Protein AF-0000000070407801 (afdb_homodimer)

Structure (mmCIF, N/CA/C/O backbone):
data_AF-0000000070407801-model_v1
#
loop_
_entity.id
_entity.type
_entity.pdbx_description
1 polymer 'Tryptophan 2,3-dioxygenase-like'
#
loop_
_atom_site.group_PDB
_atom_site.id
_atom_site.type_symbol
_atom_site.label_atom_id
_atom_site.label_alt_id
_atom_site.label_comp_id
_ato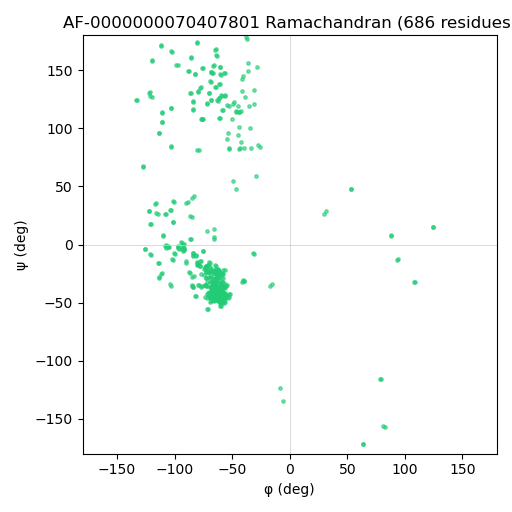m_site.label_asym_id
_atom_site.label_entity_id
_atom_site.label_seq_id
_atom_site.pdbx_PDB_ins_code
_atom_site.Cartn_x
_atom_site.Cartn_y
_atom_site.Cartn_z
_atom_site.occupancy
_atom_site.B_iso_or_equiv
_atom_site.auth_seq_id
_atom_site.auth_comp_id
_atom_site.auth_asym_id
_atom_site.auth_atom_id
_atom_site.pdbx_PDB_model_num
ATOM 1 N N . MET A 1 1 ? 22.359 -16.469 28 1 32.69 1 MET A N 1
ATOM 2 C CA . MET A 1 1 ? 22.688 -16.609 26.578 1 32.69 1 MET A CA 1
ATOM 3 C C . MET A 1 1 ? 22.375 -15.336 25.812 1 32.69 1 MET A C 1
ATOM 5 O O . MET A 1 1 ? 21.297 -14.766 25.969 1 32.69 1 MET A O 1
ATOM 9 N N . SER A 1 2 ? 23.141 -14.445 25.547 1 41.53 2 SER A N 1
ATOM 10 C CA . SER A 1 2 ? 23.047 -13.094 25.016 1 41.53 2 SER A CA 1
ATOM 11 C C . SER A 1 2 ? 22.094 -13.031 23.844 1 41.53 2 SER A C 1
ATOM 13 O O . SER A 1 2 ? 22.266 -13.75 22.844 1 41.53 2 SER A O 1
ATOM 15 N N . ASP A 1 3 ? 20.75 -12.93 23.891 1 56.34 3 ASP A N 1
ATOM 16 C CA . ASP A 1 3 ? 19.625 -13.188 23.016 1 56.34 3 ASP A CA 1
ATOM 17 C C . ASP A 1 3 ? 19.812 -12.492 21.656 1 56.34 3 ASP A C 1
ATOM 19 O O . ASP A 1 3 ? 19.891 -11.266 21.594 1 56.34 3 ASP A O 1
ATOM 23 N N . VAL A 1 4 ? 20.578 -13.156 20.75 1 68.12 4 VAL A N 1
ATOM 24 C CA . VAL A 1 4 ? 20.906 -12.703 19.406 1 68.12 4 VAL A CA 1
ATOM 25 C C . VAL A 1 4 ? 19.656 -12.141 18.734 1 68.12 4 VAL A C 1
ATOM 27 O O . VAL A 1 4 ? 18.609 -12.789 18.719 1 68.12 4 VAL A O 1
ATOM 30 N N . LEU A 1 5 ? 19.75 -10.812 18.5 1 80.94 5 LEU A N 1
ATOM 31 C CA . LEU A 1 5 ? 18.688 -10.109 17.797 1 80.94 5 LEU A CA 1
ATOM 32 C C . LEU A 1 5 ? 18.5 -10.672 16.391 1 80.94 5 LEU A C 1
ATOM 34 O O . LEU A 1 5 ? 19.438 -10.68 15.586 1 80.94 5 LEU A O 1
ATOM 38 N N . THR A 1 6 ? 17.422 -11.359 16.172 1 84.44 6 THR A N 1
ATOM 39 C CA . THR A 1 6 ? 17.094 -11.891 14.852 1 84.44 6 THR A CA 1
ATOM 40 C C . THR A 1 6 ? 16.016 -11.031 14.188 1 84.44 6 THR A C 1
ATOM 42 O O . THR A 1 6 ? 15.414 -10.172 14.828 1 84.44 6 THR A O 1
ATOM 45 N N . TYR A 1 7 ? 15.805 -11.227 12.867 1 88.44 7 TYR A N 1
ATOM 46 C CA . TYR A 1 7 ? 14.742 -10.57 12.109 1 88.44 7 TYR A CA 1
ATOM 47 C C . TYR A 1 7 ? 13.391 -10.773 12.789 1 88.44 7 TYR A C 1
ATOM 49 O O . TYR A 1 7 ? 12.625 -9.82 12.969 1 88.44 7 TYR A O 1
ATOM 57 N N . GLU A 1 8 ? 13.141 -11.914 13.242 1 88.94 8 GLU A N 1
ATOM 58 C CA . GLU A 1 8 ? 11.875 -12.281 13.867 1 88.94 8 GLU A CA 1
ATOM 59 C C . GLU A 1 8 ? 11.695 -11.578 15.211 1 88.94 8 GLU A C 1
ATOM 61 O O . GLU A 1 8 ? 10.625 -11.039 15.492 1 88.94 8 GLU A O 1
ATOM 66 N N . THR A 1 9 ? 12.727 -11.555 16.031 1 89.75 9 THR A N 1
ATOM 67 C CA . THR A 1 9 ? 12.617 -10.977 17.359 1 89.75 9 THR A CA 1
ATOM 68 C C . THR A 1 9 ? 12.641 -9.453 17.281 1 89.75 9 THR A C 1
ATOM 70 O O . THR A 1 9 ? 11.93 -8.773 18.031 1 89.75 9 THR A O 1
ATOM 73 N N . TYR A 1 10 ? 13.445 -8.961 16.344 1 91.56 10 TYR A N 1
ATOM 74 C CA . TYR A 1 10 ? 13.523 -7.512 16.172 1 91.56 10 TYR A CA 1
ATOM 75 C C . TYR A 1 10 ? 12.172 -6.941 15.758 1 91.56 10 TYR A C 1
ATOM 77 O O . TYR A 1 10 ? 11.758 -5.891 16.25 1 91.56 10 TYR A O 1
ATOM 85 N N . LEU A 1 11 ? 11.469 -7.703 14.938 1 93.94 11 LEU A N 1
ATOM 86 C CA . LEU A 1 11 ? 10.203 -7.219 14.398 1 93.94 11 LEU A CA 1
ATOM 87 C C . LEU A 1 11 ? 9.023 -7.746 15.219 1 93.94 11 LEU A C 1
ATOM 89 O O . LEU A 1 11 ? 7.867 -7.473 14.898 1 93.94 11 LEU A O 1
ATOM 93 N N . CYS A 1 12 ? 9.266 -8.547 16.219 1 94.94 12 CYS A N 1
ATOM 94 C CA . CYS A 1 12 ? 8.227 -9.148 17.031 1 94.94 12 CYS A CA 1
ATOM 95 C C . CYS A 1 12 ? 7.203 -9.883 16.172 1 94.94 12 CYS A C 1
ATOM 97 O O . CYS A 1 12 ? 5.996 -9.703 16.344 1 94.94 12 CYS A O 1
ATOM 99 N N . LEU A 1 13 ? 7.688 -10.664 15.281 1 94.25 13 LEU A N 1
ATOM 100 C CA . LEU A 1 13 ? 6.82 -11.281 14.281 1 94.25 13 LEU A CA 1
ATOM 101 C C . LEU A 1 13 ? 5.938 -12.352 14.906 1 94.25 13 LEU A C 1
ATOM 103 O O . LEU A 1 13 ? 4.828 -12.609 14.438 1 94.25 13 LEU A O 1
ATOM 107 N N . ASP A 1 14 ? 6.367 -12.984 15.961 1 93.44 14 ASP A N 1
ATOM 108 C CA . ASP A 1 14 ? 5.551 -13.984 16.656 1 93.44 14 ASP A CA 1
ATOM 109 C C . ASP A 1 14 ? 4.223 -13.383 17.109 1 93.44 14 ASP A C 1
ATOM 111 O O . ASP A 1 14 ? 3.168 -14 16.953 1 93.44 14 ASP A O 1
ATOM 115 N N . LYS A 1 15 ? 4.316 -12.195 17.625 1 96 15 LYS A N 1
ATOM 116 C CA . LYS A 1 15 ? 3.115 -11.5 18.078 1 96 15 LYS A CA 1
ATOM 117 C C . LYS A 1 15 ? 2.232 -11.102 16.906 1 96 15 LYS A C 1
ATOM 119 O O . LYS A 1 15 ? 1.028 -11.359 16.906 1 96 15 LYS A O 1
ATOM 124 N N . ILE A 1 16 ? 2.838 -10.547 15.898 1 96.94 16 ILE A N 1
ATOM 125 C CA . ILE A 1 16 ? 2.111 -9.969 14.773 1 96.94 16 ILE A CA 1
ATOM 126 C C . ILE A 1 16 ? 1.457 -11.078 13.953 1 96.94 16 ILE A C 1
ATOM 128 O O . ILE A 1 16 ? 0.272 -11 13.625 1 96.94 16 ILE A O 1
ATOM 132 N N . LEU A 1 17 ? 2.178 -12.164 13.688 1 96.75 17 LEU A N 1
ATOM 133 C CA . LEU A 1 17 ? 1.707 -13.195 12.773 1 96.75 17 LEU A CA 1
ATOM 134 C C . LEU A 1 17 ? 0.791 -14.18 13.492 1 96.75 17 LEU A C 1
ATOM 136 O O . LEU A 1 17 ? 0.111 -14.984 12.852 1 96.75 17 LEU A O 1
ATOM 140 N N . ASP A 1 18 ? 0.699 -14.047 14.789 1 96.31 18 ASP A N 1
ATOM 141 C CA . ASP A 1 18 ? -0.228 -14.859 15.57 1 96.31 18 ASP A CA 1
ATOM 142 C C . ASP A 1 18 ? -1.481 -14.07 15.93 1 96.31 18 ASP A C 1
ATOM 144 O O . ASP A 1 18 ? -2.225 -14.453 16.828 1 96.31 18 ASP A O 1
ATOM 148 N N . SER A 1 19 ? -1.752 -13.031 15.234 1 97.44 19 SER A N 1
ATOM 149 C CA . SER A 1 19 ? -2.822 -12.125 15.641 1 97.44 19 SER A CA 1
ATOM 150 C C . SER A 1 19 ? -4.008 -12.211 14.688 1 97.44 19 SER A C 1
ATOM 152 O O . SER A 1 19 ? -4.941 -11.406 14.773 1 97.44 19 SER A O 1
ATOM 154 N N . GLN A 1 20 ? -4.043 -13.133 13.742 1 97.69 20 GLN A N 1
ATOM 155 C CA . GLN A 1 20 ? -5.152 -13.273 12.805 1 97.69 20 GLN A CA 1
ATOM 156 C C . GLN A 1 20 ? -6.051 -14.445 13.188 1 97.69 20 GLN A C 1
ATOM 158 O O . GLN A 1 20 ? -5.906 -15.547 12.648 1 97.69 20 GLN A O 1
ATOM 163 N N . HIS A 1 21 ? -6.984 -14.25 14.078 1 96.5 21 HIS A N 1
ATOM 164 C CA . HIS A 1 21 ? -7.949 -15.25 14.531 1 96.5 21 HIS A CA 1
ATOM 165 C C . HIS A 1 21 ? -9.32 -15.016 13.898 1 96.5 21 HIS A C 1
ATOM 167 O O . HIS A 1 21 ? -9.961 -14 14.172 1 96.5 21 HIS A O 1
ATOM 173 N N . LEU A 1 22 ? -9.727 -15.969 13.156 1 96.5 22 LEU A N 1
ATOM 174 C CA . LEU A 1 22 ? -11 -15.844 12.461 1 96.5 22 LEU A CA 1
ATOM 175 C C . LEU A 1 22 ? -12.156 -16.25 13.375 1 96.5 22 LEU A C 1
ATOM 177 O O . LEU A 1 22 ? -12.18 -17.375 13.883 1 96.5 22 LEU A O 1
ATOM 181 N N . GLU A 1 23 ? -13.125 -15.383 13.594 1 94.88 23 GLU A N 1
ATOM 182 C CA . GLU A 1 23 ? -14.32 -15.711 14.367 1 94.88 23 GLU A CA 1
ATOM 183 C C . GLU A 1 23 ? -15.133 -16.812 13.68 1 94.88 23 GLU A C 1
ATOM 185 O O . GLU A 1 23 ? -15.695 -17.672 14.352 1 94.88 23 GLU A O 1
ATOM 190 N N . SER A 1 24 ? -15.164 -16.703 12.352 1 95.5 24 SER A N 1
ATOM 191 C CA . SER A 1 24 ? -15.891 -17.719 11.578 1 95.5 24 SER A CA 1
ATOM 192 C C . SER A 1 24 ? -15.305 -19.109 11.812 1 95.5 24 SER A C 1
ATOM 194 O O . SER A 1 24 ? -16.047 -20.078 11.961 1 95.5 24 SER A O 1
ATOM 196 N N . GLU A 1 25 ? -14.016 -19.188 11.82 1 95.94 25 GLU A N 1
ATOM 197 C CA . GLU A 1 25 ? -13.359 -20.469 12.078 1 95.94 25 GLU A CA 1
ATOM 198 C C . GLU A 1 25 ? -13.672 -20.984 13.477 1 95.94 25 GLU A C 1
ATOM 200 O O . GLU A 1 25 ? -13.922 -22.172 13.672 1 95.94 25 GLU A O 1
ATOM 205 N N . ALA A 1 26 ? -13.672 -20.125 14.461 1 94.5 26 ALA A N 1
ATOM 206 C CA . ALA A 1 26 ? -13.977 -20.469 15.844 1 94.5 26 ALA A CA 1
ATOM 207 C C . ALA A 1 26 ? -15.406 -20.984 15.984 1 94.5 26 ALA A C 1
ATOM 209 O O . ALA A 1 26 ? -15.688 -21.828 16.844 1 94.5 26 ALA A O 1
ATOM 210 N N . LYS A 1 27 ? -16.281 -20.547 15.109 1 93.5 27 LYS A N 1
ATOM 211 C CA . LYS A 1 27 ? -17.688 -20.953 15.141 1 93.5 27 LYS A CA 1
ATOM 212 C C . LYS A 1 27 ? -17.922 -22.172 14.25 1 93.5 27 LYS A C 1
ATOM 214 O O . LYS A 1 27 ? -19.062 -22.625 14.125 1 93.5 27 LYS A O 1
ATOM 219 N N . GLY A 1 28 ? -16.859 -22.688 13.586 1 94.5 28 GLY A N 1
ATOM 220 C CA . GLY A 1 28 ? -16.938 -23.906 12.82 1 94.5 28 GLY A CA 1
ATOM 221 C C . GLY A 1 28 ? -17.375 -23.688 11.375 1 94.5 28 GLY A C 1
ATOM 222 O O . GLY A 1 28 ? -17.672 -24.656 10.656 1 94.5 28 GLY A O 1
ATOM 223 N N . GLU A 1 29 ? -17.469 -22.484 10.938 1 94.62 29 GLU A N 1
ATOM 224 C CA . GLU A 1 29 ? -17.844 -22.125 9.57 1 94.62 29 GLU A CA 1
ATOM 225 C C . GLU A 1 29 ? -16.828 -21.172 8.953 1 94.62 29 GLU A C 1
ATOM 227 O O . GLU A 1 29 ? -17.172 -20.062 8.547 1 94.62 29 GLU A O 1
ATOM 232 N N . ARG A 1 30 ? -15.703 -21.688 8.773 1 95.56 30 ARG A N 1
ATOM 233 C CA . ARG A 1 30 ? -14.594 -20.844 8.352 1 95.56 30 ARG A CA 1
ATOM 234 C C . ARG A 1 30 ? -14.898 -20.141 7.031 1 95.56 30 ARG A C 1
ATOM 236 O O . ARG A 1 30 ? -15.352 -20.781 6.078 1 95.56 30 ARG A O 1
ATOM 243 N N . VAL A 1 31 ? -14.734 -18.859 7.027 1 95.81 31 VAL A N 1
ATOM 244 C CA . VAL A 1 31 ? -14.766 -18.031 5.828 1 95.81 31 VAL A CA 1
ATOM 245 C C . VAL A 1 31 ? -13.367 -17.5 5.543 1 95.81 31 VAL A C 1
ATOM 247 O O . VAL A 1 31 ? -12.867 -16.625 6.266 1 95.81 31 VAL A O 1
ATOM 250 N N . ASP A 1 32 ? -12.703 -17.875 4.469 1 94.94 32 ASP A N 1
ATOM 251 C CA . ASP A 1 32 ? -11.312 -17.531 4.168 1 94.94 32 ASP A CA 1
ATOM 252 C C . ASP A 1 32 ? -11.125 -16.031 4.074 1 94.94 32 ASP A C 1
ATOM 254 O O . ASP A 1 32 ? -10.102 -15.492 4.508 1 94.94 32 ASP A O 1
ATOM 258 N N . GLU A 1 33 ? -12.156 -15.359 3.609 1 96.88 33 GLU A N 1
ATOM 259 C CA . GLU A 1 33 ? -12.047 -13.938 3.324 1 96.88 33 GLU A CA 1
ATOM 260 C C . GLU A 1 33 ? -11.992 -13.117 4.613 1 96.88 33 GLU A C 1
ATOM 262 O O . GLU A 1 33 ? -11.602 -11.953 4.598 1 96.88 33 GLU A O 1
ATOM 267 N N . GLU A 1 34 ? -12.422 -13.742 5.719 1 97.38 34 GLU A N 1
ATOM 268 C CA . GLU A 1 34 ? -12.281 -13.055 6.996 1 97.38 34 GLU A CA 1
ATOM 269 C C . GLU A 1 34 ? -10.82 -12.75 7.309 1 97.38 34 GLU A C 1
ATOM 271 O O . GLU A 1 34 ? -10.508 -11.734 7.93 1 97.38 34 GLU A O 1
ATOM 276 N N . HIS A 1 35 ? -9.953 -13.656 6.863 1 98.31 35 HIS A N 1
ATOM 277 C CA . HIS A 1 35 ? -8.523 -13.422 7.027 1 98.31 35 HIS A CA 1
ATOM 278 C C . HIS A 1 35 ? -8.094 -12.141 6.332 1 98.31 35 HIS A C 1
ATOM 280 O O . HIS A 1 35 ? -7.348 -11.336 6.906 1 98.31 35 HIS A O 1
ATOM 286 N N . LEU A 1 36 ? -8.562 -11.93 5.098 1 98.5 36 LEU A N 1
ATOM 287 C CA . LEU A 1 36 ? -8.281 -10.703 4.359 1 98.5 36 LEU A CA 1
ATOM 288 C C . LEU A 1 36 ? -8.773 -9.477 5.125 1 98.5 36 LEU A C 1
ATOM 290 O O . LEU A 1 36 ? -8.07 -8.469 5.211 1 98.5 36 LEU A O 1
ATOM 294 N N . PHE A 1 37 ? -9.984 -9.602 5.699 1 97.12 37 PHE A N 1
ATOM 295 C CA . PHE A 1 37 ? -10.578 -8.516 6.473 1 97.12 37 PHE A CA 1
ATOM 296 C C . PHE A 1 37 ? -9.68 -8.117 7.637 1 97.12 37 PHE A C 1
ATOM 298 O O . PHE A 1 37 ? -9.406 -6.934 7.844 1 97.12 37 PHE A O 1
ATOM 305 N N . ILE A 1 38 ? -9.164 -9.07 8.297 1 97.56 38 ILE A N 1
ATOM 306 C CA . ILE A 1 38 ? -8.297 -8.859 9.445 1 97.56 38 ILE A CA 1
ATOM 307 C C . ILE A 1 38 ? -6.988 -8.227 8.992 1 97.56 38 ILE A C 1
ATOM 309 O O . ILE A 1 38 ? -6.543 -7.227 9.57 1 97.56 38 ILE A O 1
ATOM 313 N N . ILE A 1 39 ? -6.43 -8.734 7.949 1 98.56 39 ILE A N 1
ATOM 314 C CA . ILE A 1 39 ? -5.129 -8.289 7.453 1 98.56 39 ILE A CA 1
ATOM 315 C C . ILE A 1 39 ? -5.211 -6.828 7.023 1 98.56 39 ILE A C 1
ATOM 317 O O . ILE A 1 39 ? -4.348 -6.02 7.383 1 98.56 39 ILE A O 1
ATOM 321 N N . VAL A 1 40 ? -6.227 -6.492 6.262 1 98.12 40 VAL A N 1
ATOM 322 C CA . VAL A 1 40 ? -6.355 -5.133 5.742 1 98.12 40 VAL A CA 1
ATOM 323 C C . VAL A 1 40 ? -6.461 -4.145 6.906 1 98.12 40 VAL A C 1
ATOM 325 O O . VAL A 1 40 ? -5.797 -3.109 6.91 1 98.12 40 VAL A O 1
ATOM 328 N N . HIS A 1 41 ? -7.242 -4.461 7.906 1 97.06 41 HIS A N 1
ATOM 329 C CA . HIS A 1 41 ? -7.418 -3.561 9.039 1 97.06 41 HIS A CA 1
ATOM 330 C C . HIS A 1 41 ? -6.137 -3.455 9.859 1 97.06 41 HIS A C 1
ATOM 332 O O . HIS A 1 41 ? -5.766 -2.365 10.305 1 97.06 41 HIS A O 1
ATOM 338 N N . GLN A 1 42 ? -5.484 -4.574 10.047 1 97.94 42 GLN A N 1
ATOM 339 C CA . GLN A 1 42 ? -4.219 -4.559 10.766 1 97.94 42 GLN A CA 1
ATOM 340 C C . GLN A 1 42 ? -3.168 -3.744 10.016 1 97.94 42 GLN A C 1
ATOM 342 O O . GLN A 1 42 ? -2.395 -3.004 10.625 1 97.94 42 GLN A O 1
ATOM 347 N N . ALA A 1 43 ? -3.123 -3.881 8.695 1 98.31 43 ALA A N 1
ATOM 348 C CA . ALA A 1 43 ? -2.193 -3.102 7.887 1 98.31 43 ALA A CA 1
ATOM 349 C C . ALA A 1 43 ? -2.453 -1.605 8.039 1 98.31 43 ALA A C 1
ATOM 351 O O . ALA A 1 43 ? -1.517 -0.818 8.188 1 98.31 43 ALA A O 1
ATOM 352 N N . PHE A 1 44 ? -3.756 -1.203 8.023 1 97.94 44 PHE A N 1
ATOM 353 C CA . PHE A 1 44 ? -4.09 0.197 8.258 1 97.94 44 PHE A CA 1
ATOM 354 C C . PHE A 1 44 ? -3.547 0.667 9.602 1 97.94 44 PHE A C 1
ATOM 356 O O . PHE A 1 44 ? -2.908 1.718 9.688 1 97.94 44 PHE A O 1
ATOM 363 N N . GLU A 1 45 ? -3.746 -0.093 10.594 1 98 45 GLU A N 1
ATOM 364 C CA . GLU A 1 45 ? -3.387 0.308 11.945 1 98 45 GLU A CA 1
ATOM 365 C C . GLU A 1 45 ? -1.874 0.427 12.109 1 98 45 GLU A C 1
ATOM 367 O O . GLU A 1 45 ? -1.386 1.319 12.805 1 98 45 GLU A O 1
ATOM 372 N N . VAL A 1 46 ? -1.157 -0.464 11.477 1 98.38 46 VAL A N 1
ATOM 373 C CA . VAL A 1 46 ? 0.301 -0.41 11.516 1 98.38 46 VAL A CA 1
ATOM 374 C C . VAL A 1 46 ? 0.789 0.888 10.875 1 98.38 46 VAL A C 1
ATOM 376 O O . VAL A 1 46 ? 1.652 1.573 11.43 1 98.38 46 VAL A O 1
ATOM 379 N N . TRP A 1 47 ? 0.228 1.285 9.773 1 98.69 47 TRP A N 1
ATOM 380 C CA . TRP A 1 47 ? 0.628 2.51 9.086 1 98.69 47 TRP A CA 1
ATOM 381 C C . TRP A 1 47 ? 0.157 3.74 9.852 1 98.69 47 TRP A C 1
ATOM 383 O O . TRP A 1 47 ? 0.841 4.766 9.875 1 98.69 47 TRP A O 1
ATOM 393 N N . PHE A 1 48 ? -1.073 3.646 10.492 1 98.62 48 PHE A N 1
ATOM 394 C CA . PHE A 1 48 ? -1.543 4.754 11.312 1 98.62 48 PHE A CA 1
ATOM 395 C C . PHE A 1 48 ? -0.559 5.043 12.438 1 98.62 48 PHE A C 1
ATOM 397 O O . PHE A 1 48 ? -0.339 6.203 12.797 1 98.62 48 PHE A O 1
ATOM 404 N N . LYS A 1 49 ? 0.01 4.012 12.945 1 98.69 49 LYS A N 1
ATOM 405 C CA . LYS A 1 49 ? 0.991 4.199 14.008 1 98.69 49 LYS A CA 1
ATOM 406 C C . LYS A 1 49 ? 2.193 5 13.516 1 98.69 49 LYS A C 1
ATOM 408 O O . LYS A 1 49 ? 2.711 5.859 14.234 1 98.69 49 LYS A O 1
ATOM 413 N N . GLN A 1 50 ? 2.633 4.703 12.289 1 98.81 50 GLN A N 1
ATOM 414 C CA . GLN A 1 50 ? 3.742 5.461 11.719 1 98.81 50 GLN A CA 1
ATOM 415 C C . GLN A 1 50 ? 3.361 6.922 11.508 1 98.81 50 GLN A C 1
ATOM 417 O O . GLN A 1 50 ? 4.16 7.82 11.781 1 98.81 50 GLN A O 1
ATOM 422 N N . ILE A 1 51 ? 2.182 7.16 11.039 1 98.81 51 ILE A N 1
ATOM 423 C CA . ILE A 1 51 ? 1.704 8.523 10.82 1 98.81 51 ILE A CA 1
ATOM 424 C C . ILE A 1 51 ? 1.708 9.289 12.141 1 98.81 51 ILE A C 1
ATOM 426 O O . ILE A 1 51 ? 2.168 10.43 12.203 1 98.81 51 ILE A O 1
ATOM 430 N N . LEU A 1 52 ? 1.234 8.617 13.188 1 98.69 52 LEU A N 1
ATOM 431 C CA . LEU A 1 52 ? 1.183 9.25 14.5 1 98.69 52 LEU A CA 1
ATOM 432 C C . LEU A 1 52 ? 2.588 9.547 15.016 1 98.69 52 LEU A C 1
ATOM 434 O O . LEU A 1 52 ? 2.816 10.586 15.648 1 98.69 52 LEU A O 1
ATOM 438 N N . GLU A 1 53 ? 3.502 8.641 14.719 1 98.44 53 GLU A N 1
ATOM 439 C CA . GLU A 1 53 ? 4.895 8.883 15.078 1 98.44 53 GLU A CA 1
ATOM 440 C C . GLU A 1 53 ? 5.445 10.109 14.352 1 98.44 53 GLU A C 1
ATOM 442 O O . GLU A 1 53 ? 6.117 10.945 14.961 1 98.44 53 GLU A O 1
ATOM 447 N N . ASP A 1 54 ? 5.145 10.242 13.094 1 98.69 54 ASP A N 1
ATOM 448 C CA . ASP A 1 54 ? 5.609 11.375 12.297 1 98.69 54 ASP A CA 1
ATOM 449 C C . ASP A 1 54 ? 4.961 12.68 12.766 1 98.69 54 ASP A C 1
ATOM 451 O O . ASP A 1 54 ? 5.629 13.711 12.875 1 98.69 54 ASP A O 1
ATOM 455 N N . PHE A 1 55 ? 3.645 12.609 13.062 1 98.75 55 PHE A N 1
ATOM 456 C CA . PHE A 1 55 ? 2.961 13.781 13.602 1 98.75 55 PHE A CA 1
ATOM 457 C C . PHE A 1 55 ? 3.605 14.234 14.906 1 98.75 55 PHE A C 1
ATOM 459 O O . PHE A 1 55 ? 3.84 15.43 15.102 1 98.75 55 PHE A O 1
ATOM 466 N N . GLY A 1 56 ? 3.865 13.25 15.773 1 98.25 56 GLY A N 1
ATOM 467 C CA . GLY A 1 56 ? 4.562 13.578 17 1 98.25 56 GLY A CA 1
ATOM 468 C C . GLY A 1 56 ? 5.91 14.234 16.766 1 98.25 56 GLY A C 1
ATOM 469 O O . GLY A 1 56 ? 6.266 15.188 17.469 1 98.25 56 GLY A O 1
ATOM 470 N N . GLY A 1 57 ? 6.66 13.719 15.797 1 98 57 GLY A N 1
ATOM 471 C CA . GLY A 1 57 ? 7.934 14.32 15.43 1 98 57 GLY A CA 1
ATOM 472 C C . GLY A 1 57 ? 7.801 15.758 14.961 1 98 57 GLY A C 1
ATOM 473 O O . GLY A 1 57 ? 8.586 16.625 15.359 1 98 57 GLY A O 1
ATOM 474 N N . ILE A 1 58 ? 6.828 16.047 14.148 1 98.62 58 ILE A N 1
ATOM 475 C CA . ILE A 1 58 ? 6.59 17.406 13.633 1 98.62 58 ILE A CA 1
ATOM 476 C C . ILE A 1 58 ? 6.27 18.344 14.789 1 98.62 58 ILE A C 1
ATOM 478 O O . ILE A 1 58 ? 6.82 19.438 14.867 1 98.62 58 ILE A O 1
ATOM 482 N N . LEU A 1 59 ? 5.391 17.891 15.727 1 98.56 59 LEU A N 1
ATOM 483 C CA . LEU A 1 59 ? 5.016 18.688 16.891 1 98.56 59 LEU A CA 1
ATOM 484 C C . LEU A 1 59 ? 6.242 19.031 17.734 1 98.56 59 LEU A C 1
ATOM 486 O O . LEU A 1 59 ? 6.43 20.172 18.125 1 98.56 59 LEU A O 1
ATOM 490 N N . ARG A 1 60 ? 7.074 18.047 17.922 1 97.62 60 ARG A N 1
ATOM 491 C CA . ARG A 1 60 ? 8.273 18.266 18.734 1 97.62 60 ARG A CA 1
ATOM 492 C C . ARG A 1 60 ? 9.203 19.281 18.078 1 97.62 60 ARG A C 1
ATOM 494 O O . ARG A 1 60 ? 9.766 20.141 18.75 1 97.62 60 ARG A O 1
ATOM 501 N N . ILE A 1 61 ? 9.352 19.219 16.781 1 97.81 61 ILE A N 1
ATOM 502 C CA . ILE A 1 61 ? 10.258 20.109 16.062 1 97.81 61 ILE A CA 1
ATOM 503 C C . ILE A 1 61 ? 9.734 21.531 16.141 1 97.81 61 ILE A C 1
ATOM 505 O O . ILE A 1 61 ? 10.469 22.453 16.5 1 97.81 61 ILE A O 1
ATOM 509 N N . PHE A 1 62 ? 8.484 21.766 15.875 1 97.25 62 PHE A N 1
ATOM 510 C CA . PHE A 1 62 ? 7.902 23.094 15.883 1 97.25 62 PHE A CA 1
ATOM 511 C C . PHE A 1 62 ? 7.973 23.703 17.281 1 97.25 62 PHE A C 1
ATOM 513 O O . PHE A 1 62 ? 8.023 24.938 17.422 1 97.25 62 PHE A O 1
ATOM 520 N N . GLN A 1 63 ? 7.992 22.875 18.297 1 96.25 63 GLN A N 1
ATOM 521 C CA . GLN A 1 63 ? 7.918 23.359 19.672 1 96.25 63 GLN A CA 1
ATOM 522 C C . GLN A 1 63 ? 9.312 23.531 20.266 1 96.25 63 GLN A C 1
ATOM 524 O O . GLN A 1 63 ? 9.453 23.922 21.438 1 96.25 63 GLN A O 1
ATOM 529 N N . MET A 1 64 ? 10.305 23.281 19.484 1 95.5 64 MET A N 1
ATOM 530 C CA . MET A 1 64 ? 11.664 23.516 19.953 1 95.5 64 MET A CA 1
ATOM 531 C C . MET A 1 64 ? 11.875 24.984 20.281 1 95.5 64 MET A C 1
ATOM 533 O O . MET A 1 64 ? 11.484 25.859 19.516 1 95.5 64 MET A O 1
ATOM 537 N N . PRO A 1 65 ? 12.531 25.25 21.344 1 94.56 65 PRO A N 1
ATOM 538 C CA . PRO A 1 65 ? 12.773 26.641 21.703 1 94.56 65 PRO A CA 1
ATOM 539 C C . PRO A 1 65 ? 13.648 27.375 20.672 1 94.56 65 PRO A C 1
ATOM 541 O O . PRO A 1 65 ? 13.492 28.578 20.484 1 94.56 65 PRO A O 1
ATOM 544 N N . ASP A 1 66 ? 14.531 26.625 20.047 1 93.56 66 ASP A N 1
ATOM 545 C CA . ASP A 1 66 ? 15.445 27.219 19.078 1 93.56 66 ASP A CA 1
ATOM 546 C C . ASP A 1 66 ? 15.008 26.922 17.656 1 93.56 66 ASP A C 1
ATOM 548 O O . ASP A 1 66 ? 15.836 26.812 16.75 1 93.56 66 ASP A O 1
ATOM 552 N N . PHE A 1 67 ? 13.688 26.766 17.5 1 93.88 67 PHE A N 1
ATOM 553 C CA . PHE A 1 67 ? 13.18 26.484 16.156 1 93.88 67 PHE A CA 1
ATOM 554 C C . PHE A 1 67 ? 13.617 27.578 15.172 1 93.88 67 PHE A C 1
ATOM 556 O O . PHE A 1 67 ? 13.477 28.766 15.453 1 93.88 67 PHE A O 1
ATOM 563 N N . ASP A 1 68 ? 14.227 27.109 14.023 1 91.75 68 ASP A N 1
ATOM 564 C CA . ASP A 1 68 ? 14.688 27.938 12.922 1 91.75 68 ASP A CA 1
ATOM 565 C C . ASP A 1 68 ? 14.242 27.359 11.578 1 91.75 68 ASP A C 1
ATOM 567 O O . ASP A 1 68 ? 14.531 26.203 11.273 1 91.75 68 ASP A O 1
ATOM 571 N N . ASP A 1 69 ? 13.57 28.203 10.859 1 90.94 69 ASP A N 1
ATOM 572 C CA . ASP A 1 69 ? 13.047 27.734 9.578 1 90.94 69 ASP A CA 1
ATOM 573 C C . ASP A 1 69 ? 14.148 27.109 8.727 1 90.94 69 ASP A C 1
ATOM 575 O O . ASP A 1 69 ? 13.938 26.062 8.102 1 90.94 69 ASP A O 1
ATOM 579 N N . ARG A 1 70 ? 15.312 27.766 8.641 1 86.5 70 ARG A N 1
ATOM 580 C CA . ARG A 1 70 ? 16.406 27.344 7.777 1 86.5 70 ARG A CA 1
ATOM 581 C C . ARG A 1 70 ? 16.953 25.984 8.203 1 86.5 70 ARG A C 1
ATOM 583 O O . ARG A 1 70 ? 17.406 25.203 7.371 1 86.5 70 ARG A O 1
ATOM 590 N N . LYS A 1 71 ? 16.703 25.703 9.43 1 88.62 71 LYS A N 1
ATOM 591 C CA . LYS A 1 71 ? 17.328 24.5 9.984 1 88.62 71 LYS A CA 1
ATOM 592 C C . LYS A 1 71 ? 16.312 23.359 10.102 1 88.62 71 LYS A C 1
ATOM 594 O O . LYS A 1 71 ? 16.656 22.188 9.938 1 88.62 71 LYS A O 1
ATOM 599 N N . HIS A 1 72 ? 15.094 23.734 10.391 1 95.38 72 HIS A N 1
ATOM 600 C CA . HIS A 1 72 ? 14.203 22.703 10.922 1 95.38 72 HIS A CA 1
ATOM 601 C C . HIS A 1 72 ? 13.062 22.406 9.953 1 95.38 72 HIS A C 1
ATOM 603 O O . HIS A 1 72 ? 12.406 21.359 10.055 1 95.38 72 HIS A O 1
ATOM 609 N N . LEU A 1 73 ? 12.805 23.297 8.93 1 96.38 73 LEU A N 1
ATOM 610 C CA . LEU A 1 73 ? 11.672 23.078 8.031 1 96.38 73 LEU A CA 1
ATOM 611 C C . LEU A 1 73 ? 11.883 21.844 7.18 1 96.38 73 LEU A C 1
ATOM 613 O O . LEU A 1 73 ? 10.922 21.141 6.852 1 96.38 73 LEU A O 1
ATOM 617 N N . ALA A 1 74 ? 13.18 21.641 6.844 1 95.69 74 ALA A N 1
ATOM 618 C CA . ALA A 1 74 ? 13.477 20.469 6.012 1 95.69 74 ALA A CA 1
ATOM 619 C C . ALA A 1 74 ? 13.039 19.188 6.699 1 95.69 74 ALA A C 1
ATOM 621 O O . ALA A 1 74 ? 12.516 18.266 6.055 1 95.69 74 ALA A O 1
ATOM 622 N N . LEU A 1 75 ? 13.234 19.078 7.992 1 96.44 75 LEU A N 1
ATOM 623 C CA . LEU A 1 75 ? 12.836 17.906 8.766 1 96.44 75 LEU A CA 1
ATOM 624 C C . LEU A 1 75 ? 11.32 17.766 8.797 1 96.44 75 LEU A C 1
ATOM 626 O O . LEU A 1 75 ? 10.797 16.656 8.656 1 96.44 75 LEU A O 1
ATOM 630 N N . ILE A 1 76 ? 10.688 18.859 8.945 1 98.31 76 ILE A N 1
ATOM 631 C CA . ILE A 1 76 ? 9.227 18.875 8.969 1 98.31 76 ILE A CA 1
ATOM 632 C C . ILE A 1 76 ? 8.68 18.469 7.609 1 98.31 76 ILE A C 1
ATOM 634 O O . ILE A 1 76 ? 7.781 17.625 7.523 1 98.31 76 ILE A O 1
ATOM 638 N N . MET A 1 77 ? 9.273 19.047 6.559 1 98.44 77 MET A N 1
ATOM 639 C CA . MET A 1 77 ? 8.828 18.734 5.203 1 98.44 77 MET A CA 1
ATOM 640 C C . MET A 1 77 ? 8.984 17.25 4.906 1 98.44 77 MET A C 1
ATOM 642 O O . MET A 1 77 ? 8.109 16.641 4.285 1 98.44 77 MET A O 1
ATOM 646 N N . ASN A 1 78 ? 10.031 16.688 5.359 1 98.06 78 ASN A N 1
ATOM 647 C CA . ASN A 1 78 ? 10.258 15.266 5.148 1 98.06 78 ASN A CA 1
ATOM 648 C C . ASN A 1 78 ? 9.148 14.422 5.777 1 98.06 78 ASN A C 1
ATOM 650 O O . ASN A 1 78 ? 8.633 13.5 5.148 1 98.06 78 ASN A O 1
ATOM 654 N N . LYS A 1 79 ? 8.797 14.688 7 1 98.5 79 LYS A N 1
ATOM 655 C CA . LYS A 1 79 ? 7.766 13.938 7.703 1 98.5 79 LYS A CA 1
ATOM 656 C C . LYS A 1 79 ? 6.391 14.172 7.082 1 98.5 79 LYS A C 1
ATOM 658 O O . LYS A 1 79 ? 5.582 13.25 6.984 1 98.5 79 LYS A O 1
ATOM 663 N N . LEU A 1 80 ? 6.145 15.414 6.633 1 98.75 80 LEU A N 1
ATOM 664 C CA . LEU A 1 80 ? 4.887 15.711 5.953 1 98.75 80 LEU A CA 1
ATOM 665 C C . LEU A 1 80 ? 4.793 14.953 4.633 1 98.75 80 LEU A C 1
ATOM 667 O O . LEU A 1 80 ? 3.744 14.391 4.309 1 98.75 80 LEU A O 1
ATOM 671 N N . GLU A 1 81 ? 5.871 14.977 3.895 1 98.5 81 GLU A N 1
ATOM 672 C CA . GLU A 1 81 ? 5.914 14.242 2.633 1 98.5 81 GLU A CA 1
ATOM 673 C C . GLU A 1 81 ? 5.652 12.758 2.852 1 98.5 81 GLU A C 1
ATOM 675 O O . GLU A 1 81 ? 4.875 12.141 2.115 1 98.5 81 GLU A O 1
ATOM 680 N N . ARG A 1 82 ? 6.238 12.203 3.811 1 98.62 82 ARG A N 1
ATOM 681 C CA . ARG A 1 82 ? 6.094 10.781 4.109 1 98.62 82 ARG A CA 1
ATOM 682 C C . ARG A 1 82 ? 4.656 10.445 4.496 1 98.62 82 ARG A C 1
ATOM 684 O O . ARG A 1 82 ? 4.094 9.453 4.02 1 98.62 82 ARG A O 1
ATOM 691 N N . THR A 1 83 ? 4.113 11.258 5.363 1 98.62 83 THR A N 1
ATOM 692 C CA . THR A 1 83 ? 2.752 10.992 5.812 1 98.62 83 THR A CA 1
ATOM 693 C C . THR A 1 83 ? 1.777 11.047 4.637 1 98.62 83 THR A C 1
ATOM 695 O O . THR A 1 83 ? 0.886 10.203 4.523 1 98.62 83 THR A O 1
ATOM 698 N N . SER A 1 84 ? 1.966 12.047 3.801 1 98.5 84 SER A N 1
ATOM 699 C CA . SER A 1 84 ? 1.138 12.125 2.602 1 98.5 84 SER A CA 1
ATOM 700 C C . SER A 1 84 ? 1.319 10.891 1.721 1 98.5 84 SER A C 1
ATOM 702 O O . SER A 1 84 ? 0.343 10.328 1.221 1 98.5 84 SER A O 1
ATOM 704 N N . LEU A 1 85 ? 2.561 10.477 1.534 1 98.5 85 LEU A N 1
ATOM 705 C CA . LEU A 1 85 ? 2.875 9.305 0.727 1 98.5 85 LEU A CA 1
ATOM 706 C C . LEU A 1 85 ? 2.25 8.055 1.326 1 98.5 85 LEU A C 1
ATOM 708 O O . LEU A 1 85 ? 1.691 7.223 0.602 1 98.5 85 LEU A O 1
ATOM 712 N N . ILE A 1 86 ? 2.328 7.902 2.646 1 98.81 86 ILE A N 1
ATOM 713 C CA . ILE A 1 86 ? 1.73 6.754 3.32 1 98.81 86 ILE A CA 1
ATOM 714 C C . ILE A 1 86 ? 0.233 6.703 3.023 1 98.81 86 ILE A C 1
ATOM 716 O O . ILE A 1 86 ? -0.287 5.668 2.602 1 98.81 86 ILE A O 1
ATOM 720 N N . PHE A 1 87 ? -0.428 7.816 3.15 1 98.56 87 PHE A N 1
ATOM 721 C CA . PHE A 1 87 ? -1.862 7.836 2.887 1 98.56 87 PHE A CA 1
ATOM 722 C C . PHE A 1 87 ? -2.148 7.48 1.432 1 98.56 87 PHE A C 1
ATOM 724 O O . PHE A 1 87 ? -3.104 6.758 1.14 1 98.56 87 PHE A O 1
ATOM 731 N N . LYS A 1 88 ? -1.341 7.965 0.548 1 97.69 88 LYS A N 1
ATOM 732 C CA . LYS A 1 88 ? -1.539 7.707 -0.875 1 97.69 88 LYS A CA 1
ATOM 733 C C . LYS A 1 88 ? -1.383 6.223 -1.188 1 97.69 88 LYS A C 1
ATOM 735 O O . LYS A 1 88 ? -2.068 5.691 -2.066 1 97.69 88 LYS A O 1
ATOM 740 N N . VAL A 1 89 ? -0.528 5.594 -0.47 1 97.44 89 VAL A N 1
ATOM 741 C CA . VAL A 1 89 ? -0.276 4.176 -0.708 1 97.44 89 VAL A CA 1
ATOM 742 C C . VAL A 1 89 ? -1.352 3.338 -0.023 1 97.44 89 VAL A C 1
ATOM 744 O O . VAL A 1 89 ? -1.961 2.465 -0.647 1 97.44 89 VAL A O 1
ATOM 747 N N . VAL A 1 90 ? -1.691 3.672 1.229 1 96.44 90 VAL A N 1
ATOM 748 C CA . VAL A 1 90 ? -2.539 2.781 2.016 1 96.44 90 VAL A CA 1
ATOM 749 C C . VAL A 1 90 ? -3.994 2.93 1.576 1 96.44 90 VAL A C 1
ATOM 751 O O . VAL A 1 90 ? -4.82 2.055 1.843 1 96.44 90 VAL A O 1
ATOM 754 N N . VAL A 1 91 ? -4.305 4.047 0.884 1 97.75 91 VAL A N 1
ATOM 755 C CA . VAL A 1 91 ? -5.652 4.203 0.343 1 97.75 91 VAL A CA 1
ATOM 756 C C . VAL A 1 91 ? -5.941 3.078 -0.651 1 97.75 91 VAL A C 1
ATOM 758 O O . VAL A 1 91 ? -7.09 2.664 -0.811 1 97.75 91 VAL A O 1
ATOM 761 N N . GLN A 1 92 ? -4.953 2.494 -1.221 1 97.81 92 GLN A N 1
ATOM 762 C CA . GLN A 1 92 ? -5.102 1.437 -2.215 1 97.81 92 GLN A CA 1
ATOM 763 C C . GLN A 1 92 ? -5.461 0.108 -1.554 1 97.81 92 GLN A C 1
ATOM 765 O O . GLN A 1 92 ? -5.855 -0.843 -2.232 1 97.81 92 GLN A O 1
ATOM 770 N N . HIS A 1 93 ? -5.309 -0.026 -0.238 1 98.25 93 HIS A N 1
ATOM 771 C CA . HIS A 1 93 ? -5.742 -1.223 0.473 1 98.25 93 HIS A CA 1
ATOM 772 C C . HIS A 1 93 ? -7.234 -1.471 0.277 1 98.25 93 HIS A C 1
ATOM 774 O O . HIS A 1 93 ? -7.688 -2.617 0.319 1 98.25 93 HIS A O 1
ATOM 780 N N . PHE A 1 94 ? -8 -0.358 -0.012 1 97.81 94 PHE A N 1
ATOM 781 C CA . PHE A 1 94 ? -9.438 -0.511 -0.233 1 97.81 94 PHE A CA 1
ATOM 782 C C . PHE A 1 94 ? -9.703 -1.328 -1.49 1 97.81 94 PHE A C 1
ATOM 784 O O . PHE A 1 94 ? -10.656 -2.111 -1.536 1 97.81 94 PHE A O 1
ATOM 791 N N . GLU A 1 95 ? -8.859 -1.18 -2.504 1 97.56 95 GLU A N 1
ATOM 792 C CA . GLU A 1 95 ? -9.008 -1.992 -3.707 1 97.56 95 GLU A CA 1
ATOM 793 C C . GLU A 1 95 ? -8.789 -3.473 -3.404 1 97.56 95 GLU A C 1
ATOM 795 O O . GLU A 1 95 ? -9.445 -4.336 -3.996 1 97.56 95 GLU A O 1
ATOM 800 N N . ILE A 1 96 ? -7.902 -3.789 -2.52 1 98.5 96 ILE A N 1
ATOM 801 C CA . ILE A 1 96 ? -7.59 -5.168 -2.158 1 98.5 96 ILE A CA 1
ATOM 802 C C . ILE A 1 96 ? -8.773 -5.785 -1.415 1 98.5 96 ILE A C 1
ATOM 804 O O . ILE A 1 96 ? -9.211 -6.887 -1.747 1 98.5 96 ILE A O 1
ATOM 808 N N . ILE A 1 97 ? -9.297 -5.07 -0.412 1 97.81 97 ILE A N 1
ATOM 809 C CA . ILE A 1 97 ? -10.383 -5.648 0.368 1 97.81 97 ILE A CA 1
ATOM 810 C C . ILE A 1 97 ? -11.617 -5.82 -0.514 1 97.81 97 ILE A C 1
ATOM 812 O O . ILE A 1 97 ? -12.422 -6.727 -0.292 1 97.81 97 ILE A O 1
ATOM 816 N N . GLU A 1 98 ? -11.734 -5.035 -1.572 1 97.19 98 GLU A N 1
ATOM 817 C CA . GLU A 1 98 ? -12.883 -5.086 -2.473 1 97.19 98 GLU A CA 1
ATOM 818 C C . GLU A 1 98 ? -12.82 -6.309 -3.385 1 97.19 98 GLU A C 1
ATOM 820 O O . GLU A 1 98 ? -13.758 -6.586 -4.129 1 97.19 98 GLU A O 1
ATOM 825 N N . THR A 1 99 ? -11.734 -7.055 -3.316 1 97.38 99 THR A N 1
ATOM 826 C CA . THR A 1 99 ? -11.711 -8.336 -4.016 1 97.38 99 THR A CA 1
ATOM 827 C C . THR A 1 99 ? -12.625 -9.344 -3.332 1 97.38 99 THR A C 1
ATOM 829 O O . THR A 1 99 ? -12.961 -10.383 -3.912 1 97.38 99 THR A O 1
ATOM 832 N N . MET A 1 100 ? -12.992 -9.102 -2.111 1 97.06 100 MET A N 1
ATOM 833 C CA . MET A 1 100 ? -14.023 -9.875 -1.427 1 97.06 100 MET A CA 1
ATOM 834 C C . MET A 1 100 ? -15.414 -9.422 -1.846 1 97.06 100 MET A C 1
ATOM 836 O O . MET A 1 100 ? -15.688 -8.227 -1.915 1 97.06 100 MET A O 1
ATOM 840 N N . SER A 1 101 ? -16.25 -10.352 -2.17 1 94.38 101 SER A N 1
ATOM 841 C CA . SER A 1 101 ? -17.609 -9.969 -2.545 1 94.38 101 SER A CA 1
ATOM 842 C C . SER A 1 101 ? -18.438 -9.609 -1.318 1 94.38 101 SER A C 1
ATOM 844 O O . SER A 1 101 ? -18.219 -10.141 -0.231 1 94.38 101 SER A O 1
ATOM 846 N N . PRO A 1 102 ? -19.453 -8.719 -1.501 1 93.5 102 PRO A N 1
ATOM 847 C CA . PRO A 1 102 ? -20.344 -8.367 -0.403 1 93.5 102 PRO A CA 1
ATOM 848 C C . PRO A 1 102 ? -21.062 -9.578 0.186 1 93.5 102 PRO A C 1
ATOM 850 O O . PRO A 1 102 ? -21.25 -9.656 1.402 1 93.5 102 PRO A O 1
ATOM 853 N N . SER A 1 103 ? -21.406 -10.523 -0.66 1 94 103 SER A N 1
ATOM 854 C CA . SER A 1 103 ? -22.094 -11.719 -0.204 1 94 103 SER A CA 1
ATOM 855 C C . SER A 1 103 ? -21.219 -12.539 0.738 1 94 103 SER A C 1
ATOM 857 O O . SER A 1 103 ? -21.703 -13.055 1.753 1 94 103 SER A O 1
ATOM 859 N N . VAL A 1 104 ? -19.938 -12.656 0.409 1 94.44 104 VAL A N 1
ATOM 860 C CA . VAL A 1 104 ? -19.016 -13.398 1.25 1 94.44 104 VAL A CA 1
ATOM 861 C C . VAL A 1 104 ? -18.797 -12.664 2.568 1 94.44 104 VAL A C 1
ATOM 863 O O . VAL A 1 104 ? -18.719 -13.281 3.631 1 94.44 104 VAL A O 1
ATOM 866 N N . PHE A 1 105 ? -18.766 -11.344 2.508 1 94.31 105 PHE A N 1
ATOM 867 C CA . PHE A 1 105 ? -18.641 -10.547 3.717 1 94.31 105 PHE A CA 1
ATOM 868 C C . PHE A 1 105 ? -19.781 -10.828 4.688 1 94.31 105 PHE A C 1
ATOM 870 O O . PHE A 1 105 ? -19.562 -10.922 5.895 1 94.31 105 PHE A O 1
ATOM 877 N N . LEU A 1 106 ? -20.922 -10.961 4.148 1 90.44 106 LEU A N 1
ATOM 878 C CA . LEU A 1 106 ? -22.109 -11.195 4.965 1 90.44 106 LEU A CA 1
ATOM 879 C C . LEU A 1 106 ? -21.984 -12.5 5.742 1 90.44 106 LEU A C 1
ATOM 881 O O . LEU A 1 106 ? -22.531 -12.633 6.84 1 90.44 106 LEU A O 1
ATOM 885 N N . ASN A 1 107 ? -21.203 -13.414 5.207 1 92.94 107 ASN A N 1
ATOM 886 C CA . ASN A 1 107 ? -21.094 -14.742 5.809 1 92.94 107 ASN A CA 1
ATOM 887 C C . ASN A 1 107 ? -20.328 -14.695 7.129 1 92.94 107 ASN A C 1
ATOM 889 O O . ASN A 1 107 ? -20.484 -15.578 7.977 1 92.94 107 ASN A O 1
ATOM 893 N N . PHE A 1 108 ? -19.484 -13.672 7.312 1 93.56 108 PHE A N 1
ATOM 894 C CA . PHE A 1 108 ? -18.766 -13.641 8.586 1 93.56 108 PHE A CA 1
ATOM 895 C C . PHE A 1 108 ? -19.078 -12.352 9.344 1 93.56 108 PHE A C 1
ATOM 897 O O . PHE A 1 108 ? -18.75 -12.227 10.523 1 93.56 108 PHE A O 1
ATOM 904 N N . ARG A 1 109 ? -19.75 -11.414 8.703 1 89.56 109 ARG A N 1
ATOM 905 C CA . ARG A 1 109 ? -20.125 -10.164 9.367 1 89.56 109 ARG A CA 1
ATOM 906 C C . ARG A 1 109 ? -20.969 -10.438 10.609 1 89.56 109 ARG A C 1
ATOM 908 O O . ARG A 1 109 ? -20.859 -9.719 11.602 1 89.56 109 ARG A O 1
ATOM 915 N N . LYS A 1 110 ? -21.734 -11.469 10.586 1 87.5 110 LYS A N 1
ATOM 916 C CA . LYS A 1 110 ? -22.625 -11.836 11.672 1 87.5 110 LYS A CA 1
ATOM 917 C C . LYS A 1 110 ? -21.844 -12.148 12.953 1 87.5 110 LYS A C 1
ATOM 919 O O . LYS A 1 110 ? -22.391 -12.055 14.055 1 87.5 110 LYS A O 1
ATOM 924 N N . TYR A 1 111 ? -20.594 -12.469 12.75 1 87.31 111 TYR A N 1
ATOM 925 C CA . TYR A 1 111 ? -19.781 -12.812 13.906 1 87.31 111 TYR A CA 1
ATOM 926 C C . TYR A 1 111 ? -19.094 -11.57 14.484 1 87.31 111 TYR A C 1
ATOM 928 O O . TYR A 1 111 ? -18.516 -11.625 15.578 1 87.31 111 TYR A O 1
ATOM 936 N N . LEU A 1 112 ? -19.047 -10.398 13.672 1 82.94 112 LEU A N 1
ATOM 937 C CA . LEU A 1 112 ? -18.328 -9.195 14.062 1 82.94 112 LEU A CA 1
ATOM 938 C C . LEU A 1 112 ? -19.219 -8.273 14.891 1 82.94 112 LEU A C 1
ATOM 940 O O . LEU A 1 112 ? -18.75 -7.273 15.438 1 82.94 112 LEU A O 1
ATOM 944 N N . LYS A 1 113 ? -20.047 -8.93 15.719 1 69 113 LYS A N 1
ATOM 945 C CA . LYS A 1 113 ? -20.984 -8.148 16.531 1 69 113 LYS A CA 1
ATOM 946 C C . LYS A 1 113 ? -20.719 -6.656 16.375 1 69 113 LYS A C 1
ATOM 948 O O . LYS A 1 113 ? -20.141 -6.215 15.391 1 69 113 LYS A O 1
ATOM 953 N N . SER A 1 114 ? -20.688 -5.844 17.578 1 57.88 114 SER A N 1
ATOM 954 C CA . SER A 1 114 ? -20.547 -4.402 17.75 1 57.88 114 SER A CA 1
ATOM 955 C C . SER A 1 114 ? -19.188 -3.916 17.297 1 57.88 114 SER A C 1
ATOM 957 O O . SER A 1 114 ? -18.844 -2.736 17.438 1 57.88 114 SER A O 1
ATOM 959 N N . GLY A 1 115 ? -18.359 -4.703 16.562 1 53.38 115 GLY A N 1
ATOM 960 C CA . GLY A 1 115 ? -17 -4.312 16.281 1 53.38 115 GLY A CA 1
ATOM 961 C C . GLY A 1 115 ? -16.875 -3.381 15.086 1 53.38 115 GLY A C 1
ATOM 962 O O . GLY A 1 115 ? -16.156 -3.668 14.133 1 53.38 115 GLY A O 1
ATOM 963 N N . SER A 1 116 ? -17.844 -2.404 15.016 1 56.56 116 SER A N 1
ATOM 964 C CA . SER A 1 116 ? -17.844 -1.533 13.844 1 56.56 116 SER A CA 1
ATOM 965 C C . SER A 1 116 ? -16.547 -0.736 13.734 1 56.56 116 SER A C 1
ATOM 967 O O . SER A 1 116 ? -15.891 -0.482 14.742 1 56.56 116 SER A O 1
ATOM 969 N N . GLY A 1 117 ? -15.727 -0.695 12.625 1 56.59 117 GLY A N 1
ATOM 970 C CA . GLY A 1 117 ? -14.586 0.145 12.281 1 56.59 117 GLY A CA 1
ATOM 971 C C . GLY A 1 117 ? -14.68 1.541 12.859 1 56.59 117 GLY A C 1
ATOM 972 O O . GLY A 1 117 ? -13.695 2.281 12.867 1 56.59 117 GLY A O 1
ATOM 973 N N . PHE A 1 118 ? -15.789 1.843 13.438 1 61.25 118 PHE A N 1
ATOM 974 C CA . PHE A 1 118 ? -15.945 3.117 14.125 1 61.25 118 PHE A CA 1
ATOM 975 C C . PHE A 1 118 ? -15.023 3.188 15.336 1 61.25 118 PHE A C 1
ATOM 977 O O . PHE A 1 118 ? -14.719 4.277 15.836 1 61.25 118 PHE A O 1
ATOM 984 N N . GLN A 1 119 ? -14.266 2.195 15.383 1 74.56 119 GLN A N 1
ATOM 985 C CA . GLN A 1 119 ? -13.641 2.043 16.688 1 74.56 119 GLN A CA 1
ATOM 986 C C . GLN A 1 119 ? -12.125 2.074 16.578 1 74.56 119 GLN A C 1
ATOM 988 O O . GLN A 1 119 ? -11.422 1.669 17.516 1 74.56 119 GLN A O 1
ATOM 993 N N . SER A 1 120 ? -11.641 2.576 15.469 1 90.19 120 SER A N 1
ATOM 994 C CA . SER A 1 120 ? -10.188 2.697 15.422 1 90.19 120 SER A CA 1
ATOM 995 C C . SER A 1 120 ? -9.695 3.887 16.234 1 90.19 120 SER A C 1
ATOM 997 O O . SER A 1 120 ? -9.812 5.035 15.805 1 90.19 120 SER A O 1
ATOM 999 N N . LEU A 1 121 ? -9.094 3.613 17.344 1 94.88 121 LEU A N 1
ATOM 1000 C CA . LEU A 1 121 ? -8.547 4.676 18.172 1 94.88 121 LEU A CA 1
ATOM 1001 C C . LEU A 1 121 ? -7.469 5.453 17.422 1 94.88 121 LEU A C 1
ATOM 1003 O O . LEU A 1 121 ? -7.422 6.684 17.484 1 94.88 121 LEU A O 1
ATOM 1007 N N . GLN A 1 122 ? -6.609 4.723 16.703 1 97.25 122 GLN A N 1
ATOM 1008 C CA . GLN A 1 122 ? -5.488 5.383 16.047 1 97.25 122 GLN A CA 1
ATOM 1009 C C . GLN A 1 122 ? -5.973 6.395 15.016 1 97.25 122 GLN A C 1
ATOM 1011 O O . GLN A 1 122 ? -5.387 7.469 14.867 1 97.25 122 GLN A O 1
ATOM 1016 N N . PHE A 1 123 ? -7.035 6.109 14.305 1 96.25 123 PHE A N 1
ATOM 1017 C CA . PHE A 1 123 ? -7.531 7.074 13.328 1 96.25 123 PHE A CA 1
ATOM 1018 C C . PHE A 1 123 ? -8.094 8.305 14.023 1 96.25 123 PHE A C 1
ATOM 1020 O O . PHE A 1 123 ? -7.918 9.43 13.547 1 96.25 123 PHE A O 1
ATOM 1027 N N . ARG A 1 124 ? -8.734 8.078 15.156 1 96.06 124 ARG A N 1
ATOM 1028 C CA . ARG A 1 124 ? -9.211 9.203 15.945 1 96.06 124 ARG A CA 1
ATOM 1029 C C . ARG A 1 124 ? -8.047 10.047 16.453 1 96.06 124 ARG A C 1
ATOM 1031 O O . ARG A 1 124 ? -8.125 11.281 16.469 1 96.06 124 ARG A O 1
ATOM 1038 N N . LEU A 1 125 ? -6.992 9.375 16.859 1 98.06 125 LEU A N 1
ATOM 1039 C CA . LEU A 1 125 ? -5.805 10.102 17.297 1 98.06 125 LEU A CA 1
ATOM 1040 C C . LEU A 1 125 ? -5.219 10.93 16.156 1 98.06 125 LEU A C 1
ATOM 1042 O O . LEU A 1 125 ? -4.746 12.047 16.375 1 98.06 125 LEU A O 1
ATOM 1046 N N . ILE A 1 126 ? -5.234 10.398 14.945 1 98.38 126 ILE A N 1
ATOM 1047 C CA . ILE A 1 126 ? -4.758 11.125 13.773 1 98.38 126 ILE A CA 1
ATOM 1048 C C . ILE A 1 126 ? -5.609 12.383 13.562 1 98.38 126 ILE A C 1
ATOM 1050 O O . ILE A 1 126 ? -5.074 13.477 13.391 1 98.38 126 ILE A O 1
ATOM 1054 N N . GLU A 1 127 ? -6.941 12.203 13.633 1 97.62 127 GLU A N 1
ATOM 1055 C CA . GLU A 1 127 ? -7.855 13.336 13.477 1 97.62 127 GLU A CA 1
ATOM 1056 C C . GLU A 1 127 ? -7.598 14.406 14.523 1 97.62 127 GLU A C 1
ATOM 1058 O O . GLU A 1 127 ? -7.504 15.594 14.195 1 97.62 127 GLU A O 1
ATOM 1063 N N . ASN A 1 128 ? -7.492 13.922 15.758 1 97.81 128 ASN A N 1
ATOM 1064 C CA . ASN A 1 128 ? -7.266 14.852 16.859 1 97.81 128 ASN A CA 1
ATOM 1065 C C . ASN A 1 128 ? -5.93 15.578 16.719 1 97.81 128 ASN A C 1
ATOM 1067 O O . ASN A 1 128 ? -5.855 16.797 16.891 1 97.81 128 ASN A O 1
ATOM 1071 N N . THR A 1 129 ? -4.895 14.859 16.406 1 98.5 129 THR A N 1
ATOM 1072 C CA . THR A 1 129 ? -3.553 15.422 16.312 1 98.5 129 THR A CA 1
ATOM 1073 C C . THR A 1 129 ? -3.443 16.375 15.117 1 98.5 129 THR A C 1
ATOM 1075 O O . THR A 1 129 ? -2.695 17.344 15.164 1 98.5 129 THR A O 1
ATOM 1078 N N . LEU A 1 130 ? -4.168 16.109 14.07 1 98.38 130 LEU A N 1
ATOM 1079 C CA . LEU A 1 130 ? -4.227 17.016 12.93 1 98.38 130 LEU A CA 1
ATOM 1080 C C . LEU A 1 130 ? -4.844 18.359 13.336 1 98.38 130 LEU A C 1
ATOM 1082 O O . LEU A 1 130 ? -4.387 19.406 12.898 1 98.38 130 LEU A O 1
ATOM 1086 N N . GLY A 1 131 ? -5.828 18.281 14.172 1 98.12 131 GLY A N 1
ATOM 1087 C CA . GLY A 1 131 ? -6.469 19.5 14.656 1 98.12 131 GLY A CA 1
ATOM 1088 C C . GLY A 1 131 ? -7.965 19.516 14.406 1 98.12 131 GLY A C 1
ATOM 1089 O O . GLY A 1 131 ? -8.578 20.594 14.383 1 98.12 131 GLY A O 1
ATOM 1090 N N . LEU A 1 132 ? -8.547 18.344 14.086 1 97.31 132 LEU A N 1
ATOM 1091 C CA . LEU A 1 132 ? -10 18.297 13.953 1 97.31 132 LEU A CA 1
ATOM 1092 C C . LEU A 1 132 ? -10.68 18.641 15.273 1 97.31 132 LEU A C 1
ATOM 1094 O O . LEU A 1 132 ? -10.438 17.984 16.281 1 97.31 132 LEU A O 1
ATOM 1098 N N . GLU A 1 133 ? -11.508 19.609 15.273 1 93.5 133 GLU A N 1
ATOM 1099 C CA . GLU A 1 133 ? -12.172 20.047 16.5 1 93.5 133 GLU A CA 1
ATOM 1100 C C . GLU A 1 133 ? -13.383 19.188 16.812 1 93.5 133 GLU A C 1
ATOM 1102 O O . GLU A 1 133 ? -14.102 18.75 15.906 1 93.5 133 GLU A O 1
ATOM 1107 N N . PRO A 1 134 ? -13.625 19 18.078 1 92.19 134 PRO A N 1
ATOM 1108 C CA . PRO A 1 134 ? -14.797 18.219 18.469 1 92.19 134 PRO A CA 1
ATOM 1109 C C . PRO A 1 134 ? -16.094 18.781 17.906 1 92.19 134 PRO A C 1
ATOM 1111 O O . PRO A 1 134 ? -16.984 18.016 17.516 1 92.19 134 PRO A O 1
ATOM 1114 N N . GLU A 1 135 ? -16.234 20.094 17.844 1 90.88 135 GLU A N 1
ATOM 1115 C CA . GLU A 1 135 ? -17.453 20.75 17.391 1 90.88 135 GLU A CA 1
ATOM 1116 C C . GLU A 1 135 ? -17.672 20.531 15.898 1 90.88 135 GLU A C 1
ATOM 1118 O O . GLU A 1 135 ? -18.797 20.641 15.414 1 90.88 135 GLU A O 1
ATOM 1123 N N . ALA A 1 136 ? -16.578 20.266 15.195 1 92.56 136 ALA A N 1
ATOM 1124 C CA . ALA A 1 136 ? -16.672 20.094 13.75 1 92.56 136 ALA A CA 1
ATOM 1125 C C . ALA A 1 136 ? -17.172 18.688 13.398 1 92.56 136 ALA A C 1
ATOM 1127 O O . ALA A 1 136 ? -17.578 18.422 12.266 1 92.56 136 ALA A O 1
ATOM 1128 N N . ARG A 1 137 ? -17.109 17.734 14.336 1 93.44 137 ARG A N 1
ATOM 1129 C CA . ARG A 1 137 ? -17.516 16.359 14.094 1 93.44 137 ARG A CA 1
ATOM 1130 C C . ARG A 1 137 ? -19.031 16.266 13.898 1 93.44 137 ARG A C 1
ATOM 1132 O O . ARG A 1 137 ? -19.781 17.047 14.469 1 93.44 137 ARG A O 1
ATOM 1139 N N . SER A 1 138 ? -19.375 15.344 13.117 1 89.94 138 SER A N 1
ATOM 1140 C CA . SER A 1 138 ? -20.797 15.109 12.883 1 89.94 138 SER A CA 1
ATOM 1141 C C . SER A 1 138 ? -21.516 14.75 14.172 1 89.94 138 SER A C 1
ATOM 1143 O O . SER A 1 138 ? -20.938 14.148 15.07 1 89.94 138 SER A O 1
ATOM 1145 N N . ASP A 1 139 ? -22.766 15.055 14.219 1 84.94 139 ASP A N 1
ATOM 1146 C CA . ASP A 1 139 ? -23.578 14.75 15.398 1 84.94 139 ASP A CA 1
ATOM 1147 C C . ASP A 1 139 ? -23.734 13.242 15.586 1 84.94 139 ASP A C 1
ATOM 1149 O O . ASP A 1 139 ? -23.516 12.469 14.648 1 84.94 139 ASP A O 1
ATOM 1153 N N . GLY A 1 140 ? -23.953 12.906 16.844 1 79.75 140 GLY A N 1
ATOM 1154 C CA . GLY A 1 140 ? -24.125 11.492 17.125 1 79.75 140 GLY A CA 1
ATOM 1155 C C . GLY A 1 140 ? -22.812 10.734 17.188 1 79.75 140 GLY A C 1
ATOM 1156 O O . GLY A 1 140 ? -21.906 11.117 17.938 1 79.75 140 GLY A O 1
ATOM 1157 N N . LYS A 1 141 ? -22.609 9.859 16.344 1 76.56 141 LYS A N 1
ATOM 1158 C CA . LYS A 1 141 ? -21.453 8.953 16.375 1 76.56 141 LYS A CA 1
ATOM 1159 C C . LYS A 1 141 ? -20.156 9.719 16.203 1 76.56 141 LYS A C 1
ATOM 1161 O O . LYS A 1 141 ? -19.109 9.281 16.688 1 76.56 141 LYS A O 1
ATOM 1166 N N . GLY A 1 142 ? -20.25 10.836 15.594 1 81.56 142 GLY A N 1
ATOM 1167 C CA . GLY A 1 142 ? -19.062 11.656 15.445 1 81.56 142 GLY A CA 1
ATOM 1168 C C . GLY A 1 142 ? -18.609 12.305 16.734 1 81.56 142 GLY A C 1
ATOM 1169 O O . GLY A 1 142 ? -17.516 12.039 17.234 1 81.56 142 GLY A O 1
ATOM 1170 N N . LYS A 1 143 ? -19.469 13.047 17.375 1 85.69 143 LYS A N 1
ATOM 1171 C CA . LYS A 1 143 ? -19.156 13.75 18.609 1 85.69 143 LYS A CA 1
ATOM 1172 C C . LYS A 1 143 ? -19.062 12.789 19.797 1 85.69 143 LYS A C 1
ATOM 1174 O O . LYS A 1 143 ? -18.297 13.023 20.734 1 85.69 143 LYS A O 1
ATOM 1179 N N . ASP A 1 144 ? -19.688 11.641 19.609 1 85.56 144 ASP A N 1
ATOM 1180 C CA . ASP A 1 144 ? -19.766 10.688 20.719 1 85.56 144 ASP A CA 1
ATOM 1181 C C . ASP A 1 144 ? -18.859 9.484 20.469 1 85.56 144 ASP A C 1
ATOM 1183 O O . ASP A 1 144 ? -19.078 8.406 21.016 1 85.56 144 ASP A O 1
ATOM 1187 N N . TYR A 1 145 ? -17.812 9.695 19.672 1 88 145 TYR A N 1
ATOM 1188 C CA . TYR A 1 145 ? -17.031 8.547 19.25 1 88 145 TYR A CA 1
ATOM 1189 C C . TYR A 1 145 ? -16.359 7.879 20.453 1 88 145 TYR A C 1
ATOM 1191 O O . TYR A 1 145 ? -16.062 6.68 20.406 1 88 145 TYR A O 1
ATOM 1199 N N . LYS A 1 146 ? -16.188 8.555 21.547 1 90.69 146 LYS A N 1
ATOM 1200 C CA . LYS A 1 146 ? -15.5 8.039 22.734 1 90.69 146 LYS A CA 1
ATOM 1201 C C . LYS A 1 146 ? -16.359 6.996 23.453 1 90.69 146 LYS A C 1
ATOM 1203 O O . LYS A 1 146 ? -15.828 6.172 24.203 1 90.69 146 LYS A O 1
ATOM 1208 N N . LYS A 1 147 ? -17.656 6.996 23.219 1 87.12 147 LYS A N 1
ATOM 1209 C CA . LYS A 1 147 ? -18.562 6.047 23.859 1 87.12 147 LYS A CA 1
ATOM 1210 C C . LYS A 1 147 ? -18.281 4.621 23.375 1 87.12 147 LYS A C 1
ATOM 1212 O O . LYS A 1 147 ? -18.594 3.656 24.078 1 87.12 147 LYS A O 1
ATOM 1217 N N . GLU A 1 148 ? -17.672 4.57 22.203 1 80.5 148 GLU A N 1
ATOM 1218 C CA . GLU A 1 148 ? -17.453 3.264 21.594 1 80.5 148 GLU A 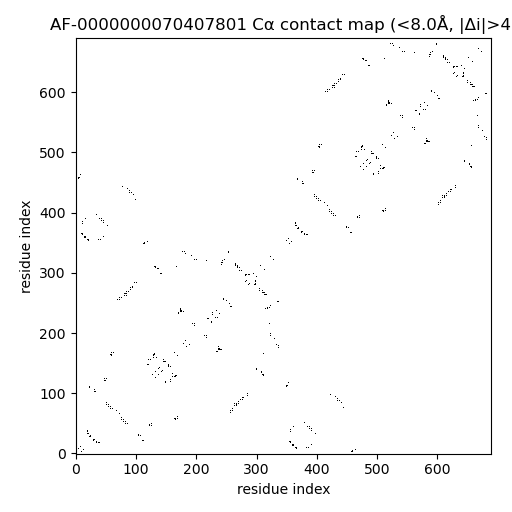CA 1
ATOM 1219 C C . GLU A 1 148 ? -16.078 2.717 21.953 1 80.5 148 GLU A C 1
ATOM 1221 O O . GLU A 1 148 ? -15.727 1.591 21.594 1 80.5 148 GLU A O 1
ATOM 1226 N N . LEU A 1 149 ? -15.297 3.471 22.672 1 87.62 149 LEU A N 1
ATOM 1227 C CA . LEU A 1 149 ? -13.93 3.086 23.016 1 87.62 149 LEU A CA 1
ATOM 1228 C C . LEU A 1 149 ? -13.883 2.459 24.406 1 87.62 149 LEU A C 1
ATOM 1230 O O . LEU A 1 149 ? -14.773 2.693 25.234 1 87.62 149 LEU A O 1
ATOM 1234 N N . THR A 1 150 ? -12.922 1.645 24.641 1 86.12 150 THR A N 1
ATOM 1235 C CA . THR A 1 150 ? -12.672 1.146 26 1 86.12 150 THR A CA 1
ATOM 1236 C C . THR A 1 150 ? -12.258 2.283 26.922 1 86.12 150 THR A C 1
ATOM 1238 O O . THR A 1 150 ? -11.93 3.379 26.469 1 86.12 150 THR A O 1
ATOM 1241 N N . ASP A 1 151 ? -12.25 2.018 28.188 1 90.25 151 ASP A N 1
ATOM 1242 C CA . ASP A 1 151 ? -11.875 3.045 29.156 1 90.25 151 ASP A CA 1
ATOM 1243 C C . ASP A 1 151 ? -10.445 3.529 28.906 1 90.25 151 ASP A C 1
ATOM 1245 O O . ASP A 1 151 ? -10.18 4.734 28.922 1 90.25 151 ASP A O 1
ATOM 1249 N N . GLU A 1 152 ? -9.609 2.596 28.688 1 91.5 152 GLU A N 1
ATOM 1250 C CA . GLU A 1 152 ? -8.219 2.945 28.438 1 91.5 152 GLU A CA 1
ATOM 1251 C C . GLU A 1 152 ? -8.078 3.768 27.156 1 91.5 152 GLU A C 1
ATOM 1253 O O . GLU A 1 152 ? -7.328 4.746 27.125 1 91.5 152 GLU A O 1
ATOM 1258 N N . GLU A 1 153 ? -8.773 3.406 26.156 1 91.94 153 GLU A N 1
ATOM 1259 C CA . GLU A 1 153 ? -8.734 4.117 24.875 1 91.94 153 GLU A CA 1
ATOM 1260 C C . GLU A 1 153 ? -9.328 5.516 25.016 1 91.94 153 GLU A C 1
ATOM 1262 O O . GLU A 1 153 ? -8.852 6.461 24.375 1 91.94 153 GLU A O 1
ATOM 1267 N N . ARG A 1 154 ? -10.336 5.57 25.766 1 93.75 154 ARG A N 1
ATOM 1268 C CA . ARG A 1 154 ? -11 6.852 25.984 1 93.75 154 ARG A CA 1
ATOM 1269 C C . ARG A 1 154 ? -10.047 7.863 26.609 1 93.75 154 ARG A C 1
ATOM 1271 O O . ARG A 1 154 ? -10.047 9.039 26.234 1 93.75 154 ARG A O 1
ATOM 1278 N N . VAL A 1 155 ? -9.289 7.414 27.516 1 96.12 155 VAL A N 1
ATOM 1279 C CA . VAL A 1 155 ? -8.32 8.289 28.172 1 96.12 155 VAL A CA 1
ATOM 1280 C C . VAL A 1 155 ? -7.32 8.812 27.156 1 96.12 155 VAL A C 1
ATOM 1282 O O . VAL A 1 155 ? -7.008 10.008 27.141 1 96.12 155 VAL A O 1
ATOM 1285 N N . LYS A 1 156 ? -6.855 7.906 26.281 1 95.44 156 LYS A N 1
ATOM 1286 C CA . LYS A 1 156 ? -5.91 8.305 25.25 1 95.44 156 LYS A CA 1
ATOM 1287 C C . LYS A 1 156 ? -6.547 9.289 24.266 1 95.44 156 LYS A C 1
ATOM 1289 O O . LYS A 1 156 ? -5.91 10.266 23.875 1 95.44 156 LYS A O 1
ATOM 1294 N N . ALA A 1 157 ? -7.773 9.055 23.938 1 95.5 157 ALA A N 1
ATOM 1295 C CA . ALA A 1 157 ? -8.5 9.938 23.016 1 95.5 157 ALA A CA 1
ATOM 1296 C C . ALA A 1 157 ? -8.672 11.328 23.625 1 95.5 157 ALA A C 1
ATOM 1298 O O . ALA A 1 157 ? -8.43 12.336 22.969 1 95.5 157 ALA A O 1
ATOM 1299 N N . GLN A 1 158 ? -9.023 11.367 24.891 1 95.5 158 GLN A N 1
ATOM 1300 C CA . GLN A 1 158 ? -9.242 12.641 25.578 1 95.5 158 GLN A CA 1
ATOM 1301 C C . GLN A 1 158 ? -7.945 13.438 25.703 1 95.5 158 GLN A C 1
ATOM 1303 O O . GLN A 1 158 ? -7.938 14.656 25.516 1 95.5 158 GLN A O 1
ATOM 1308 N N . LYS A 1 159 ? -6.914 12.711 26 1 96.56 159 LYS A N 1
ATOM 1309 C CA . LYS A 1 159 ? -5.609 13.367 26.078 1 96.56 159 LYS A CA 1
ATOM 1310 C C . LYS A 1 159 ? -5.227 13.977 24.734 1 96.56 159 LYS A C 1
ATOM 1312 O O . LYS A 1 159 ? -4.691 15.086 24.672 1 96.56 159 LYS A O 1
ATOM 1317 N N . SER A 1 160 ? -5.504 13.281 23.641 1 96.06 160 SER A N 1
ATOM 1318 C CA . SER A 1 160 ? -5.156 13.75 22.312 1 96.06 160 SER A CA 1
ATOM 1319 C C . SER A 1 160 ? -5.992 14.969 21.922 1 96.06 160 SER A C 1
ATOM 1321 O O . SER A 1 160 ? -5.535 15.82 21.156 1 96.06 160 SER A O 1
ATOM 1323 N N . GLU A 1 161 ? -7.199 15.094 22.469 1 95.19 161 GLU A N 1
ATOM 1324 C CA . GLU A 1 161 ? -8.078 16.219 22.172 1 95.19 161 GLU A CA 1
ATOM 1325 C C . GLU A 1 161 ? -7.574 17.5 22.828 1 95.19 161 GLU A C 1
ATOM 1327 O O . GLU A 1 161 ? -7.855 18.609 22.359 1 95.19 161 GLU A O 1
ATOM 1332 N N . ARG A 1 162 ? -6.801 17.344 23.891 1 94.62 162 ARG A N 1
ATOM 1333 C CA . ARG A 1 162 ? -6.355 18.484 24.672 1 94.62 162 ARG A CA 1
ATOM 1334 C C . ARG A 1 162 ? -4.914 18.859 24.344 1 94.62 162 ARG A C 1
ATOM 1336 O O . ARG A 1 162 ? -4.426 19.906 24.75 1 94.62 162 ARG A O 1
ATOM 1343 N N . GLY A 1 163 ? -4.246 17.984 23.656 1 94.81 163 GLY A N 1
ATOM 1344 C CA . GLY A 1 163 ? -2.836 18.188 23.359 1 94.81 163 GLY A CA 1
ATOM 1345 C C . GLY A 1 163 ? -2.607 19.125 22.172 1 94.81 163 GLY A C 1
ATOM 1346 O O . GLY A 1 163 ? -3.562 19.609 21.578 1 94.81 163 GLY A O 1
ATOM 1347 N N . PRO A 1 164 ? -1.34 19.453 21.938 1 96.69 164 PRO A N 1
ATOM 1348 C CA . PRO A 1 164 ? -1.014 20.266 20.766 1 96.69 164 PRO A CA 1
ATOM 1349 C C . PRO A 1 164 ? -1.421 19.578 19.453 1 96.69 164 PRO A C 1
ATOM 1351 O O . PRO A 1 164 ? -1.421 18.344 19.359 1 96.69 164 PRO A O 1
ATOM 1354 N N . THR A 1 165 ? -1.802 20.344 18.5 1 98.5 165 THR A N 1
ATOM 1355 C CA . THR A 1 165 ? -2.203 19.828 17.188 1 98.5 165 THR A CA 1
ATOM 1356 C C . THR A 1 165 ? -1.31 20.391 16.094 1 98.5 165 THR A C 1
ATOM 1358 O O . THR A 1 165 ? -0.654 21.406 16.281 1 98.5 165 THR A O 1
ATOM 1361 N N . LEU A 1 166 ? -1.272 19.703 14.984 1 98.75 166 LEU A N 1
ATOM 1362 C CA . LEU A 1 166 ? -0.553 20.219 13.828 1 98.75 166 LEU A CA 1
ATOM 1363 C C . LEU A 1 166 ? -1.135 21.562 13.383 1 98.75 166 LEU A C 1
ATOM 1365 O O . LEU A 1 166 ? -0.399 22.453 12.953 1 98.75 166 LEU A O 1
ATOM 1369 N N . PHE A 1 167 ? -2.41 21.703 13.516 1 98.56 167 PHE A N 1
ATOM 1370 C CA . PHE A 1 167 ? -3.049 22.969 13.164 1 98.56 167 PHE A CA 1
ATOM 1371 C C . PHE A 1 167 ? -2.49 24.109 14.008 1 98.56 167 PHE A C 1
ATOM 1373 O O . PHE A 1 167 ? -2.082 25.141 13.477 1 98.56 167 PHE A O 1
ATOM 1380 N N . SER A 1 168 ? -2.428 23.938 15.32 1 98.19 168 SER A N 1
ATOM 1381 C CA . SER A 1 168 ? -2.031 25 16.234 1 98.19 168 SER A CA 1
ATOM 1382 C C . SER A 1 168 ? -0.572 25.391 16.016 1 98.19 168 SER A C 1
ATOM 1384 O O . SER A 1 168 ? -0.236 26.578 16 1 98.19 168 SER A O 1
ATOM 1386 N N . VAL A 1 169 ? 0.267 24.406 15.836 1 98.31 169 VAL A N 1
ATOM 1387 C CA . VAL A 1 169 ? 1.683 24.719 15.695 1 98.31 169 VAL A CA 1
ATOM 1388 C C . VAL A 1 169 ? 1.939 25.328 14.32 1 98.31 169 VAL A C 1
ATOM 1390 O O . VAL A 1 169 ? 2.789 26.219 14.172 1 98.31 169 VAL A O 1
ATOM 1393 N N . PHE A 1 170 ? 1.239 24.891 13.336 1 98.38 170 PHE A N 1
ATOM 1394 C CA . PHE A 1 170 ? 1.36 25.453 11.992 1 98.38 170 PHE A CA 1
ATOM 1395 C C . PHE A 1 170 ? 0.838 26.891 11.961 1 98.38 170 PHE A C 1
ATOM 1397 O O . PHE A 1 170 ? 1.444 27.766 11.328 1 98.38 170 PHE A O 1
ATOM 1404 N N . GLU A 1 171 ? -0.279 27.109 12.602 1 98.38 171 GLU A N 1
ATOM 1405 C CA . GLU A 1 171 ? -0.819 28.469 12.695 1 98.38 171 GLU A CA 1
ATOM 1406 C C . GLU A 1 171 ? 0.178 29.406 13.352 1 98.38 171 GLU A C 1
ATOM 1408 O O . GLU A 1 171 ? 0.387 30.531 12.883 1 98.38 171 GLU A O 1
ATOM 1413 N N . GLU A 1 172 ? 0.731 28.953 14.438 1 97.94 172 GLU A N 1
ATOM 1414 C CA . GLU A 1 172 ? 1.713 29.781 15.141 1 97.94 172 GLU A CA 1
ATOM 1415 C C . GLU A 1 172 ? 2.914 30.078 14.25 1 97.94 172 GLU A C 1
ATOM 1417 O O . GLU A 1 172 ? 3.445 31.188 14.266 1 97.94 172 GLU A O 1
ATOM 1422 N N . TRP A 1 173 ? 3.322 29.094 13.531 1 97.94 173 TRP A N 1
ATOM 1423 C CA . TRP A 1 173 ? 4.434 29.281 12.609 1 97.94 173 TRP A CA 1
ATOM 1424 C C . TRP A 1 173 ? 4.078 30.312 11.539 1 97.94 173 TRP A C 1
ATOM 1426 O O . TRP A 1 173 ? 4.879 31.203 11.227 1 97.94 173 TRP A O 1
ATOM 1436 N N . LEU A 1 174 ? 2.902 30.281 10.961 1 97.56 174 LEU A N 1
ATOM 1437 C CA . LEU A 1 174 ? 2.447 31.234 9.953 1 97.56 174 LEU A CA 1
ATOM 1438 C C . LEU A 1 174 ? 2.383 32.656 10.523 1 97.56 174 LEU A C 1
ATOM 1440 O O . LEU A 1 174 ? 2.746 33.594 9.844 1 97.56 174 LEU A O 1
ATOM 1444 N N . LYS A 1 175 ? 1.924 32.75 11.758 1 96.62 175 LYS A N 1
ATOM 1445 C CA . LYS A 1 175 ? 1.898 34.031 12.43 1 96.62 175 LYS A CA 1
ATOM 1446 C C . LYS A 1 175 ? 3.301 34.625 12.539 1 96.62 175 LYS A C 1
ATOM 1448 O O . LYS A 1 175 ? 3.498 35.812 12.312 1 96.62 175 LYS A O 1
ATOM 1453 N N . ARG A 1 176 ? 4.148 33.812 12.867 1 94.62 176 ARG A N 1
ATOM 1454 C CA . ARG A 1 176 ? 5.531 34.25 13.008 1 94.62 176 ARG A CA 1
ATOM 1455 C C . ARG A 1 176 ? 6.094 34.719 11.664 1 94.62 176 ARG A C 1
ATOM 1457 O O . ARG A 1 176 ? 6.82 35.719 11.602 1 94.62 176 ARG A O 1
ATOM 1464 N N . VAL A 1 177 ? 5.805 33.938 10.641 1 93.88 177 VAL A N 1
ATOM 1465 C CA . VAL A 1 177 ? 6.238 34.344 9.305 1 93.88 177 VAL A CA 1
ATOM 1466 C C . VAL A 1 177 ? 5.691 35.75 8.984 1 93.88 177 VAL A C 1
ATOM 1468 O O . VAL A 1 177 ? 6.438 36.625 8.531 1 93.88 177 VAL A O 1
ATOM 1471 N N . PHE A 1 178 ? 4.461 35.969 9.266 1 93.94 178 PHE A N 1
ATOM 1472 C CA . PHE A 1 178 ? 3.816 37.25 9 1 93.94 178 PHE A CA 1
ATOM 1473 C C . PHE A 1 178 ? 4.48 38.344 9.797 1 93.94 178 PHE A C 1
ATOM 1475 O O . PHE A 1 178 ? 4.812 39.406 9.25 1 93.94 178 PHE A O 1
ATOM 1482 N N . GLU A 1 179 ? 4.703 38.094 11.039 1 92.56 179 GLU A N 1
ATOM 1483 C CA . GLU A 1 179 ? 5.289 39.094 11.938 1 92.56 179 GLU A CA 1
ATOM 1484 C C . GLU A 1 179 ? 6.723 39.438 11.531 1 92.56 179 GLU A C 1
ATOM 1486 O O . GLU A 1 179 ? 7.133 40.594 11.578 1 92.56 179 GLU A O 1
ATOM 1491 N N . THR A 1 180 ? 7.363 38.406 11.148 1 90.12 180 THR A N 1
ATOM 1492 C CA . THR A 1 180 ? 8.758 38.594 10.758 1 90.12 180 THR A CA 1
ATOM 1493 C C . THR A 1 180 ? 8.859 39.406 9.461 1 90.12 180 THR A C 1
ATOM 1495 O O . THR A 1 180 ? 9.75 40.25 9.305 1 90.12 180 THR A O 1
ATOM 1498 N N . CYS A 1 181 ? 7.961 39.188 8.57 1 89.31 181 CYS A N 1
ATOM 1499 C CA . CYS A 1 181 ? 8.039 39.812 7.246 1 89.31 181 CYS A CA 1
ATOM 1500 C C . CYS A 1 181 ? 7.426 41.219 7.254 1 89.31 181 CYS A C 1
ATOM 1502 O O . CYS A 1 181 ? 7.91 42.094 6.562 1 89.31 181 CYS A O 1
ATOM 1504 N N . ILE A 1 182 ? 6.395 41.375 8.047 1 88.5 182 ILE A N 1
ATOM 1505 C CA . ILE A 1 182 ? 5.586 42.562 7.93 1 88.5 182 ILE A CA 1
ATOM 1506 C C . ILE A 1 182 ? 5.762 43.438 9.18 1 88.5 182 ILE A C 1
ATOM 1508 O O . ILE A 1 182 ? 5.625 44.656 9.117 1 88.5 182 ILE A O 1
ATOM 1512 N N . GLY A 1 183 ? 6.098 42.844 10.219 1 82.44 183 GLY A N 1
ATOM 1513 C CA . GLY A 1 183 ? 6.219 43.562 11.477 1 82.44 183 GLY A CA 1
ATOM 1514 C C . GLY A 1 183 ? 4.891 43.781 12.18 1 82.44 183 GLY A C 1
ATOM 1515 O O . GLY A 1 183 ? 3.949 43 11.969 1 82.44 183 GLY A O 1
ATOM 1516 N N . ASN A 1 184 ? 4.82 44.75 12.992 1 82.56 184 ASN A N 1
ATOM 1517 C CA . ASN A 1 184 ? 3.664 44.938 13.867 1 82.56 184 ASN A CA 1
ATOM 1518 C C . ASN A 1 184 ? 2.559 45.719 13.18 1 82.56 184 ASN A C 1
ATOM 1520 O O . ASN A 1 184 ? 1.392 45.625 13.562 1 82.56 184 ASN A O 1
ATOM 1524 N N . ASP A 1 185 ? 2.977 46.469 12.219 1 86.5 185 ASP A N 1
ATOM 1525 C CA . ASP A 1 185 ? 1.992 47.281 11.508 1 86.5 185 ASP A CA 1
ATOM 1526 C C . ASP A 1 185 ? 1.786 46.781 10.078 1 86.5 185 ASP A C 1
ATOM 1528 O O . ASP A 1 185 ? 2.6 47.062 9.195 1 86.5 185 ASP A O 1
ATOM 1532 N N . PRO A 1 186 ? 0.642 46.125 9.883 1 90.69 186 PRO A N 1
ATOM 1533 C CA . PRO A 1 186 ? 0.444 45.5 8.57 1 90.69 186 PRO A CA 1
ATOM 1534 C C . PRO A 1 186 ? -0.144 46.469 7.547 1 90.69 186 PRO A C 1
ATOM 1536 O O . PRO A 1 186 ? -0.444 46.062 6.418 1 90.69 186 PRO A O 1
ATOM 1539 N N . THR A 1 187 ? -0.322 47.719 7.867 1 90.06 187 THR A N 1
ATOM 1540 C CA . THR A 1 187 ? -1.047 48.688 7.047 1 90.06 187 THR A CA 1
ATOM 1541 C C . THR A 1 187 ? -0.408 48.812 5.668 1 90.06 187 THR A C 1
ATOM 1543 O O . THR A 1 187 ? -1.103 48.781 4.652 1 90.06 187 THR A O 1
ATOM 1546 N N . LYS A 1 188 ? 0.897 48.969 5.645 1 88.44 188 LYS A N 1
ATOM 1547 C CA . LYS A 1 188 ? 1.601 49.156 4.379 1 88.44 188 LYS A CA 1
ATOM 1548 C C . LYS A 1 188 ? 1.448 47.906 3.492 1 88.44 188 LYS A C 1
ATOM 1550 O O . LYS A 1 188 ? 1.264 48.031 2.279 1 88.44 188 LYS A O 1
ATOM 1555 N N . TYR A 1 189 ? 1.602 46.812 4.121 1 90.19 189 TYR A N 1
ATOM 1556 C CA . TYR A 1 189 ? 1.456 45.562 3.404 1 90.19 189 TYR A CA 1
ATOM 1557 C C . TYR A 1 189 ? 0.05 45.406 2.836 1 90.19 189 TYR A C 1
ATOM 1559 O O . TYR A 1 189 ? -0.119 45.094 1.655 1 90.19 189 TYR A O 1
ATOM 1567 N N . LEU A 1 190 ? -0.975 45.625 3.611 1 92.31 190 LEU A N 1
ATOM 1568 C CA . LEU A 1 190 ? -2.365 45.469 3.195 1 92.31 190 LEU A CA 1
ATOM 1569 C C . LEU A 1 190 ? -2.713 46.469 2.092 1 92.31 190 LEU A C 1
ATOM 1571 O O . LEU A 1 190 ? -3.412 46.125 1.138 1 92.31 190 LEU A O 1
ATOM 1575 N N . SER A 1 191 ? -2.174 47.656 2.262 1 90.38 191 SER A N 1
ATOM 1576 C CA . SER A 1 191 ? -2.402 48.688 1.25 1 90.38 191 SER A CA 1
ATOM 1577 C C . SER A 1 191 ? -1.75 48.312 -0.077 1 90.38 191 SER A C 1
ATOM 1579 O O . SER A 1 191 ? -2.299 48.594 -1.145 1 90.38 191 SER A O 1
ATOM 1581 N N . ALA A 1 192 ? -0.596 47.75 0.056 1 89.81 192 ALA A N 1
ATOM 1582 C CA . ALA A 1 192 ? 0.105 47.312 -1.151 1 89.81 192 ALA A CA 1
ATOM 1583 C C . ALA A 1 192 ? -0.69 46.25 -1.896 1 89.81 192 ALA A C 1
ATOM 1585 O O . ALA A 1 192 ? -0.806 46.312 -3.121 1 89.81 192 ALA A O 1
ATOM 1586 N N . ILE A 1 193 ? -1.2 45.281 -1.162 1 91 193 ILE A N 1
ATOM 1587 C CA . ILE A 1 193 ? -1.999 44.219 -1.773 1 91 193 ILE A CA 1
ATOM 1588 C C . ILE A 1 193 ? -3.232 44.812 -2.439 1 91 193 ILE A C 1
ATOM 1590 O O . ILE A 1 193 ? -3.572 44.469 -3.57 1 91 193 ILE A O 1
ATOM 1594 N N . GLU A 1 194 ? -3.863 45.688 -1.759 1 89.56 194 GLU A N 1
ATOM 1595 C CA . GLU A 1 194 ? -5.047 46.344 -2.303 1 89.56 194 GLU A CA 1
ATOM 1596 C C . GLU A 1 194 ? -4.723 47.062 -3.602 1 89.56 194 GLU A C 1
ATOM 1598 O O . GLU A 1 194 ? -5.496 47.031 -4.562 1 89.56 194 GLU A O 1
ATOM 1603 N N . THR A 1 195 ? -3.643 47.781 -3.619 1 89.12 195 THR A N 1
ATOM 1604 C CA . THR A 1 195 ? -3.219 48.531 -4.805 1 89.12 195 THR A CA 1
ATOM 1605 C C . THR A 1 195 ? -2.953 47.562 -5.969 1 89.12 195 THR A C 1
ATOM 1607 O O . THR A 1 195 ? -3.354 47.844 -7.102 1 89.12 195 THR A O 1
ATOM 1610 N N . MET A 1 196 ? -2.287 46.5 -5.641 1 88.25 196 MET A N 1
ATOM 1611 C CA . MET A 1 196 ? -1.986 45.5 -6.676 1 88.25 196 MET A CA 1
ATOM 1612 C C . MET A 1 196 ? -3.268 44.938 -7.289 1 88.25 196 MET A C 1
ATOM 1614 O O . MET A 1 196 ? -3.381 44.844 -8.508 1 88.25 196 MET A O 1
ATOM 1618 N N . VAL A 1 197 ? -4.199 44.594 -6.469 1 87.12 197 VAL A N 1
ATOM 1619 C CA . VAL A 1 197 ? -5.457 44 -6.91 1 87.12 197 VAL A CA 1
ATOM 1620 C C . VAL A 1 197 ? -6.262 45.031 -7.715 1 87.12 197 VAL A C 1
ATOM 1622 O O . VAL A 1 197 ? -6.859 44.688 -8.742 1 87.12 197 VAL A O 1
ATOM 1625 N N . THR A 1 198 ? -6.238 46.25 -7.266 1 85.62 198 THR A N 1
ATOM 1626 C CA . THR A 1 198 ? -6.965 47.312 -7.949 1 85.62 198 THR A CA 1
ATOM 1627 C C . THR A 1 198 ? -6.359 47.562 -9.32 1 85.62 198 THR A C 1
ATOM 1629 O O . THR A 1 198 ? -7.086 47.719 -10.312 1 85.62 198 THR A O 1
ATOM 1632 N N . THR A 1 199 ? -5.051 47.688 -9.336 1 85.94 199 THR A N 1
ATOM 1633 C CA . THR A 1 199 ? -4.359 47.906 -10.594 1 85.94 199 THR A CA 1
ATOM 1634 C C . THR A 1 199 ? -4.621 46.781 -11.578 1 85.94 199 THR A C 1
ATOM 1636 O O . THR A 1 199 ? -4.875 47.031 -12.758 1 85.94 199 THR A O 1
ATOM 1639 N N . TRP A 1 200 ? -4.488 45.594 -11.023 1 84.94 200 TRP A N 1
ATOM 1640 C CA . TRP A 1 200 ? -4.746 44.438 -11.844 1 84.94 200 TRP A CA 1
ATOM 1641 C C . TRP A 1 200 ? -6.168 44.438 -12.391 1 84.94 200 TRP A C 1
ATOM 1643 O O . TRP A 1 200 ? -6.383 44.188 -13.578 1 84.94 200 TRP A O 1
ATOM 1653 N N . ALA A 1 201 ? -7.141 44.75 -11.57 1 81.06 201 ALA A N 1
ATOM 1654 C CA . ALA A 1 201 ? -8.547 44.781 -11.961 1 81.06 201 ALA A CA 1
ATOM 1655 C C . ALA A 1 201 ? -8.789 45.875 -13.016 1 81.06 201 ALA A C 1
ATOM 1657 O O . ALA A 1 201 ? -9.562 45.656 -13.961 1 81.06 201 ALA A O 1
ATOM 1658 N N . GLU A 1 202 ? -8.211 46.969 -12.875 1 80.81 202 GLU A N 1
ATOM 1659 C CA . GLU A 1 202 ? -8.383 48.094 -13.797 1 80.81 202 GLU A CA 1
ATOM 1660 C C . GLU A 1 202 ? -7.746 47.812 -15.148 1 80.81 202 GLU A C 1
ATOM 1662 O O . GLU A 1 202 ? -8.312 48.125 -16.188 1 80.81 202 GLU A O 1
ATOM 1667 N N . ASP A 1 203 ? -6.598 47.312 -15.117 1 80.56 203 ASP A N 1
ATOM 1668 C CA . ASP A 1 203 ? -5.855 47.031 -16.344 1 80.56 203 ASP A CA 1
ATOM 1669 C C . ASP A 1 203 ? -6.555 45.969 -17.188 1 80.56 203 ASP A C 1
ATOM 1671 O O . ASP A 1 203 ? -6.477 45.969 -18.422 1 80.56 203 ASP A O 1
ATOM 1675 N N . THR A 1 204 ? -6.957 45 -16.516 1 75.12 204 THR A N 1
ATOM 1676 C CA . THR A 1 204 ? -7.535 43.906 -17.266 1 75.12 204 THR A CA 1
ATOM 1677 C C . THR A 1 204 ? -9.023 44.125 -17.516 1 75.12 204 THR A C 1
ATOM 1679 O O . THR A 1 204 ? -9.688 43.281 -18.125 1 75.12 204 THR A O 1
ATOM 1682 N N . ASN A 1 205 ? -9.336 45.469 -17.484 1 66.62 205 ASN A N 1
ATOM 1683 C CA . ASN A 1 205 ? -10.75 45.781 -17.672 1 66.62 205 ASN A CA 1
ATOM 1684 C C . ASN A 1 205 ? -11.641 44.656 -17.109 1 66.62 205 ASN A C 1
ATOM 1686 O O . ASN A 1 205 ? -12.547 44.188 -17.797 1 66.62 205 ASN A O 1
ATOM 1690 N N . LEU A 1 206 ? -11.172 44.031 -16.188 1 57.47 206 LEU A N 1
ATOM 1691 C CA . LEU A 1 206 ? -11.609 42.75 -15.617 1 57.47 206 LEU A CA 1
ATOM 1692 C C . LEU A 1 206 ? -13.125 42.719 -15.453 1 57.47 206 LEU A C 1
ATOM 1694 O O . LEU A 1 206 ? -13.719 43.656 -14.906 1 57.47 206 LEU A O 1
ATOM 1698 N N . ASP A 1 207 ? -13.719 42.031 -16.406 1 59.78 207 ASP A N 1
ATOM 1699 C CA . ASP A 1 207 ? -15.125 41.625 -16.453 1 59.78 207 ASP A CA 1
ATOM 1700 C C . ASP A 1 207 ? -15.633 41.219 -15.078 1 59.78 207 ASP A C 1
ATOM 1702 O O . ASP A 1 207 ? -14.906 41.344 -14.086 1 59.78 207 ASP A O 1
ATOM 1706 N N . GLU A 1 208 ? -16.844 40.875 -15.023 1 60.53 208 GLU A N 1
ATOM 1707 C CA . GLU A 1 208 ? -17.625 40.438 -13.867 1 60.53 208 GLU A CA 1
ATOM 1708 C C . GLU A 1 208 ? -16.812 39.5 -12.969 1 60.53 208 GLU A C 1
ATOM 1710 O O . GLU A 1 208 ? -16.906 39.594 -11.742 1 60.53 208 GLU A O 1
ATOM 1715 N N . HIS A 1 209 ? -15.953 38.75 -13.539 1 59.81 209 HIS A N 1
ATOM 1716 C CA . HIS A 1 209 ? -15.188 37.781 -12.773 1 59.81 209 HIS A CA 1
ATOM 1717 C C . HIS A 1 209 ? -14.141 38.438 -11.898 1 59.81 209 HIS A C 1
ATOM 1719 O O . HIS A 1 209 ? -13.938 38.062 -10.75 1 59.81 209 HIS A O 1
ATOM 1725 N N . HIS A 1 210 ? -13.641 39.531 -12.383 1 62.62 210 HIS A N 1
ATOM 1726 C CA . HIS A 1 210 ? -12.562 40.188 -11.648 1 62.62 210 HIS A CA 1
ATOM 1727 C C . HIS A 1 210 ? -13.109 41.094 -10.555 1 62.62 210 HIS A C 1
ATOM 1729 O O . HIS A 1 210 ? -12.461 41.281 -9.531 1 62.62 210 HIS A O 1
ATOM 1735 N N . ARG A 1 211 ? -14.266 41.562 -10.805 1 65.19 211 ARG A N 1
ATOM 1736 C CA . ARG A 1 211 ? -14.93 42.25 -9.703 1 65.19 211 ARG A CA 1
ATOM 1737 C C . ARG A 1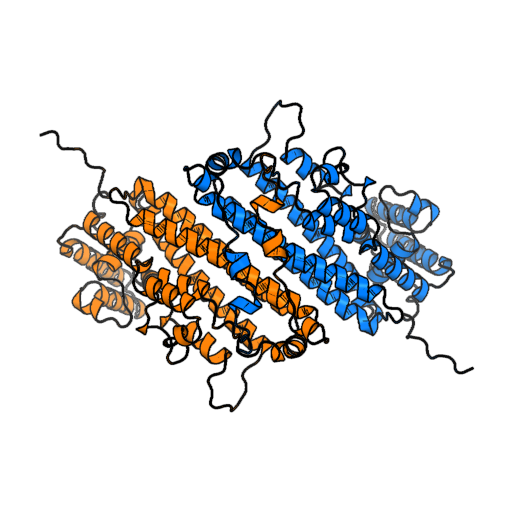 211 ? -15.133 41.312 -8.508 1 65.19 211 ARG A C 1
ATOM 1739 O O . ARG A 1 211 ? -14.984 41.719 -7.363 1 65.19 211 ARG A O 1
ATOM 1746 N N . ALA A 1 212 ? -15.414 40.156 -8.875 1 73.31 212 ALA A N 1
ATOM 1747 C CA . ALA A 1 212 ? -15.57 39.156 -7.82 1 73.31 212 ALA A CA 1
ATOM 1748 C C . ALA A 1 212 ? -14.25 38.938 -7.094 1 73.31 212 ALA A C 1
ATOM 1750 O O . ALA A 1 212 ? -14.234 38.75 -5.871 1 73.31 212 ALA A O 1
ATOM 1751 N N . ASP A 1 213 ? -13.234 39.062 -7.781 1 75.38 213 ASP A N 1
ATOM 1752 C CA . ASP A 1 213 ? -11.914 38.875 -7.184 1 75.38 213 ASP A CA 1
ATOM 1753 C C . ASP A 1 213 ? -11.586 40.031 -6.227 1 75.38 213 ASP A C 1
ATOM 1755 O O . ASP A 1 213 ? -11.094 39.812 -5.121 1 75.38 213 ASP A O 1
ATOM 1759 N N . LYS A 1 214 ? -11.953 41.25 -6.684 1 78.94 214 LYS A N 1
ATOM 1760 C CA . LYS A 1 214 ? -11.711 42.406 -5.84 1 78.94 214 LYS A CA 1
ATOM 1761 C C . LYS A 1 214 ? -12.516 42.344 -4.551 1 78.94 214 LYS A C 1
ATOM 1763 O O . LYS A 1 214 ? -12.008 42.656 -3.475 1 78.94 214 LYS A O 1
ATOM 1768 N N . ALA A 1 215 ? -13.688 41.906 -4.695 1 82.62 215 ALA A N 1
ATOM 1769 C CA . ALA A 1 215 ? -14.555 41.781 -3.531 1 82.62 215 ALA A CA 1
ATOM 1770 C C . ALA A 1 215 ? -14.023 40.719 -2.572 1 82.62 215 ALA A C 1
ATOM 1772 O O . ALA A 1 215 ? -14.109 40.875 -1.353 1 82.62 215 ALA A O 1
ATOM 1773 N N . ALA A 1 216 ? -13.531 39.688 -3.107 1 85.88 216 ALA A N 1
ATOM 1774 C CA . ALA A 1 216 ? -12.953 38.594 -2.293 1 85.88 216 ALA A CA 1
ATOM 1775 C C . ALA A 1 216 ? -11.742 39.094 -1.515 1 85.88 216 ALA A C 1
ATOM 1777 O O . ALA A 1 216 ? -11.602 38.812 -0.324 1 85.88 216 ALA A O 1
ATOM 1778 N N . PHE A 1 217 ? -10.938 39.875 -2.219 1 89.94 217 PHE A N 1
ATOM 1779 C CA . PHE A 1 217 ? -9.75 40.406 -1.567 1 89.94 217 PHE A CA 1
ATOM 1780 C C . PHE A 1 217 ? -10.141 41.375 -0.446 1 89.94 217 PHE A C 1
ATOM 1782 O O . PHE A 1 217 ? -9.516 41.375 0.615 1 89.94 217 PHE A O 1
ATOM 1789 N N . ALA A 1 218 ? -11.156 42.125 -0.705 1 89.5 218 ALA A N 1
ATOM 1790 C CA . ALA A 1 218 ? -11.594 43.125 0.288 1 89.5 218 ALA A CA 1
ATOM 1791 C C . ALA A 1 218 ? -11.977 42.438 1.599 1 89.5 218 ALA A C 1
ATOM 1793 O O . ALA A 1 218 ? -11.758 42.969 2.68 1 89.5 218 ALA A O 1
ATOM 1794 N N . LYS A 1 219 ? -12.422 41.219 1.515 1 91.56 219 LYS A N 1
ATOM 1795 C CA . LYS A 1 219 ? -12.875 40.5 2.686 1 91.56 219 LYS A CA 1
ATOM 1796 C C . LYS A 1 219 ? -11.695 40 3.523 1 91.56 219 LYS A C 1
ATOM 1798 O O . LYS A 1 219 ? -11.812 39.844 4.738 1 91.56 219 LYS A O 1
ATOM 1803 N N . VAL A 1 220 ? -10.594 39.812 2.902 1 94.56 220 VAL A N 1
ATOM 1804 C CA . VAL A 1 220 ? -9.484 39.219 3.643 1 94.56 220 VAL A CA 1
ATOM 1805 C C . VAL A 1 220 ? -8.445 40.312 3.973 1 94.56 220 VAL A C 1
ATOM 1807 O O . VAL A 1 220 ? -7.445 40.031 4.641 1 94.56 220 VAL A O 1
ATOM 1810 N N . LEU A 1 221 ? -8.656 41.562 3.533 1 94.25 221 LEU A N 1
ATOM 1811 C CA . LEU A 1 221 ? -7.684 42.625 3.77 1 94.25 221 LEU A CA 1
ATOM 1812 C C . LEU A 1 221 ? -8.062 43.469 5 1 94.25 221 LEU A C 1
ATOM 1814 O O . LEU A 1 221 ? -7.305 44.344 5.422 1 94.25 221 LEU A O 1
ATOM 1818 N N . LYS A 1 222 ? -9.18 43.156 5.574 1 93.94 222 LYS A N 1
ATOM 1819 C CA . LYS A 1 222 ? -9.609 43.75 6.84 1 93.94 222 LYS A CA 1
ATOM 1820 C C . LYS A 1 222 ? -9.828 42.656 7.902 1 93.94 222 LYS A C 1
ATOM 1822 O O . LYS A 1 222 ? -10.555 41.688 7.668 1 93.94 222 LYS A O 1
ATOM 1827 N N . LYS A 1 223 ? -9.188 42.844 9.047 1 93.5 223 LYS A N 1
ATOM 1828 C CA . LYS A 1 223 ? -9.219 41.844 10.109 1 93.5 223 LYS A CA 1
ATOM 1829 C C . LYS A 1 223 ? -10.648 41.5 10.523 1 93.5 223 LYS A C 1
ATOM 1831 O O . LYS A 1 223 ? -11.008 40.344 10.68 1 93.5 223 LYS A O 1
ATOM 1836 N N . GLU A 1 224 ? -11.477 42.562 10.703 1 93.81 224 GLU A N 1
ATOM 1837 C CA . GLU A 1 224 ? -12.859 42.375 11.125 1 93.81 224 GLU A CA 1
ATOM 1838 C C . GLU A 1 224 ? -13.656 41.562 10.102 1 93.81 224 GLU A C 1
ATOM 1840 O O . GLU A 1 224 ? -14.414 40.656 10.461 1 93.81 224 GLU A O 1
ATOM 1845 N N . SER A 1 225 ? -13.516 41.938 8.844 1 94.38 225 SER A N 1
ATOM 1846 C CA . SER A 1 225 ? -14.227 41.219 7.777 1 94.38 225 SER A CA 1
ATOM 1847 C C . SER A 1 225 ? -13.758 39.781 7.664 1 94.38 225 SER A C 1
ATOM 1849 O O . SER A 1 225 ? -14.57 38.875 7.453 1 94.38 225 SER A O 1
ATOM 1851 N N . TYR A 1 226 ? -12.469 39.562 7.777 1 94.38 226 TYR A N 1
ATOM 1852 C CA . TYR A 1 226 ? -11.898 38.219 7.691 1 94.38 226 TYR A CA 1
ATOM 1853 C C . TYR A 1 226 ? -12.461 37.312 8.789 1 94.38 226 TYR A C 1
ATOM 1855 O O . TYR A 1 226 ? -12.836 36.156 8.523 1 94.38 226 TYR A O 1
ATOM 1863 N N . GLN A 1 227 ? -12.516 37.781 10.008 1 91.44 227 GLN A N 1
ATOM 1864 C CA . GLN A 1 227 ? -12.953 37.031 11.164 1 91.44 227 GLN A CA 1
ATOM 1865 C C . GLN A 1 227 ? -14.422 36.625 11.047 1 91.44 227 GLN A C 1
ATOM 1867 O O . GLN A 1 227 ? -14.875 35.688 11.703 1 91.44 227 GLN A O 1
ATOM 1872 N N . ASN A 1 228 ? -15.141 37.344 10.141 1 91.12 228 ASN A N 1
ATOM 1873 C CA . ASN A 1 228 ? -16.562 37.094 9.977 1 91.12 228 ASN A CA 1
ATOM 1874 C C . ASN A 1 228 ? -16.828 36.094 8.859 1 91.12 228 ASN A C 1
ATOM 1876 O O . ASN A 1 228 ? -17.984 35.688 8.633 1 91.12 228 ASN A O 1
ATOM 1880 N N . ILE A 1 229 ? -15.828 35.688 8.188 1 89.56 229 ILE A N 1
ATOM 1881 C CA . ILE A 1 229 ? -16 34.625 7.18 1 89.56 229 ILE A CA 1
ATOM 1882 C C . ILE A 1 229 ? -16.25 33.281 7.867 1 89.56 229 ILE A C 1
ATOM 1884 O O . ILE A 1 229 ? -15.406 32.812 8.617 1 89.56 229 ILE A O 1
ATOM 1888 N N . PRO A 1 230 ? -17.375 32.688 7.57 1 86.56 230 PRO A N 1
ATOM 1889 C CA . PRO A 1 230 ? -17.719 31.438 8.234 1 86.56 230 PRO A CA 1
ATOM 1890 C C . PRO A 1 230 ? -16.734 30.312 7.902 1 86.56 230 PRO A C 1
ATOM 1892 O O . PRO A 1 230 ? -16.328 30.172 6.746 1 86.56 230 PRO A O 1
ATOM 1895 N N . GLY A 1 231 ? -16.359 29.594 8.945 1 83.94 231 GLY A N 1
ATOM 1896 C CA . GLY A 1 231 ? -15.547 28.406 8.727 1 83.94 231 GLY A CA 1
ATOM 1897 C C . GLY A 1 231 ? -14.055 28.672 8.828 1 83.94 231 GLY A C 1
ATOM 1898 O O . GLY A 1 231 ? -13.258 27.734 8.859 1 83.94 231 GLY A O 1
ATOM 1899 N N . ASN A 1 232 ? -13.656 29.969 8.828 1 89 232 ASN A N 1
ATOM 1900 C CA . ASN A 1 232 ? -12.234 30.281 8.969 1 89 232 ASN A CA 1
ATOM 1901 C C . ASN A 1 232 ? -11.734 29.969 10.375 1 89 232 ASN A C 1
ATOM 1903 O O . ASN A 1 232 ? -12.352 30.359 11.367 1 89 232 ASN A O 1
ATOM 1907 N N . ARG A 1 233 ? -10.656 29.266 10.438 1 93.69 233 ARG A N 1
ATOM 1908 C CA . ARG A 1 233 ? -10.07 28.922 11.727 1 93.69 233 ARG A CA 1
ATOM 1909 C C . ARG A 1 233 ? -8.719 29.594 11.906 1 93.69 233 ARG A C 1
ATOM 1911 O O . ARG A 1 233 ? -8.328 29.938 13.023 1 93.69 233 ARG A O 1
ATOM 1918 N N . LEU A 1 234 ? -8.055 29.859 10.82 1 96.94 234 LEU A N 1
ATOM 1919 C CA . LEU A 1 234 ? -6.777 30.547 10.906 1 96.94 234 LEU A CA 1
ATOM 1920 C C . LEU A 1 234 ? -6.969 32 11.344 1 96.94 234 LEU A C 1
ATOM 1922 O O . LEU A 1 234 ? -7.914 32.656 10.906 1 96.94 234 LEU A O 1
ATOM 1926 N N . SER A 1 235 ? -6.109 32.469 12.156 1 96.69 235 SER A N 1
ATOM 1927 C CA . SER A 1 235 ? -6.125 33.906 12.477 1 96.69 235 SER A CA 1
ATOM 1928 C C . SER A 1 235 ? -5.824 34.75 11.242 1 96.69 235 SER A C 1
ATOM 1930 O O . SER A 1 235 ? -5.332 34.219 10.234 1 96.69 235 SER A O 1
ATOM 1932 N N . PHE A 1 236 ? -6.176 36 11.398 1 96.25 236 PHE A N 1
ATOM 1933 C CA . PHE A 1 236 ? -5.891 36.938 10.328 1 96.25 236 PHE A CA 1
ATOM 1934 C C . PHE A 1 236 ? -4.402 36.938 9.984 1 96.25 236 PHE A C 1
ATOM 1936 O O . PHE A 1 236 ? -4.031 36.844 8.812 1 96.25 236 PHE A O 1
ATOM 1943 N N . GLU A 1 237 ? -3.539 36.938 11.008 1 96.06 237 GLU A N 1
ATOM 1944 C CA . GLU A 1 237 ? -2.09 36.969 10.828 1 96.06 237 GLU A CA 1
ATOM 1945 C C . GLU A 1 237 ? -1.597 35.688 10.156 1 96.06 237 GLU A C 1
ATOM 1947 O O . GLU A 1 237 ? -0.766 35.75 9.242 1 96.06 237 GLU A O 1
ATOM 1952 N N . ALA A 1 238 ? -2.168 34.562 10.625 1 97.62 238 ALA A N 1
ATOM 1953 C CA . ALA A 1 238 ? -1.747 33.281 10.062 1 97.62 238 ALA A CA 1
ATOM 1954 C C . ALA A 1 238 ? -2.164 33.156 8.594 1 97.62 238 ALA A C 1
ATOM 1956 O O . ALA A 1 238 ? -1.392 32.688 7.762 1 97.62 238 ALA A O 1
ATOM 1957 N N . PHE A 1 239 ? -3.369 33.625 8.328 1 97.19 239 PHE A N 1
ATOM 1958 C CA . PHE A 1 239 ? -3.838 33.594 6.945 1 97.19 239 PHE A CA 1
ATOM 1959 C C . PHE A 1 239 ? -2.932 34.406 6.051 1 97.19 239 PHE A C 1
ATOM 1961 O O . PHE A 1 239 ? -2.531 33.969 4.973 1 97.19 239 PHE A O 1
ATOM 1968 N N . HIS A 1 240 ? -2.594 35.562 6.477 1 95.56 240 HIS A N 1
ATOM 1969 C CA . HIS A 1 240 ? -1.762 36.469 5.672 1 95.56 240 HIS A CA 1
ATOM 1970 C C . HIS A 1 240 ? -0.319 35.969 5.625 1 95.56 240 HIS A C 1
ATOM 1972 O O . HIS A 1 240 ? 0.405 36.25 4.664 1 95.56 240 HIS A O 1
ATOM 1978 N N . GLY A 1 241 ? 0.08 35.25 6.707 1 95.88 241 GLY A N 1
ATOM 1979 C CA . GLY A 1 241 ? 1.356 34.562 6.594 1 95.88 241 GLY A CA 1
ATOM 1980 C C . GLY A 1 241 ? 1.402 33.594 5.445 1 95.88 241 GLY A C 1
ATOM 1981 O O . GLY A 1 241 ? 2.355 33.562 4.664 1 95.88 241 GLY A O 1
ATOM 1982 N N . ALA A 1 242 ? 0.362 32.812 5.328 1 97.5 242 ALA A N 1
ATOM 1983 C CA . ALA A 1 242 ? 0.265 31.844 4.246 1 97.5 242 ALA A CA 1
ATOM 1984 C C . ALA A 1 242 ? 0.151 32.531 2.891 1 97.5 242 ALA A C 1
ATOM 1986 O O . ALA A 1 242 ? 0.744 32.094 1.906 1 97.5 242 ALA A O 1
ATOM 1987 N N . LEU A 1 243 ? -0.625 33.594 2.842 1 95.06 243 LEU A N 1
ATOM 1988 C CA . LEU A 1 243 ? -0.805 34.344 1.604 1 95.06 243 LEU A CA 1
ATOM 1989 C C . LEU A 1 243 ? 0.515 34.938 1.137 1 95.06 243 LEU A C 1
ATOM 1991 O O . LEU A 1 243 ? 0.852 34.875 -0.047 1 95.06 243 LEU A O 1
ATOM 1995 N N . LEU A 1 244 ? 1.223 35.531 2.092 1 92.69 244 LEU A N 1
ATOM 1996 C CA . LEU A 1 244 ? 2.529 36.094 1.8 1 92.69 244 LEU A CA 1
ATOM 1997 C C . LEU A 1 244 ? 3.463 35.062 1.197 1 92.69 244 LEU A C 1
ATOM 1999 O O . LEU A 1 244 ? 4.113 35.312 0.18 1 92.69 244 LEU A O 1
ATOM 2003 N N . ILE A 1 245 ? 3.518 33.906 1.879 1 94.88 245 ILE A N 1
ATOM 2004 C CA . ILE A 1 245 ? 4.34 32.812 1.402 1 94.88 245 ILE A CA 1
ATOM 2005 C C . ILE A 1 245 ? 3.951 32.438 -0.031 1 94.88 245 ILE A C 1
ATOM 2007 O O . ILE A 1 245 ? 4.816 32.281 -0.896 1 94.88 245 ILE A O 1
ATOM 2011 N N . SER A 1 246 ? 2.691 32.406 -0.333 1 94.12 246 SER A N 1
ATOM 2012 C CA . SER A 1 246 ? 2.178 32 -1.638 1 94.12 246 SER A CA 1
ATOM 2013 C C . SER A 1 246 ? 2.477 33.062 -2.697 1 94.12 246 SER A C 1
ATOM 2015 O O . SER A 1 246 ? 2.869 32.75 -3.818 1 94.12 246 SER A O 1
ATOM 2017 N N . LEU A 1 247 ? 2.291 34.281 -2.35 1 91.06 247 LEU A N 1
ATOM 2018 C CA . LEU A 1 247 ? 2.492 35.375 -3.291 1 91.06 247 LEU A CA 1
ATOM 2019 C C . LEU A 1 247 ? 3.961 35.5 -3.686 1 91.06 247 LEU A C 1
ATOM 2021 O O . LEU A 1 247 ? 4.277 35.844 -4.824 1 91.06 247 LEU A O 1
ATOM 2025 N N . TYR A 1 248 ? 4.832 35.156 -2.811 1 90.31 248 TYR A N 1
ATOM 2026 C CA . TYR A 1 248 ? 6.25 35.375 -3.061 1 90.31 248 TYR A CA 1
ATOM 2027 C C . TYR A 1 248 ? 7.012 34.062 -3.133 1 90.31 248 TYR A C 1
ATOM 2029 O O . TYR A 1 248 ? 8.195 34 -2.785 1 90.31 248 TYR A O 1
ATOM 2037 N N . GLN A 1 249 ? 6.379 33.062 -3.496 1 90.88 249 GLN A N 1
ATOM 2038 C CA . GLN A 1 249 ? 6.93 31.719 -3.576 1 90.88 249 GLN A CA 1
ATOM 2039 C C . GLN A 1 249 ? 8.141 31.672 -4.5 1 90.88 249 GLN A C 1
ATOM 2041 O O . GLN A 1 249 ? 9.008 30.797 -4.355 1 90.88 249 GLN A O 1
ATOM 2046 N N . ASP A 1 250 ? 8.32 32.594 -5.41 1 89.06 250 ASP A N 1
ATOM 2047 C CA . ASP A 1 250 ? 9.414 32.625 -6.379 1 89.06 250 ASP A CA 1
ATOM 2048 C C . ASP A 1 250 ? 10.703 33.156 -5.746 1 89.06 250 ASP A C 1
ATOM 2050 O O . ASP A 1 250 ? 11.789 33 -6.305 1 89.06 250 ASP A O 1
ATOM 2054 N N . GLU A 1 251 ? 10.578 33.781 -4.633 1 87.5 251 GLU A N 1
ATOM 2055 C CA . GLU A 1 251 ? 11.758 34.219 -3.896 1 87.5 251 GLU A CA 1
ATOM 2056 C C . GLU A 1 251 ? 12.414 33.062 -3.146 1 87.5 251 GLU A C 1
ATOM 2058 O O . GLU A 1 251 ? 11.727 32.25 -2.506 1 87.5 251 GLU A O 1
ATOM 2063 N N . PRO A 1 252 ? 13.703 32.938 -3.203 1 87.31 252 PRO A N 1
ATOM 2064 C CA . PRO A 1 252 ? 14.414 31.828 -2.592 1 87.31 252 PRO A CA 1
ATOM 2065 C C . PRO A 1 252 ? 14.102 31.672 -1.105 1 87.31 252 PRO A C 1
ATOM 2067 O O . PRO A 1 252 ? 14 30.547 -0.608 1 87.31 252 PRO A O 1
ATOM 2070 N N . GLU A 1 253 ? 13.898 32.781 -0.46 1 86.31 253 GLU A N 1
ATOM 2071 C CA . GLU A 1 253 ? 13.695 32.781 0.986 1 86.31 253 GLU A CA 1
ATOM 2072 C C . GLU A 1 253 ? 12.359 32.125 1.348 1 86.31 253 GLU A C 1
ATOM 2074 O O . GLU A 1 253 ? 12.156 31.703 2.48 1 86.31 253 GLU A O 1
ATOM 2079 N N . PHE A 1 254 ? 11.438 32.094 0.328 1 91.19 254 PHE A N 1
ATOM 2080 C CA . PHE A 1 254 ? 10.094 31.625 0.628 1 91.19 254 PHE A CA 1
ATOM 2081 C C . PHE A 1 254 ? 9.867 30.219 0.066 1 91.19 254 PHE A C 1
ATOM 2083 O O . PHE A 1 254 ? 8.812 29.625 0.279 1 91.19 254 PHE A O 1
ATOM 2090 N N . GLN A 1 255 ? 10.82 29.688 -0.573 1 93.06 255 GLN A N 1
ATOM 2091 C CA . GLN A 1 255 ? 10.617 28.438 -1.287 1 93.06 255 GLN A CA 1
ATOM 2092 C C . GLN A 1 255 ? 10.297 27.297 -0.32 1 93.06 255 GLN A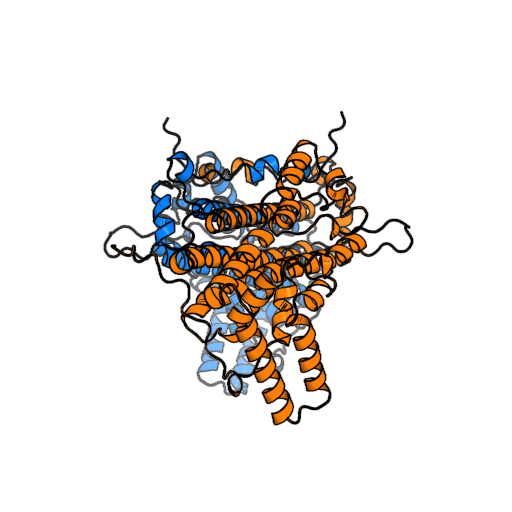 C 1
ATOM 2094 O O . GLN A 1 255 ? 9.352 26.547 -0.53 1 93.06 255 GLN A O 1
ATOM 2099 N N . ASN A 1 256 ? 11.094 27.188 0.771 1 95.06 256 ASN A N 1
ATOM 2100 C CA . ASN A 1 256 ? 10.852 26.125 1.745 1 95.06 256 ASN A CA 1
ATOM 2101 C C . ASN A 1 256 ? 9.539 26.344 2.484 1 95.06 256 ASN A C 1
ATOM 2103 O O . ASN A 1 256 ? 8.828 25.375 2.775 1 95.06 256 ASN A O 1
ATOM 2107 N N . ALA A 1 257 ? 9.289 27.578 2.762 1 96.19 257 ALA A N 1
ATOM 2108 C CA . ALA A 1 257 ? 8.023 27.891 3.412 1 96.19 257 ALA A CA 1
ATOM 2109 C C . ALA A 1 257 ? 6.84 27.516 2.523 1 96.19 257 ALA A C 1
ATOM 2111 O O . ALA A 1 257 ? 5.867 26.906 2.99 1 96.19 257 ALA A O 1
ATOM 2112 N N . TYR A 1 258 ? 6.969 27.844 1.286 1 96.62 258 TYR A N 1
ATOM 2113 C CA . TYR A 1 258 ? 5.91 27.531 0.334 1 96.62 258 TYR A CA 1
ATOM 2114 C C . TYR A 1 258 ? 5.727 26.016 0.212 1 96.62 258 TYR A C 1
ATOM 2116 O O . TYR A 1 258 ? 4.598 25.516 0.203 1 96.62 258 TYR A O 1
ATOM 2124 N N . LYS A 1 259 ? 6.84 25.312 0.091 1 97.69 259 LYS A N 1
ATOM 2125 C CA . LYS A 1 259 ? 6.773 23.859 0.027 1 97.69 259 LYS A CA 1
ATOM 2126 C C . LYS A 1 259 ? 6.109 23.281 1.275 1 97.69 259 LYS A C 1
ATOM 2128 O O . LYS A 1 259 ? 5.336 22.328 1.188 1 97.69 259 LYS A O 1
ATOM 2133 N N . THR A 1 260 ? 6.422 23.844 2.418 1 98.31 260 THR A N 1
ATOM 2134 C CA . THR A 1 260 ? 5.82 23.391 3.666 1 98.31 260 THR A CA 1
ATOM 2135 C C . THR A 1 260 ? 4.305 23.578 3.635 1 98.31 260 THR A C 1
ATOM 2137 O O . THR A 1 260 ? 3.555 22.656 3.957 1 98.31 260 THR A O 1
ATOM 2140 N N . VAL A 1 261 ? 3.844 24.719 3.205 1 98.44 261 VAL A N 1
ATOM 2141 C CA . VAL A 1 261 ? 2.416 25 3.104 1 98.44 261 VAL A CA 1
ATOM 2142 C C . VAL A 1 261 ? 1.76 24 2.156 1 98.44 261 VAL A C 1
ATOM 2144 O O . VAL A 1 261 ? 0.71 23.438 2.471 1 98.44 261 VAL A O 1
ATOM 2147 N N . LYS A 1 262 ? 2.379 23.766 1.081 1 98.38 262 LYS A N 1
ATOM 2148 C CA . LYS A 1 262 ? 1.86 22.828 0.093 1 98.38 262 LYS A CA 1
ATOM 2149 C C . LYS A 1 262 ? 1.76 21.422 0.676 1 98.38 262 LYS A C 1
ATOM 2151 O O . LYS A 1 262 ? 0.777 20.719 0.438 1 98.38 262 LYS A O 1
ATOM 2156 N N . LEU A 1 263 ? 2.799 21.016 1.393 1 98.69 263 LEU A N 1
ATOM 2157 C CA . LEU A 1 263 ? 2.822 19.688 1.964 1 98.69 263 LEU A CA 1
ATOM 2158 C C . LEU A 1 263 ? 1.743 19.531 3.031 1 98.69 263 LEU A C 1
ATOM 2160 O O . LEU A 1 263 ? 1.154 18.453 3.172 1 98.69 263 LEU A O 1
ATOM 2164 N N . VAL A 1 264 ? 1.474 20.578 3.77 1 98.75 264 VAL A N 1
ATOM 2165 C CA . VAL A 1 264 ? 0.373 20.547 4.727 1 98.75 264 VAL A CA 1
ATOM 2166 C C . VAL A 1 264 ? -0.949 20.344 3.988 1 98.75 264 VAL A C 1
ATOM 2168 O O . VAL A 1 264 ? -1.786 19.547 4.414 1 98.75 264 VAL A O 1
ATOM 2171 N N . MET A 1 265 ? -1.126 21.016 2.912 1 98.44 265 MET A N 1
ATOM 2172 C CA . MET A 1 265 ? -2.303 20.828 2.07 1 98.44 265 MET A CA 1
ATOM 2173 C C . MET A 1 265 ? -2.385 19.391 1.554 1 98.44 265 MET A C 1
ATOM 2175 O O . MET A 1 265 ? -3.469 18.812 1.511 1 98.44 265 MET A O 1
ATOM 2179 N N . ASP A 1 266 ? -1.243 18.875 1.175 1 98.62 266 ASP A N 1
ATOM 2180 C CA . ASP A 1 266 ? -1.2 17.516 0.658 1 98.62 266 ASP A CA 1
ATOM 2181 C C . ASP A 1 266 ? -1.665 16.516 1.713 1 98.62 266 ASP A C 1
ATOM 2183 O O . ASP A 1 266 ? -2.389 15.562 1.401 1 98.62 266 ASP A O 1
ATOM 2187 N N . VAL A 1 267 ? -1.213 16.672 2.932 1 98.75 267 VAL A N 1
ATOM 2188 C CA . VAL A 1 267 ? -1.622 15.789 4.012 1 98.75 267 VAL A CA 1
ATOM 2189 C C . VAL A 1 267 ? -3.133 15.883 4.215 1 98.75 267 VAL A C 1
ATOM 2191 O O . VAL A 1 267 ? -3.818 14.859 4.301 1 98.75 267 VAL A O 1
ATOM 2194 N N . ASP A 1 268 ? -3.625 17.094 4.27 1 98.12 268 ASP A N 1
ATOM 2195 C CA . ASP A 1 268 ? -5.059 17.312 4.441 1 98.12 268 ASP A CA 1
ATOM 2196 C C . ASP A 1 268 ? -5.852 16.641 3.322 1 98.12 268 ASP A C 1
ATOM 2198 O O . ASP A 1 268 ? -6.828 15.938 3.582 1 98.12 268 ASP A O 1
ATOM 2202 N N . ALA A 1 269 ? -5.402 16.828 2.113 1 98.06 269 ALA A N 1
ATOM 2203 C CA . ALA A 1 269 ? -6.051 16.219 0.95 1 98.06 269 ALA A CA 1
ATOM 2204 C C . ALA A 1 269 ? -5.977 14.695 1.006 1 98.06 269 ALA A C 1
ATOM 2206 O O . ALA A 1 269 ? -6.941 14.008 0.664 1 98.06 269 ALA A O 1
ATOM 2207 N N . ALA A 1 270 ? -4.848 14.195 1.393 1 98.44 270 ALA A N 1
ATOM 2208 C CA . ALA A 1 270 ? -4.652 12.75 1.44 1 98.44 270 ALA A CA 1
ATOM 2209 C C . ALA A 1 270 ? -5.59 12.102 2.455 1 98.44 270 ALA A C 1
ATOM 2211 O O . ALA A 1 270 ? -6.148 11.031 2.197 1 98.44 270 ALA A O 1
ATOM 2212 N N . VAL A 1 271 ? -5.777 12.742 3.619 1 98 271 VAL A N 1
ATOM 2213 C CA . VAL A 1 271 ? -6.703 12.234 4.625 1 98 271 VAL A CA 1
ATOM 2214 C C . VAL A 1 271 ? -8.125 12.227 4.066 1 98 271 VAL A C 1
ATOM 2216 O O . VAL A 1 271 ? -8.867 11.258 4.234 1 98 271 VAL A O 1
ATOM 2219 N N . SER A 1 272 ? -8.492 13.273 3.395 1 97.44 272 SER A N 1
ATOM 2220 C CA . SER A 1 272 ? -9.82 13.383 2.791 1 97.44 272 SER A CA 1
ATOM 2221 C C . SER A 1 272 ? -10.039 12.289 1.75 1 97.44 272 SER A C 1
ATOM 2223 O O . SER A 1 272 ? -11.109 11.68 1.7 1 97.44 272 SER A O 1
ATOM 2225 N N . LYS A 1 273 ? -9.062 12.086 0.952 1 97.94 273 LYS A N 1
ATOM 2226 C CA . LYS A 1 273 ? -9.156 11.047 -0.068 1 97.94 273 LYS A CA 1
ATOM 2227 C C . LYS A 1 273 ? -9.289 9.664 0.568 1 97.94 273 LYS A C 1
ATOM 2229 O O . LYS A 1 273 ? -10.039 8.82 0.071 1 97.94 273 LYS A O 1
ATOM 2234 N N . TRP A 1 274 ? -8.539 9.414 1.597 1 97.94 274 TRP A N 1
ATOM 2235 C CA . TRP A 1 274 ? -8.664 8.156 2.332 1 97.94 274 TRP A CA 1
ATOM 2236 C C . TRP A 1 274 ? -10.094 7.965 2.834 1 97.94 274 TRP A C 1
ATOM 2238 O O . TRP A 1 274 ? -10.68 6.895 2.664 1 97.94 274 TRP A O 1
ATOM 2248 N N . ARG A 1 275 ? -10.695 9.031 3.438 1 96.75 275 ARG A N 1
ATOM 2249 C CA . ARG A 1 275 ? -12.07 8.977 3.92 1 96.75 275 ARG A CA 1
ATOM 2250 C C . ARG A 1 275 ? -13.039 8.664 2.785 1 96.75 275 ARG A C 1
ATOM 2252 O O . ARG A 1 275 ? -13.945 7.848 2.949 1 96.75 275 ARG A O 1
ATOM 2259 N N . HIS A 1 276 ? -12.828 9.344 1.69 1 97.19 276 HIS A N 1
ATOM 2260 C CA . HIS A 1 276 ? -13.719 9.156 0.551 1 97.19 276 HIS A CA 1
ATOM 2261 C C . HIS A 1 276 ? -13.695 7.715 0.066 1 97.19 276 HIS A C 1
ATOM 2263 O O . HIS A 1 276 ? -14.742 7.121 -0.186 1 97.19 276 HIS A O 1
ATOM 2269 N N . ASN A 1 277 ? -12.531 7.156 -0.082 1 97.69 277 ASN A N 1
ATOM 2270 C CA . ASN A 1 277 ? -12.422 5.77 -0.513 1 97.69 277 ASN A CA 1
ATOM 2271 C C . ASN A 1 277 ? -13.039 4.816 0.507 1 97.69 277 ASN A C 1
ATOM 2273 O O . ASN A 1 277 ? -13.633 3.799 0.136 1 97.69 277 ASN A O 1
ATOM 2277 N N . HIS A 1 278 ? -12.883 5.121 1.785 1 96.12 278 HIS A N 1
ATOM 2278 C CA . HIS A 1 278 ? -13.523 4.332 2.832 1 96.12 278 HIS A CA 1
ATOM 2279 C C . HIS A 1 278 ? -15.039 4.344 2.682 1 96.12 278 HIS A C 1
ATOM 2281 O O . HIS A 1 278 ? -15.688 3.299 2.781 1 96.12 278 HIS A O 1
ATOM 2287 N N . VAL A 1 279 ? -15.602 5.504 2.381 1 94.19 279 VAL A N 1
ATOM 2288 C CA . VAL A 1 279 ? -17.031 5.652 2.172 1 94.19 279 VAL A CA 1
ATOM 2289 C C . VAL A 1 279 ? -17.484 4.773 1.005 1 94.19 279 VAL A C 1
ATOM 2291 O O . VAL A 1 279 ? -18.453 4.02 1.122 1 94.19 279 VAL A O 1
ATOM 2294 N N . LEU A 1 280 ? -16.781 4.855 -0.12 1 95.5 280 LEU A N 1
ATOM 2295 C CA . LEU A 1 280 ? -17.156 4.105 -1.316 1 95.5 280 LEU A CA 1
ATOM 2296 C C . LEU A 1 280 ? -17.078 2.605 -1.061 1 95.5 280 LEU A C 1
ATOM 2298 O O . LEU A 1 280 ? -17.969 1.856 -1.479 1 95.5 280 LEU A O 1
ATOM 2302 N N . MET A 1 281 ? -16.047 2.215 -0.394 1 95.25 281 MET A N 1
ATOM 2303 C CA . MET A 1 281 ? -15.859 0.801 -0.084 1 95.25 281 MET A CA 1
ATOM 2304 C C . MET A 1 281 ? -17 0.279 0.779 1 95.25 281 MET A C 1
ATOM 2306 O O . MET A 1 281 ? -17.578 -0.776 0.493 1 95.25 281 MET A O 1
ATOM 2310 N N . VAL A 1 282 ? -17.375 0.992 1.848 1 91.81 282 VAL A N 1
ATOM 2311 C CA . VAL A 1 282 ? -18.453 0.58 2.742 1 91.81 282 VAL A CA 1
ATOM 2312 C C . VAL A 1 282 ? -19.766 0.562 1.981 1 91.81 282 VAL A C 1
ATOM 2314 O O . VAL A 1 282 ? -20.578 -0.354 2.152 1 91.81 282 VAL A O 1
ATOM 2317 N N . HIS A 1 283 ? -19.969 1.564 1.122 1 92.25 283 HIS A N 1
ATOM 2318 C CA . HIS A 1 283 ? -21.172 1.6 0.297 1 92.25 283 HIS A CA 1
ATOM 2319 C C . HIS A 1 283 ? -21.266 0.351 -0.572 1 92.25 283 HIS A C 1
ATOM 2321 O O . HIS A 1 283 ? -22.344 -0.252 -0.669 1 92.25 283 HIS A O 1
ATOM 2327 N N . ARG A 1 284 ? -20.188 0.003 -1.174 1 92 284 ARG A N 1
ATOM 2328 C CA . ARG A 1 284 ? -20.156 -1.176 -2.033 1 92 284 ARG A CA 1
ATOM 2329 C C . ARG A 1 284 ? -20.453 -2.443 -1.237 1 92 284 ARG A C 1
ATOM 2331 O O . ARG A 1 284 ? -21.156 -3.328 -1.712 1 92 284 ARG A O 1
ATOM 2338 N N . MET A 1 285 ? -19.969 -2.564 -0.044 1 90.12 285 MET A N 1
ATOM 2339 C CA . MET A 1 285 ? -19.984 -3.807 0.726 1 90.12 285 MET A CA 1
ATOM 2340 C C . MET A 1 285 ? -21.328 -3.977 1.441 1 90.12 285 MET A C 1
ATOM 2342 O O . MET A 1 285 ? -21.828 -5.094 1.567 1 90.12 285 MET A O 1
ATOM 2346 N N . ILE A 1 286 ? -21.922 -2.895 1.93 1 86.88 286 ILE A N 1
ATOM 2347 C CA . ILE A 1 286 ? -23.078 -3.104 2.779 1 86.88 286 ILE A CA 1
ATOM 2348 C C . ILE A 1 286 ? -24.266 -2.299 2.238 1 86.88 286 ILE A C 1
ATOM 2350 O O . ILE A 1 286 ? -25.391 -2.451 2.707 1 86.88 286 ILE A O 1
ATOM 2354 N N . GLY A 1 287 ? -24.062 -1.548 1.239 1 84.94 287 GLY A N 1
ATOM 2355 C CA . GLY A 1 287 ? -25.141 -0.759 0.672 1 84.94 287 GLY A CA 1
ATOM 2356 C C . GLY A 1 287 ? -25.688 0.276 1.635 1 84.94 287 GLY A C 1
ATOM 2357 O O . GLY A 1 287 ? -25 0.713 2.553 1 84.94 287 GLY A O 1
ATOM 2358 N N . LYS A 1 288 ? -26.75 0.856 1.202 1 79.44 288 LYS A N 1
ATOM 2359 C CA . LYS A 1 288 ? -27.531 1.76 2.041 1 79.44 288 LYS A CA 1
ATOM 2360 C C . LYS A 1 288 ? -28.906 1.171 2.35 1 79.44 288 LYS A C 1
ATOM 2362 O O . LYS A 1 288 ? -29.719 0.972 1.444 1 79.44 288 LYS A O 1
ATOM 2367 N N . LYS A 1 289 ? -29.031 0.522 3.51 1 62.22 289 LYS A N 1
ATOM 2368 C CA . LYS A 1 289 ? -30.344 -0.045 3.816 1 62.22 289 LYS A CA 1
ATOM 2369 C C . LYS A 1 289 ? -31.422 1.034 3.826 1 62.22 289 LYS A C 1
ATOM 2371 O O . LYS A 1 289 ? -31.234 2.092 4.434 1 62.22 289 LYS A O 1
ATOM 2376 N N . MET A 1 290 ? -32.375 0.874 2.848 1 57.34 290 MET A N 1
ATOM 2377 C CA . MET A 1 290 ? -33.531 1.75 2.709 1 57.34 290 MET A CA 1
ATOM 2378 C C . MET A 1 290 ? -34.5 1.563 3.877 1 57.34 290 MET A C 1
ATOM 2380 O O . MET A 1 290 ? -34.688 0.444 4.355 1 57.34 290 MET A O 1
ATOM 2384 N N . GLY A 1 291 ? -34.875 2.67 4.664 1 50.88 291 GLY A N 1
ATOM 2385 C CA . GLY A 1 291 ? -36.031 2.699 5.555 1 50.88 291 GLY A CA 1
ATOM 2386 C C . GLY A 1 291 ? -35.656 2.666 7.023 1 50.88 291 GLY A C 1
ATOM 2387 O O . GLY A 1 291 ? -36.5 2.785 7.898 1 50.88 291 GLY A O 1
ATOM 2388 N N . THR A 1 292 ? -34.469 1.935 7.352 1 48.09 292 THR A N 1
ATOM 2389 C CA . THR A 1 292 ? -34.344 1.864 8.805 1 48.09 292 THR A CA 1
ATOM 2390 C C . THR A 1 292 ? -33.875 3.205 9.367 1 48.09 292 THR A C 1
ATOM 2392 O O . THR A 1 292 ? -33.219 3.99 8.672 1 48.09 292 THR A O 1
ATOM 2395 N N . GLY A 1 293 ? -34.719 3.949 10.039 1 49.38 293 GLY A N 1
ATOM 2396 C CA . GLY A 1 293 ? -34.531 5.164 10.82 1 49.38 293 GLY A CA 1
ATOM 2397 C C . GLY A 1 293 ? -33.094 5.422 11.195 1 49.38 293 GLY A C 1
ATOM 2398 O O . GLY A 1 293 ? -32.75 6.484 11.711 1 49.38 293 GLY A O 1
ATOM 2399 N N . GLY A 1 294 ? -32.312 4.379 11.477 1 50.56 294 GLY A N 1
ATOM 2400 C CA . GLY A 1 294 ? -31 4.652 12.047 1 50.56 294 GLY A CA 1
ATOM 2401 C C . GLY A 1 294 ? -29.938 4.93 11 1 50.56 294 GLY A C 1
ATOM 2402 O O . GLY A 1 294 ? -30.062 4.516 9.844 1 50.56 294 GLY A O 1
ATOM 2403 N N . SER A 1 295 ? -29.25 6.023 11.266 1 57.66 295 SER A N 1
ATOM 2404 C CA . SER A 1 295 ? -28.141 6.391 10.391 1 57.66 295 SER A CA 1
ATOM 2405 C C . SER A 1 295 ? -27.25 5.195 10.109 1 57.66 295 SER A C 1
ATOM 2407 O O . SER A 1 295 ? -26.812 4.5 11.031 1 57.66 295 SER A O 1
ATOM 2409 N N . SER A 1 296 ? -27.141 4.695 8.859 1 73.12 296 SER A N 1
ATOM 2410 C CA . SER A 1 296 ? -26.328 3.582 8.398 1 73.12 296 SER A CA 1
ATOM 2411 C C . SER A 1 296 ? -24.844 3.916 8.477 1 73.12 296 SER A C 1
ATOM 2413 O O . SER A 1 296 ? -24.469 5.074 8.688 1 73.12 296 SER A O 1
ATOM 2415 N N . GLY A 1 297 ? -24 2.961 8.734 1 78.94 297 GLY A N 1
ATOM 2416 C CA . GLY A 1 297 ? -22.562 3.117 8.648 1 78.94 297 GLY A CA 1
ATOM 2417 C C . GLY A 1 297 ? -22.109 3.957 7.469 1 78.94 297 GLY A C 1
ATOM 2418 O O . GLY A 1 297 ? -21.234 4.812 7.605 1 78.94 297 GLY A O 1
ATOM 2419 N N . TYR A 1 298 ? -22.828 3.91 6.418 1 86.44 298 TYR A N 1
ATOM 2420 C CA . TYR A 1 298 ? -22.516 4.668 5.211 1 86.44 298 TYR A CA 1
ATOM 2421 C C . TYR A 1 298 ? -22.812 6.152 5.41 1 86.44 298 TYR A C 1
ATOM 2423 O O . TYR A 1 298 ? -21.984 7.004 5.062 1 86.44 298 TYR A O 1
ATOM 2431 N N . ASP A 1 299 ? -23.969 6.465 5.996 1 86.31 299 ASP A N 1
ATOM 2432 C CA . ASP A 1 299 ? -24.359 7.859 6.188 1 86.31 299 ASP A CA 1
ATOM 2433 C C . ASP A 1 299 ? -23.391 8.57 7.137 1 86.31 299 ASP A C 1
ATOM 2435 O O . ASP A 1 299 ? -23.047 9.734 6.918 1 86.31 299 ASP A O 1
ATOM 2439 N N . TYR A 1 300 ? -23.031 7.922 8.117 1 86.75 300 TYR A N 1
ATOM 2440 C CA . TYR A 1 300 ? -22.062 8.492 9.055 1 86.75 300 TYR A CA 1
ATOM 2441 C C . TYR A 1 300 ? -20.75 8.797 8.352 1 86.75 300 TYR A C 1
ATOM 2443 O O . TYR A 1 300 ? -20.219 9.906 8.453 1 86.75 300 TYR A O 1
ATOM 2451 N N . LEU A 1 301 ? -20.203 7.727 7.648 1 90.12 301 LEU A N 1
ATOM 2452 C CA . LEU A 1 301 ? -18.922 7.922 6.977 1 90.12 301 LEU A CA 1
ATOM 2453 C C . LEU A 1 301 ? -19.016 9.047 5.945 1 90.12 301 LEU A C 1
ATOM 2455 O O . LEU A 1 301 ? -18.078 9.828 5.793 1 90.12 301 LEU A O 1
ATOM 2459 N N . LYS A 1 302 ? -20.125 9.172 5.266 1 91.06 302 LYS A N 1
ATOM 2460 C CA . LYS A 1 302 ? -20.328 10.25 4.301 1 91.06 302 LYS A CA 1
ATOM 2461 C C . LYS A 1 302 ? -20.281 11.617 4.977 1 91.06 302 LYS A C 1
ATOM 2463 O O . LYS A 1 302 ? -19.734 12.57 4.414 1 91.06 302 LYS A O 1
ATOM 2468 N N . SER A 1 303 ? -20.797 11.688 6.152 1 92.06 303 SER A N 1
ATOM 2469 C CA . SER A 1 303 ? -20.828 12.945 6.887 1 92.06 303 SER A CA 1
ATOM 2470 C C . SER A 1 303 ? -19.422 13.367 7.312 1 92.06 303 SER A C 1
ATOM 2472 O O . SER A 1 303 ? -19.172 14.539 7.586 1 92.06 303 SER A O 1
ATOM 2474 N N . THR A 1 304 ? -18.5 12.414 7.402 1 92.44 304 THR A N 1
ATOM 2475 C CA . THR A 1 304 ? -17.125 12.719 7.797 1 92.44 304 THR A CA 1
ATOM 2476 C C . THR A 1 304 ? -16.312 13.18 6.594 1 92.44 304 THR A C 1
ATOM 2478 O O . THR A 1 304 ? -15.148 13.57 6.738 1 92.44 304 THR A O 1
ATOM 2481 N N . ASN A 1 305 ? -16.859 13.062 5.434 1 93.38 305 ASN A N 1
ATOM 2482 C CA . ASN A 1 305 ? -16.172 13.453 4.207 1 93.38 305 ASN A CA 1
ATOM 2483 C C . ASN A 1 305 ? -16.656 14.805 3.703 1 93.38 305 ASN A C 1
ATOM 2485 O O . ASN A 1 305 ? -16.797 15.008 2.496 1 93.38 305 ASN A O 1
ATOM 2489 N N . GLN A 1 306 ? -16.922 15.711 4.637 1 92.62 306 GLN A N 1
ATOM 2490 C CA . GLN A 1 306 ? -17.359 17.078 4.336 1 92.62 306 GLN A CA 1
ATOM 2491 C C . GLN A 1 306 ? -16.297 18.094 4.715 1 92.62 306 GLN A C 1
ATOM 2493 O O . GLN A 1 306 ? -15.297 17.75 5.355 1 92.62 306 GLN A O 1
ATOM 2498 N N . ASP A 1 307 ? -16.484 19.297 4.332 1 93 307 ASP A N 1
ATOM 2499 C CA . ASP A 1 307 ? -15.5 20.344 4.5 1 93 307 ASP A CA 1
ATOM 2500 C C . ASP A 1 307 ? -15.211 20.609 5.98 1 93 307 ASP A C 1
ATOM 2502 O O . ASP A 1 307 ? -14.109 21.016 6.344 1 93 307 ASP A O 1
ATOM 2506 N N . GLU A 1 308 ? -16.188 20.297 6.789 1 92.38 308 GLU A N 1
ATOM 2507 C CA . GLU A 1 308 ? -16.031 20.531 8.219 1 92.38 308 GLU A CA 1
ATOM 2508 C C . GLU A 1 308 ? -14.914 19.672 8.797 1 92.38 308 GLU A C 1
ATOM 2510 O O . GLU A 1 308 ? -14.328 20.031 9.828 1 92.38 308 GLU A O 1
ATOM 2515 N N . TYR A 1 309 ? -14.625 18.578 8.086 1 95.06 309 TYR A N 1
ATOM 2516 C CA . TYR A 1 309 ? -13.594 17.656 8.57 1 95.06 309 TYR A CA 1
ATOM 2517 C C . TYR A 1 309 ? -12.234 18.016 7.984 1 95.06 309 TYR A C 1
ATOM 2519 O O . TYR A 1 309 ? -11.219 17.391 8.336 1 95.06 309 TYR A O 1
ATOM 2527 N N . ARG A 1 310 ? -12.172 18.984 7.098 1 95.25 310 ARG A N 1
ATOM 2528 C CA . ARG A 1 310 ? -10.906 19.453 6.531 1 95.25 310 ARG A CA 1
ATOM 2529 C C . ARG A 1 310 ? -10.242 20.469 7.445 1 95.25 310 ARG A C 1
ATOM 2531 O O . ARG A 1 310 ? -10.742 21.578 7.605 1 95.25 310 ARG A O 1
ATOM 2538 N N . VAL A 1 311 ? -9.102 20.109 7.918 1 97.19 311 VAL A N 1
ATOM 2539 C CA . VAL A 1 311 ? -8.469 20.875 8.984 1 97.19 311 VAL A CA 1
ATOM 2540 C C . VAL A 1 311 ? -7.785 22.109 8.398 1 97.19 311 VAL A C 1
ATOM 2542 O O . VAL A 1 311 ? -7.809 23.188 9.008 1 97.19 311 VAL A O 1
ATOM 2545 N N . PHE A 1 312 ? -7.23 22 7.172 1 97.62 312 PHE A N 1
ATOM 2546 C CA . PHE A 1 312 ? -6.441 23.078 6.59 1 97.62 312 PHE A CA 1
ATOM 2547 C C . PHE A 1 312 ? -7.105 23.625 5.332 1 97.62 312 PHE A C 1
ATOM 2549 O O . PHE A 1 312 ? -6.426 23.984 4.367 1 97.62 312 PHE A O 1
ATOM 2556 N N . ILE A 1 313 ? -8.422 23.672 5.301 1 94.56 313 ILE A N 1
ATOM 2557 C CA . ILE A 1 313 ? -9.195 23.969 4.105 1 94.56 313 ILE A CA 1
ATOM 2558 C C . ILE A 1 313 ? -8.898 25.391 3.641 1 94.56 313 ILE A C 1
ATOM 2560 O O . ILE A 1 313 ? -8.93 25.672 2.441 1 94.56 313 ILE A O 1
ATOM 2564 N N . GLU A 1 314 ? -8.539 26.312 4.543 1 95.19 314 GLU A N 1
ATOM 2565 C CA . GLU A 1 314 ? -8.281 27.703 4.195 1 95.19 314 GLU A CA 1
ATOM 2566 C C . GLU A 1 314 ? -7.062 27.828 3.287 1 95.19 314 GLU A C 1
ATOM 2568 O O . GLU A 1 314 ? -6.973 28.766 2.488 1 95.19 314 GLU A O 1
ATOM 2573 N N . LEU A 1 315 ? -6.145 26.906 3.445 1 97.25 315 LEU A N 1
ATOM 2574 C CA . LEU A 1 315 ? -4.977 26.922 2.574 1 97.25 315 LEU A CA 1
ATOM 2575 C C . LEU A 1 315 ? -5.371 26.656 1.125 1 97.25 315 LEU A C 1
ATOM 2577 O O . LEU A 1 315 ? -4.723 27.156 0.201 1 97.25 315 LEU A O 1
ATOM 2581 N N . PHE A 1 316 ? -6.395 25.922 0.929 1 95.81 316 PHE A N 1
ATOM 2582 C CA . PHE A 1 316 ? -6.883 25.625 -0.413 1 95.81 316 PHE A CA 1
ATOM 2583 C C . PHE A 1 316 ? -7.578 26.844 -1.015 1 95.81 316 PHE A C 1
ATOM 2585 O O . PHE A 1 316 ? -7.738 26.938 -2.234 1 95.81 316 PHE A O 1
ATOM 2592 N N . HIS A 1 317 ? -7.988 27.781 -0.192 1 92.81 317 HIS A N 1
ATOM 2593 C CA . HIS A 1 317 ? -8.641 29 -0.666 1 92.81 317 HIS A CA 1
ATOM 2594 C C . HIS A 1 317 ? -7.617 30.016 -1.168 1 92.81 317 HIS A C 1
ATOM 2596 O O . HIS A 1 317 ? -7.973 30.969 -1.855 1 92.81 317 HIS A O 1
ATOM 2602 N N . LEU A 1 318 ? -6.402 29.844 -0.853 1 93.81 318 LEU A N 1
ATOM 2603 C CA . LEU A 1 318 ? -5.355 30.797 -1.198 1 93.81 318 LEU A CA 1
ATOM 2604 C C . LEU A 1 318 ? -5.277 31 -2.709 1 93.81 318 LEU A C 1
ATOM 2606 O O . LEU A 1 318 ? -4.875 32.062 -3.178 1 93.81 318 LEU A O 1
ATOM 2610 N N . GLY A 1 319 ? -5.719 30 -3.467 1 91.5 319 GLY A N 1
ATOM 2611 C CA . GLY A 1 319 ? -5.695 30.109 -4.918 1 91.5 319 GLY A CA 1
ATOM 2612 C C . GLY A 1 319 ? -6.555 31.234 -5.449 1 91.5 319 GLY A C 1
ATOM 2613 O O . GLY A 1 319 ? -6.312 31.734 -6.547 1 91.5 319 GLY A O 1
ATOM 2614 N N . ALA A 1 320 ? -7.457 31.609 -4.68 1 88.88 320 ALA A N 1
ATOM 2615 C CA . ALA A 1 320 ? -8.359 32.688 -5.066 1 88.88 320 ALA A CA 1
ATOM 2616 C C . ALA A 1 320 ? -7.719 34.031 -4.824 1 88.88 320 ALA A C 1
ATOM 2618 O O . ALA A 1 320 ? -8.234 35.062 -5.277 1 88.88 320 ALA A O 1
ATOM 2619 N N . PHE A 1 321 ? -6.574 34.062 -4.145 1 91.38 321 PHE A N 1
ATOM 2620 C CA . PHE A 1 321 ? -5.965 35.344 -3.736 1 91.38 321 PHE A CA 1
ATOM 2621 C C . PHE A 1 321 ? -4.559 35.469 -4.305 1 91.38 321 PHE A C 1
ATOM 2623 O O . PHE A 1 321 ? -3.662 35.969 -3.639 1 91.38 321 PHE A O 1
ATOM 2630 N N . LEU A 1 322 ? -4.363 34.875 -5.371 1 87.69 322 LEU A N 1
ATOM 2631 C CA . LEU A 1 322 ? -3.088 35.062 -6.055 1 87.69 322 LEU A CA 1
ATOM 2632 C C . LEU A 1 322 ? -3.129 36.281 -6.984 1 87.69 322 LEU A C 1
ATOM 2634 O O . LEU A 1 322 ? -4.203 36.688 -7.441 1 87.69 322 LEU A O 1
ATOM 2638 N N . ILE A 1 323 ? -2.023 36.938 -7.176 1 86.75 323 ILE A N 1
ATOM 2639 C CA . ILE A 1 323 ? -1.847 38.094 -8.039 1 86.75 323 ILE A CA 1
ATOM 2640 C C . ILE A 1 323 ? -0.772 37.781 -9.086 1 86.75 323 ILE A C 1
ATOM 2642 O O . ILE A 1 323 ? 0.317 37.312 -8.75 1 86.75 323 ILE A O 1
ATOM 2646 N N . PRO A 1 324 ? -1.075 38.062 -10.367 1 86.62 324 PRO A N 1
ATOM 2647 C CA . PRO A 1 324 ? -0.061 37.812 -11.398 1 86.62 324 PRO A CA 1
ATOM 2648 C C . PRO A 1 324 ? 1.242 38.562 -11.125 1 86.62 324 PRO A C 1
ATOM 2650 O O . PRO A 1 324 ? 1.218 39.688 -10.617 1 86.62 324 PRO A O 1
ATOM 2653 N N . LYS A 1 325 ? 2.285 37.969 -11.523 1 85.75 325 LYS A N 1
ATOM 2654 C CA . LYS A 1 325 ? 3.633 38.438 -11.219 1 85.75 325 LYS A CA 1
ATOM 2655 C C . LYS A 1 325 ? 3.822 39.875 -11.68 1 85.75 325 LYS A C 1
ATOM 2657 O O . LYS A 1 325 ? 4.469 40.688 -11 1 85.75 325 LYS A O 1
ATOM 2662 N N . ASP A 1 326 ? 3.26 40.281 -12.75 1 84.56 326 ASP A N 1
ATOM 2663 C CA . ASP A 1 326 ? 3.451 41.594 -13.352 1 84.56 326 ASP A CA 1
ATOM 2664 C C . ASP A 1 326 ? 2.809 42.688 -12.5 1 84.56 326 ASP A C 1
ATOM 2666 O O . ASP A 1 326 ? 3.15 43.844 -12.633 1 84.56 326 ASP A O 1
ATOM 2670 N N . TYR A 1 327 ? 2.012 42.281 -11.641 1 83.06 327 TYR A N 1
ATOM 2671 C CA . TYR A 1 327 ? 1.281 43.281 -10.844 1 83.06 327 TYR A CA 1
ATOM 2672 C C . TYR A 1 327 ? 1.794 43.312 -9.414 1 83.06 327 TYR A C 1
ATOM 2674 O O . TYR A 1 327 ? 1.325 44.125 -8.602 1 83.06 327 TYR A O 1
ATOM 2682 N N . LYS A 1 328 ? 2.715 42.469 -9.156 1 81.31 328 LYS A N 1
ATOM 2683 C CA . LYS A 1 328 ? 3.307 42.5 -7.82 1 81.31 328 LYS A CA 1
ATOM 2684 C C . LYS A 1 328 ? 4.34 43.594 -7.699 1 81.31 328 LYS A C 1
ATOM 2686 O O . LYS A 1 328 ? 5.508 43.406 -8.047 1 81.31 328 LYS A O 1
ATOM 2691 N N . THR A 1 329 ? 4.051 44.844 -7.477 1 66.62 329 THR A N 1
ATOM 2692 C CA . THR A 1 329 ? 4.906 46.031 -7.535 1 66.62 329 THR A CA 1
ATOM 2693 C C . THR A 1 329 ? 5.348 46.438 -6.133 1 66.62 329 THR A C 1
ATOM 2695 O O . THR A 1 329 ? 6.238 47.281 -5.98 1 66.62 329 THR A O 1
ATOM 2698 N N . GLY A 1 330 ? 4.852 45.875 -5.086 1 57.72 330 GLY A N 1
ATOM 2699 C CA . GLY A 1 330 ? 5.176 46.406 -3.771 1 57.72 330 GLY A CA 1
ATOM 2700 C C . GLY A 1 330 ? 6.469 45.844 -3.207 1 57.72 330 GLY A C 1
ATOM 2701 O O . GLY A 1 330 ? 7.086 44.969 -3.807 1 57.72 330 GLY A O 1
ATOM 2702 N N . PRO A 1 331 ? 6.996 46.688 -2.164 1 54.5 331 PRO A N 1
ATOM 2703 C CA . PRO A 1 331 ? 8.219 46.188 -1.525 1 54.5 331 PRO A CA 1
ATOM 2704 C C . PRO A 1 331 ? 8.117 44.719 -1.116 1 54.5 331 PRO A C 1
ATOM 2706 O O . PRO A 1 331 ? 7.059 44.281 -0.688 1 54.5 331 PRO A O 1
ATOM 2709 N N . LYS A 1 332 ? 9.055 44 -1.656 1 58.41 332 LYS A N 1
ATOM 2710 C CA . LYS A 1 332 ? 9.164 42.625 -1.218 1 58.41 332 LYS A CA 1
ATOM 2711 C C . LYS A 1 332 ? 9.289 42.531 0.3 1 58.41 332 LYS A C 1
ATOM 2713 O O . LYS A 1 332 ? 9.945 43.344 0.925 1 58.41 332 LYS A O 1
ATOM 2718 N N . PRO A 1 333 ? 8.289 41.812 0.885 1 58.88 333 PRO A N 1
ATOM 2719 C CA . PRO A 1 333 ? 8.398 41.688 2.338 1 58.88 333 PRO A CA 1
ATOM 2720 C C . PRO A 1 333 ? 9.836 41.438 2.795 1 58.88 333 PRO A C 1
ATOM 2722 O O . PRO A 1 333 ? 10.656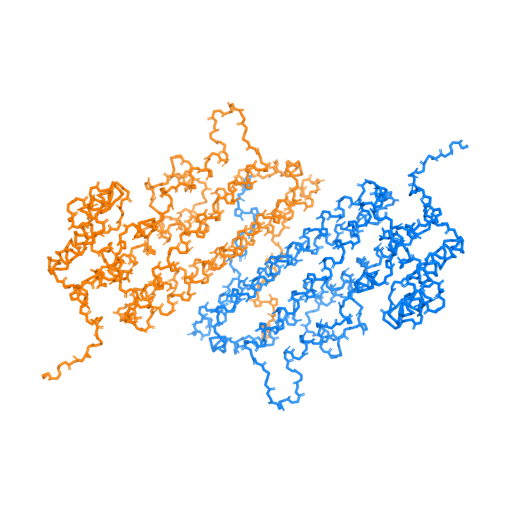 40.906 2.029 1 58.88 333 PRO A O 1
ATOM 2725 N N . TYR A 1 334 ? 10.289 42.188 3.803 1 53.09 334 TYR A N 1
ATOM 2726 C CA . TYR A 1 334 ? 11.625 42.125 4.387 1 53.09 334 TYR A CA 1
ATOM 2727 C C . TYR A 1 334 ? 12.07 40.656 4.516 1 53.09 334 TYR A C 1
ATOM 2729 O O . TYR A 1 334 ? 11.242 39.75 4.594 1 53.09 334 TYR A O 1
ATOM 2737 N N . LYS A 1 335 ? 13.453 40.469 4.301 1 53.84 335 LYS A N 1
ATOM 2738 C CA . LYS A 1 335 ? 14.156 39.188 4.383 1 53.84 335 LYS A CA 1
ATOM 2739 C C . LYS A 1 335 ? 13.688 38.375 5.582 1 53.84 335 LYS A C 1
ATOM 2741 O O . LYS A 1 335 ? 13.547 38.906 6.684 1 53.84 335 LYS A O 1
ATOM 2746 N N . PRO A 1 336 ? 13.125 37.344 5.441 1 49.16 336 PRO A N 1
ATOM 2747 C CA . PRO A 1 336 ? 12.844 36.469 6.602 1 49.16 336 PRO A CA 1
ATOM 2748 C C . PRO A 1 336 ? 13.898 36.594 7.699 1 49.16 336 PRO A C 1
ATOM 2750 O O . PRO A 1 336 ? 15.062 36.875 7.406 1 49.16 336 PRO A O 1
ATOM 2753 N N . PRO A 1 337 ? 13.594 37 9.031 1 40.41 337 PRO A N 1
ATOM 2754 C CA . PRO A 1 337 ? 14.57 37.219 10.102 1 40.41 337 PRO A CA 1
ATOM 2755 C C . PRO A 1 337 ? 15.766 36.25 10.016 1 40.41 337 PRO A C 1
ATOM 2757 O O . PRO A 1 337 ? 15.594 35.062 9.766 1 40.41 337 PRO A O 1
ATOM 2760 N N . ASN A 1 338 ? 16.984 36.656 9.461 1 40.19 338 ASN A N 1
ATOM 2761 C CA . ASN A 1 338 ? 18.188 36 9.961 1 40.19 338 ASN A CA 1
ATOM 2762 C C . ASN A 1 338 ? 18.078 35.688 11.453 1 40.19 338 ASN A C 1
ATOM 2764 O O . ASN A 1 338 ? 17.516 36.469 12.219 1 40.19 338 ASN A O 1
ATOM 2768 N N . SER A 1 339 ? 18.141 34.406 11.938 1 35.75 339 SER A N 1
ATOM 2769 C CA . SER A 1 339 ? 18.375 34.188 13.359 1 35.75 339 SER A CA 1
ATOM 2770 C C . SER A 1 339 ? 19.188 35.344 13.969 1 35.75 339 SER A C 1
ATOM 2772 O O . SER A 1 339 ? 19.875 36.062 13.25 1 35.75 339 SER A O 1
ATOM 2774 N N . GLY A 1 340 ? 19.047 35.656 15.328 1 31.02 340 GLY A N 1
ATOM 2775 C CA . GLY A 1 340 ? 19.609 36.562 16.328 1 31.02 340 GLY A CA 1
ATOM 2776 C C . GLY A 1 340 ? 21.109 36.75 16.203 1 31.02 340 GLY A C 1
ATOM 2777 O O . GLY A 1 340 ? 21.875 35.812 16.359 1 31.02 340 GLY A O 1
ATOM 2778 N N . LYS A 1 341 ? 21.859 37.531 15.453 1 34.53 341 LYS A N 1
ATOM 2779 C CA . LYS A 1 341 ? 23.047 38.062 16.109 1 34.53 341 LYS A CA 1
ATOM 2780 C C . LYS A 1 341 ? 22.688 38.781 17.406 1 34.53 341 LYS A C 1
ATOM 2782 O O . LYS A 1 341 ? 21.859 39.719 17.406 1 34.53 341 LYS A O 1
ATOM 2787 N N . ILE A 1 342 ? 22.672 38 18.719 1 30.56 342 ILE A N 1
ATOM 2788 C CA . ILE A 1 342 ? 22.875 38.625 20.016 1 30.56 342 ILE A CA 1
ATOM 2789 C C . ILE A 1 342 ? 23.703 39.906 19.844 1 30.56 342 ILE A C 1
ATOM 2791 O O . ILE A 1 342 ? 24.844 39.844 19.375 1 30.56 342 ILE A O 1
ATOM 2795 N N . SER A 1 343 ? 23.078 40.906 19.531 1 25.47 343 SER A N 1
ATOM 2796 C CA . SER A 1 343 ? 23.797 42.156 19.75 1 25.47 343 SER A CA 1
ATOM 2797 C C . SER A 1 343 ? 24.484 42.156 21.109 1 25.47 343 SER A C 1
ATOM 2799 O O . SER A 1 343 ? 23.844 41.938 22.125 1 25.47 343 SER A O 1
ATOM 2801 N N . SER A 1 344 ? 25.766 41.75 21.109 1 25.11 344 SER A N 1
ATOM 2802 C CA . SER A 1 344 ? 26.672 42.094 22.203 1 25.11 344 SER A CA 1
ATOM 2803 C C . SER A 1 344 ? 26.562 43.594 22.562 1 25.11 344 SER A C 1
ATOM 2805 O O . SER A 1 344 ? 26.969 44.438 21.781 1 25.11 344 SER A O 1
ATOM 2807 N N . ASN A 1 345 ? 25.312 44.094 22.719 1 20.28 345 ASN A N 1
ATOM 2808 C CA . ASN A 1 345 ? 25.594 45.156 23.672 1 20.28 345 ASN A CA 1
ATOM 2809 C C . ASN A 1 345 ? 26.031 44.625 25.016 1 20.28 345 ASN A C 1
ATOM 2811 O O . ASN A 1 345 ? 25.469 43.656 25.516 1 20.28 345 ASN A O 1
ATOM 2815 N N . MET B 1 1 ? -17.938 -12.766 32.531 1 32.38 1 MET B N 1
ATOM 2816 C CA . MET B 1 1 ? -18.422 -11.594 31.781 1 32.38 1 MET B CA 1
ATOM 2817 C C . MET B 1 1 ? -18.25 -11.789 30.281 1 32.38 1 MET B C 1
ATOM 2819 O O . MET B 1 1 ? -17.188 -12.219 29.828 1 32.38 1 MET B O 1
ATOM 2823 N N . SER B 1 2 ? -19.078 -12.188 29.516 1 41.88 2 SER B N 1
ATOM 2824 C CA . SER B 1 2 ? -19.125 -12.633 28.125 1 41.88 2 SER B CA 1
ATOM 2825 C C . SER B 1 2 ? -18.297 -11.711 27.234 1 41.88 2 SER B C 1
ATOM 2827 O O . SER B 1 2 ? -18.531 -10.5 27.188 1 41.88 2 SER B O 1
ATOM 2829 N N . ASP B 1 3 ? -16.969 -11.766 27.031 1 56.31 3 ASP B N 1
ATOM 2830 C CA . ASP B 1 3 ? -15.922 -10.867 26.562 1 56.31 3 ASP B CA 1
ATOM 2831 C C . ASP B 1 3 ? -16.297 -10.25 25.203 1 56.31 3 ASP B C 1
ATOM 2833 O O . ASP B 1 3 ? -16.453 -10.969 24.219 1 56.31 3 ASP B O 1
ATOM 2837 N N . VAL B 1 4 ? -17.125 -9.156 25.25 1 67.69 4 VAL B N 1
ATOM 2838 C CA . VAL B 1 4 ? -17.609 -8.406 24.094 1 67.69 4 VAL B CA 1
ATOM 2839 C C . VAL B 1 4 ? -16.469 -8.164 23.109 1 67.69 4 VAL B C 1
ATOM 2841 O O . VAL B 1 4 ? -15.398 -7.695 23.484 1 67.69 4 VAL B O 1
ATOM 2844 N N . LEU B 1 5 ? -16.656 -8.812 21.938 1 81.06 5 LEU B N 1
ATOM 2845 C CA . LEU B 1 5 ? -15.703 -8.648 20.844 1 81.06 5 LEU B CA 1
ATOM 2846 C C . LEU B 1 5 ? -15.648 -7.195 20.391 1 81.06 5 LEU B C 1
ATOM 2848 O O . LEU B 1 5 ? -16.672 -6.621 20 1 81.06 5 LEU B O 1
ATOM 2852 N N . THR B 1 6 ? -14.578 -6.527 20.672 1 84.44 6 THR B N 1
ATOM 2853 C CA . THR B 1 6 ? -14.359 -5.156 20.234 1 84.44 6 THR B CA 1
ATOM 2854 C C . THR B 1 6 ? -13.414 -5.113 19.047 1 84.44 6 THR B C 1
ATOM 2856 O O . THR B 1 6 ? -12.789 -6.121 18.703 1 84.44 6 THR B O 1
ATOM 2859 N N . TYR B 1 7 ? -13.344 -3.959 18.344 1 88.69 7 TYR B N 1
ATOM 2860 C CA . TYR B 1 7 ? -12.406 -3.727 17.25 1 88.69 7 TYR B CA 1
ATOM 2861 C C . TYR B 1 7 ? -10.984 -4.055 17.688 1 88.69 7 TYR B C 1
ATOM 2863 O O . TYR B 1 7 ? -10.258 -4.75 16.969 1 88.69 7 TYR B O 1
ATOM 2871 N N . GLU B 1 8 ? -10.625 -3.682 18.828 1 89.06 8 GLU B N 1
ATOM 2872 C CA . GLU B 1 8 ? -9.281 -3.867 19.344 1 89.06 8 GLU B CA 1
ATOM 2873 C C . GLU B 1 8 ? -8.984 -5.344 19.609 1 89.06 8 GLU B C 1
ATOM 2875 O O . GLU B 1 8 ? -7.922 -5.844 19.25 1 89.06 8 GLU B O 1
ATOM 2880 N N . THR B 1 9 ? -9.914 -6.043 20.219 1 89.88 9 THR B N 1
ATOM 2881 C CA . THR B 1 9 ? -9.688 -7.441 20.578 1 89.88 9 THR B CA 1
ATOM 2882 C C . THR B 1 9 ? -9.805 -8.336 19.344 1 89.88 9 THR B C 1
ATOM 2884 O O . THR B 1 9 ? -9.055 -9.305 19.203 1 89.88 9 THR B O 1
ATOM 2887 N N . TYR B 1 10 ? -10.734 -7.957 18.469 1 91.56 10 TYR B N 1
ATOM 2888 C CA . TYR B 1 10 ? -10.906 -8.727 17.25 1 91.56 10 TYR B CA 1
ATOM 2889 C C . TYR B 1 10 ? -9.641 -8.695 16.406 1 91.56 10 TYR B C 1
ATOM 2891 O O . TYR B 1 10 ? -9.234 -9.719 15.836 1 91.56 10 TYR B O 1
ATOM 2899 N N . LEU B 1 11 ? -8.992 -7.547 16.406 1 94.12 11 LEU B N 1
ATOM 2900 C CA . LEU B 1 11 ? -7.816 -7.367 15.555 1 94.12 11 LEU B CA 1
ATOM 2901 C C . LEU B 1 11 ? -6.535 -7.609 16.344 1 94.12 11 LEU B C 1
ATOM 2903 O O . LEU B 1 11 ? -5.434 -7.473 15.805 1 94.12 11 LEU B O 1
ATOM 2907 N N . CYS B 1 12 ? -6.625 -7.902 17.609 1 95.06 12 CYS B N 1
ATOM 2908 C CA . CYS B 1 12 ? -5.473 -8.109 18.484 1 95.06 12 CYS B CA 1
ATOM 2909 C C . CYS B 1 12 ? -4.512 -6.93 18.406 1 95.06 12 CYS B C 1
ATOM 2911 O O . CYS B 1 12 ? -3.305 -7.113 18.25 1 95.06 12 CYS B O 1
ATOM 2913 N N . LEU B 1 13 ? -5.047 -5.758 18.5 1 94.38 13 LEU B N 1
ATOM 2914 C CA . LEU B 1 13 ? -4.262 -4.551 18.266 1 94.38 13 LEU B CA 1
ATOM 2915 C C . LEU B 1 13 ? -3.262 -4.324 19.391 1 94.38 13 LEU B C 1
ATOM 2917 O O . LEU B 1 13 ? -2.199 -3.734 19.188 1 94.38 13 LEU B O 1
ATOM 2921 N N . ASP B 1 14 ? -3.541 -4.766 20.594 1 93.5 14 ASP B N 1
ATOM 2922 C CA . ASP B 1 14 ? -2.602 -4.633 21.703 1 93.5 14 ASP B CA 1
ATOM 2923 C C . ASP B 1 14 ? -1.267 -5.301 21.375 1 93.5 14 ASP B C 1
ATOM 2925 O O . ASP B 1 14 ? -0.203 -4.734 21.625 1 93.5 14 ASP B O 1
ATOM 2929 N N . LYS B 1 15 ? -1.357 -6.453 20.781 1 96.06 15 LYS B N 1
ATOM 2930 C CA . LYS B 1 15 ? -0.151 -7.176 20.391 1 96.06 15 LYS B CA 1
ATOM 2931 C C . LYS B 1 15 ? 0.574 -6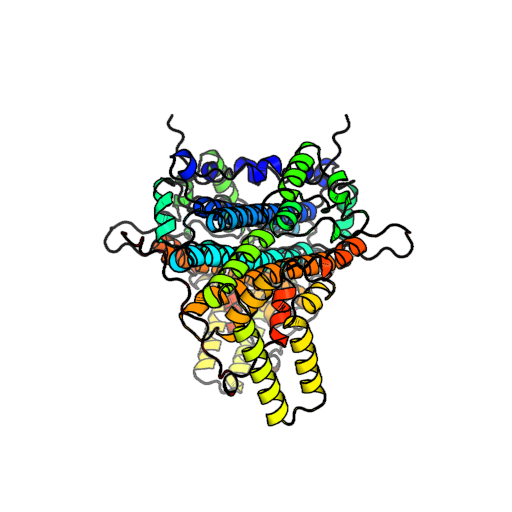.465 19.25 1 96.06 15 LYS B C 1
ATOM 2933 O O . LYS B 1 15 ? 1.785 -6.242 19.312 1 96.06 15 LYS B O 1
ATOM 2938 N N . ILE B 1 16 ? -0.179 -6.051 18.266 1 97 16 ILE B N 1
ATOM 2939 C CA . ILE B 1 16 ? 0.39 -5.504 17.047 1 97 16 ILE B CA 1
ATOM 2940 C C . ILE B 1 16 ? 1.007 -4.137 17.328 1 97 16 ILE B C 1
ATOM 2942 O O . ILE B 1 16 ? 2.143 -3.865 16.938 1 97 16 ILE B O 1
ATOM 2946 N N . LEU B 1 17 ? 0.323 -3.285 18.078 1 96.75 17 LEU B N 1
ATOM 2947 C CA . LEU B 1 17 ? 0.745 -1.902 18.266 1 96.75 17 LEU B CA 1
ATOM 2948 C C . LEU B 1 17 ? 1.785 -1.799 19.375 1 96.75 17 LEU B C 1
ATOM 2950 O O . LEU B 1 17 ? 2.43 -0.759 19.531 1 96.75 17 LEU B O 1
ATOM 2954 N N . ASP B 1 18 ? 2.016 -2.887 20.062 1 96.31 18 ASP B N 1
ATOM 2955 C CA . ASP B 1 18 ? 3.062 -2.936 21.078 1 96.31 18 ASP B CA 1
ATOM 2956 C C . ASP B 1 18 ? 4.305 -3.648 20.547 1 96.31 18 ASP B C 1
ATOM 2958 O O . ASP B 1 18 ? 5.164 -4.066 21.328 1 96.31 18 ASP B O 1
ATOM 2962 N N . SER B 1 19 ? 4.441 -3.744 19.281 1 97.5 19 SER B N 1
ATOM 2963 C CA . SER B 1 19 ? 5.5 -4.57 18.703 1 97.5 19 SER B CA 1
ATOM 2964 C C . SER B 1 19 ? 6.578 -3.711 18.047 1 97.5 19 SER B C 1
ATOM 2966 O O . SER B 1 19 ? 7.469 -4.234 17.375 1 97.5 19 SER B O 1
ATOM 2968 N N . GLN B 1 20 ? 6.559 -2.389 18.188 1 97.69 20 GLN B N 1
ATOM 2969 C CA . GLN B 1 20 ? 7.566 -1.515 17.594 1 97.69 20 GLN B CA 1
ATOM 2970 C C . GLN B 1 20 ? 8.562 -1.031 18.641 1 97.69 20 GLN B C 1
ATOM 2972 O O . GLN B 1 20 ? 8.422 0.069 19.188 1 97.69 20 GLN B O 1
ATOM 2977 N N . HIS B 1 21 ? 9.578 -1.792 18.938 1 96.5 21 HIS B N 1
ATOM 2978 C CA . HIS B 1 21 ? 10.641 -1.469 19.891 1 96.5 21 HIS B CA 1
ATOM 2979 C C . HIS B 1 21 ? 11.922 -1.054 19.172 1 96.5 21 HIS B C 1
ATOM 2981 O O . HIS B 1 21 ? 12.539 -1.863 18.469 1 96.5 21 HIS B O 1
ATOM 2987 N N . LEU B 1 22 ? 12.289 0.146 19.406 1 96.5 22 LEU B N 1
ATOM 2988 C CA . LEU B 1 22 ? 13.477 0.675 18.734 1 96.5 22 LEU B CA 1
ATOM 2989 C C . LEU B 1 22 ? 14.742 0.28 19.484 1 96.5 22 LEU B C 1
ATOM 2991 O O . LEU B 1 22 ? 14.883 0.583 20.672 1 96.5 22 LEU B O 1
ATOM 2995 N N . GLU B 1 23 ? 15.68 -0.391 18.844 1 94.88 23 GLU B N 1
ATOM 2996 C CA . GLU B 1 23 ? 16.969 -0.723 19.438 1 94.88 23 GLU B CA 1
ATOM 2997 C C . GLU B 1 23 ? 17.766 0.536 19.797 1 94.88 23 GLU B C 1
ATOM 2999 O O . GLU B 1 23 ? 18.438 0.587 20.812 1 94.88 23 GLU B O 1
ATOM 3004 N N . SER B 1 24 ? 17.625 1.513 18.875 1 95.56 24 SER B N 1
ATOM 3005 C CA . SER B 1 24 ? 18.312 2.779 19.109 1 95.56 24 SER B CA 1
ATOM 3006 C C . SER B 1 24 ? 17.844 3.441 20.406 1 95.56 24 SER B C 1
ATOM 3008 O O . SER B 1 24 ? 18.641 3.979 21.172 1 95.56 24 SER B O 1
ATOM 3010 N N . GLU B 1 25 ? 16.562 3.424 20.625 1 96 25 GLU B N 1
ATOM 3011 C CA . GLU B 1 25 ? 16.016 3.99 21.844 1 96 25 GLU B CA 1
ATOM 3012 C C . GLU B 1 25 ? 16.5 3.232 23.078 1 96 25 GLU B C 1
ATOM 3014 O O . GLU B 1 25 ? 16.828 3.842 24.094 1 96 25 GLU B O 1
ATOM 3019 N N . ALA B 1 26 ? 16.562 1.931 23 1 94.5 26 ALA B N 1
ATOM 3020 C CA . ALA B 1 26 ? 17.031 1.087 24.094 1 94.5 26 ALA B CA 1
ATOM 3021 C C . ALA B 1 26 ? 18.5 1.379 24.438 1 94.5 26 ALA B C 1
ATOM 3023 O O . ALA B 1 26 ? 18.922 1.246 25.578 1 94.5 26 ALA B O 1
ATOM 3024 N N . LYS B 1 27 ? 19.25 1.824 23.438 1 93.5 27 LYS B N 1
ATOM 3025 C CA . LYS B 1 27 ? 20.672 2.127 23.625 1 93.5 27 LYS B CA 1
ATOM 3026 C C . LYS B 1 27 ? 20.875 3.594 24 1 93.5 27 LYS B C 1
ATOM 3028 O O . LYS B 1 27 ? 22.016 4.047 24.141 1 93.5 27 LYS B O 1
ATOM 3033 N N . GLY B 1 28 ? 19.766 4.383 24.109 1 94.5 28 GLY B N 1
ATOM 3034 C CA . GLY B 1 28 ? 19.828 5.758 24.578 1 94.5 28 GLY B CA 1
ATOM 3035 C C . GLY B 1 28 ? 20.078 6.762 23.469 1 94.5 28 GLY B C 1
ATOM 3036 O O . GLY B 1 28 ? 20.344 7.934 23.734 1 94.5 28 GLY B O 1
ATOM 3037 N N . GLU B 1 29 ? 20.062 6.352 22.25 1 94.69 29 GLU B N 1
ATOM 3038 C CA . GLU B 1 29 ? 20.266 7.211 21.094 1 94.69 29 GLU B CA 1
ATOM 3039 C C . GLU B 1 29 ? 19.125 7.039 20.078 1 94.69 29 GLU B C 1
ATOM 3041 O O . GLU B 1 29 ? 19.359 6.668 18.922 1 94.69 29 GLU B O 1
ATOM 3046 N N . ARG B 1 30 ? 18.031 7.449 20.484 1 95.62 30 ARG B N 1
ATOM 3047 C CA . ARG B 1 30 ? 16.828 7.184 19.688 1 95.62 30 ARG B CA 1
ATOM 3048 C C . ARG B 1 30 ? 16.969 7.793 18.297 1 95.62 30 ARG B C 1
ATOM 3050 O O . ARG B 1 30 ? 17.328 8.961 18.156 1 95.62 30 ARG B O 1
ATOM 3057 N N . VAL B 1 31 ? 16.734 6.988 17.312 1 95.94 31 VAL B N 1
ATOM 3058 C CA . VAL B 1 31 ? 16.578 7.402 15.93 1 95.94 31 VAL B CA 1
ATOM 3059 C C . VAL B 1 31 ? 15.133 7.211 15.484 1 95.94 31 VAL B C 1
ATOM 3061 O O . VAL B 1 31 ? 14.68 6.082 15.305 1 95.94 31 VAL B O 1
ATOM 3064 N N . ASP B 1 32 ? 14.383 8.25 15.203 1 94.94 32 ASP B N 1
ATOM 3065 C CA . ASP B 1 32 ? 12.953 8.203 14.898 1 94.94 32 ASP B CA 1
ATOM 3066 C C . ASP B 1 32 ? 12.68 7.32 13.688 1 94.94 32 ASP B C 1
ATOM 3068 O O . ASP B 1 32 ? 11.688 6.594 13.656 1 94.94 32 ASP B O 1
ATOM 3072 N N . GLU B 1 33 ? 13.602 7.324 12.773 1 96.94 33 GLU B N 1
ATOM 3073 C CA . GLU B 1 33 ? 13.391 6.645 11.492 1 96.94 33 GLU B CA 1
ATOM 3074 C C . GLU B 1 33 ? 13.438 5.129 11.656 1 96.94 33 GLU B C 1
ATOM 3076 O O . GLU B 1 33 ? 12.984 4.391 10.781 1 96.94 33 GLU B O 1
ATOM 3081 N N . GLU B 1 34 ? 14.023 4.684 12.789 1 97.38 34 GLU B N 1
ATOM 3082 C CA . GLU B 1 34 ? 13.992 3.248 13.047 1 97.38 34 GLU B CA 1
ATOM 3083 C C . GLU B 1 34 ? 12.555 2.742 13.172 1 97.38 34 GLU B C 1
ATOM 3085 O O . GLU B 1 34 ? 12.258 1.605 12.797 1 97.38 34 GLU B O 1
ATOM 3090 N N . HIS B 1 35 ? 11.695 3.609 13.695 1 98.31 35 HIS B N 1
ATOM 3091 C CA . HIS B 1 35 ? 10.281 3.256 13.773 1 98.31 35 HIS B CA 1
ATOM 3092 C C . HIS B 1 35 ? 9.711 2.967 12.391 1 98.31 35 HIS B C 1
ATOM 3094 O O . HIS B 1 35 ? 8.992 1.979 12.203 1 98.31 35 HIS B O 1
ATOM 3100 N N . LEU B 1 36 ? 10.031 3.826 11.414 1 98.5 36 LEU B N 1
ATOM 3101 C CA . LEU B 1 36 ? 9.602 3.619 10.031 1 98.5 36 LEU B CA 1
ATOM 3102 C C . LEU B 1 36 ? 10.109 2.285 9.5 1 98.5 36 LEU B C 1
ATOM 3104 O O . LEU B 1 36 ? 9.375 1.549 8.844 1 98.5 36 LEU B O 1
ATOM 3108 N N . PHE B 1 37 ? 11.391 1.974 9.805 1 97.12 37 PHE B N 1
ATOM 3109 C CA . PHE B 1 37 ? 12.008 0.726 9.367 1 97.12 37 PHE B CA 1
ATOM 3110 C C . PHE B 1 37 ? 11.219 -0.474 9.883 1 97.12 37 PHE B C 1
ATOM 3112 O O . PHE B 1 37 ? 10.914 -1.396 9.117 1 97.12 37 PHE B O 1
ATOM 3119 N N . ILE B 1 38 ? 10.828 -0.416 11.086 1 97.56 38 ILE B N 1
ATOM 3120 C CA . ILE B 1 38 ? 10.086 -1.496 11.727 1 97.56 38 ILE B CA 1
ATOM 3121 C C . ILE B 1 38 ? 8.695 -1.609 11.102 1 97.56 38 ILE B C 1
ATOM 3123 O O . ILE B 1 38 ? 8.266 -2.703 10.727 1 97.56 38 ILE B O 1
ATOM 3127 N N . ILE B 1 39 ? 8.055 -0.508 10.922 1 98.56 39 ILE B N 1
ATOM 3128 C CA . ILE B 1 39 ? 6.691 -0.467 10.414 1 98.56 39 ILE B CA 1
ATOM 3129 C C . ILE B 1 39 ? 6.645 -1.049 9 1 98.56 39 ILE B C 1
ATOM 3131 O O . ILE B 1 39 ? 5.789 -1.881 8.695 1 98.56 39 ILE B O 1
ATOM 3135 N N . VAL B 1 40 ? 7.547 -0.604 8.156 1 98.12 40 VAL B N 1
ATOM 3136 C CA . VAL B 1 40 ? 7.543 -1.046 6.762 1 98.12 40 VAL B CA 1
ATOM 3137 C C . VAL B 1 40 ? 7.727 -2.561 6.703 1 98.12 40 VAL B C 1
ATOM 3139 O O . VAL B 1 40 ? 7.012 -3.25 5.969 1 98.12 40 VAL B O 1
ATOM 3142 N N . HIS B 1 41 ? 8.633 -3.105 7.48 1 97.06 41 HIS B N 1
ATOM 3143 C CA . HIS B 1 41 ? 8.883 -4.543 7.465 1 97.06 41 HIS B CA 1
ATOM 3144 C C . HIS B 1 41 ? 7.699 -5.316 8.031 1 97.06 41 HIS B C 1
ATOM 3146 O O . HIS B 1 41 ? 7.32 -6.359 7.496 1 97.06 41 HIS B O 1
ATOM 3152 N N . GLN B 1 42 ? 7.125 -4.801 9.094 1 98 42 GLN B N 1
ATOM 3153 C CA . GLN B 1 42 ? 5.941 -5.438 9.664 1 98 42 GLN B CA 1
ATOM 3154 C C . GLN B 1 42 ? 4.777 -5.414 8.68 1 98 42 GLN B C 1
ATOM 3156 O O . GLN B 1 42 ? 4.039 -6.395 8.562 1 98 42 GLN B O 1
ATOM 3161 N N . ALA B 1 43 ? 4.594 -4.301 7.977 1 98.31 43 ALA B N 1
ATOM 3162 C CA . ALA B 1 43 ? 3.541 -4.207 6.969 1 98.31 43 ALA B CA 1
ATOM 3163 C C . ALA B 1 43 ? 3.738 -5.246 5.871 1 98.31 43 ALA B C 1
ATOM 3165 O O . ALA B 1 43 ? 2.785 -5.91 5.453 1 98.31 43 ALA B O 1
ATOM 3166 N N . PHE B 1 44 ? 5.012 -5.418 5.406 1 97.94 44 PHE B N 1
ATOM 3167 C CA . PHE B 1 44 ? 5.293 -6.457 4.422 1 97.94 44 PHE B CA 1
ATOM 3168 C C . PHE B 1 44 ? 4.879 -7.824 4.945 1 97.94 44 PHE B C 1
ATOM 3170 O O . PHE B 1 44 ? 4.199 -8.578 4.25 1 97.94 44 PHE B O 1
ATOM 3177 N N . GLU B 1 45 ? 5.227 -8.117 6.125 1 98 45 GLU B N 1
ATOM 3178 C CA . GLU B 1 45 ? 4.996 -9.438 6.691 1 98 45 GLU B CA 1
ATOM 3179 C C . GLU B 1 45 ? 3.504 -9.719 6.855 1 98 45 GLU B C 1
ATOM 3181 O O . GLU B 1 45 ? 3.051 -10.844 6.645 1 98 45 GLU B O 1
ATOM 3186 N N . VAL B 1 46 ? 2.775 -8.703 7.242 1 98.38 46 VAL B N 1
ATOM 3187 C CA . VAL B 1 46 ? 1.33 -8.852 7.383 1 98.38 46 VAL B CA 1
ATOM 3188 C C . VAL B 1 46 ? 0.708 -9.188 6.031 1 98.38 46 VAL B C 1
ATOM 3190 O O . VAL B 1 46 ? -0.125 -10.094 5.934 1 98.38 46 VAL B O 1
ATOM 3193 N N . TRP B 1 47 ? 1.115 -8.547 4.977 1 98.69 47 TRP B N 1
ATOM 3194 C CA . TRP B 1 47 ? 0.579 -8.805 3.645 1 98.69 47 TRP B CA 1
ATOM 3195 C C . TRP B 1 47 ? 1.068 -10.148 3.109 1 98.69 47 TRP B C 1
ATOM 3197 O O . TRP B 1 47 ? 0.336 -10.844 2.406 1 98.69 47 TRP B O 1
ATOM 3207 N N . PHE B 1 48 ? 2.365 -10.516 3.441 1 98.62 48 PHE B N 1
ATOM 3208 C CA . PHE B 1 48 ? 2.863 -11.82 3.039 1 98.62 48 PHE B CA 1
ATOM 3209 C C . PHE B 1 48 ? 1.996 -12.93 3.619 1 98.62 48 PHE B C 1
ATOM 3211 O O . PHE B 1 48 ? 1.756 -13.945 2.963 1 98.62 48 PHE B O 1
ATOM 3218 N N . LYS B 1 49 ? 1.55 -12.719 4.801 1 98.69 49 LYS B N 1
ATOM 3219 C CA . LYS B 1 49 ? 0.682 -13.711 5.418 1 98.69 49 LYS B CA 1
ATOM 3220 C C . LYS B 1 49 ? -0.607 -13.891 4.625 1 98.69 49 LYS B C 1
ATOM 3222 O O . LYS B 1 49 ? -1.089 -15.016 4.453 1 98.69 49 LYS B O 1
ATOM 3227 N N . GLN B 1 50 ? -1.168 -12.773 4.148 1 98.81 50 GLN B N 1
ATOM 3228 C CA . GLN B 1 50 ? -2.373 -12.859 3.33 1 98.81 50 GLN B CA 1
ATOM 3229 C C . GLN B 1 50 ? -2.098 -13.594 2.021 1 98.81 50 GLN B C 1
ATOM 3231 O O . GLN B 1 50 ? -2.908 -14.414 1.577 1 98.81 50 GLN B O 1
ATOM 3236 N N . ILE B 1 51 ? -0.996 -13.312 1.407 1 98.81 51 ILE B N 1
ATOM 3237 C CA . ILE B 1 51 ? -0.621 -13.969 0.16 1 98.81 51 ILE B CA 1
ATOM 3238 C C . ILE B 1 51 ? -0.52 -15.477 0.379 1 98.81 51 ILE B C 1
ATOM 3240 O O . ILE B 1 51 ? -1.031 -16.266 -0.422 1 98.81 51 ILE B O 1
ATOM 3244 N N . LEU B 1 52 ? 0.107 -15.852 1.491 1 98.69 52 LEU B N 1
ATOM 3245 C CA . LEU B 1 52 ? 0.268 -17.266 1.803 1 98.69 52 LEU B CA 1
ATOM 3246 C C . LEU B 1 52 ? -1.085 -17.922 2.049 1 98.69 52 LEU B C 1
ATOM 3248 O O . LEU B 1 52 ? -1.3 -19.078 1.658 1 98.69 52 LEU B O 1
ATOM 3252 N N . GLU B 1 53 ? -1.979 -17.188 2.684 1 98.44 53 GLU B N 1
ATOM 3253 C CA . GLU B 1 53 ? -3.336 -17.688 2.869 1 98.44 53 GLU B CA 1
ATOM 3254 C C . GLU B 1 53 ? -4.023 -17.922 1.527 1 98.44 53 GLU B C 1
ATOM 3256 O O . GLU B 1 53 ? -4.668 -18.953 1.326 1 98.44 53 GLU B O 1
ATOM 3261 N N . ASP B 1 54 ? -3.877 -17 0.61 1 98.69 54 ASP B N 1
ATOM 3262 C CA . ASP B 1 54 ? -4.488 -17.125 -0.71 1 98.69 54 ASP B CA 1
ATOM 3263 C C . ASP B 1 54 ? -3.859 -18.266 -1.506 1 98.69 54 ASP B C 1
ATOM 3265 O O . ASP B 1 54 ? -4.566 -19.031 -2.168 1 98.69 54 ASP B O 1
ATOM 3269 N N . PHE B 1 55 ? -2.516 -18.391 -1.42 1 98.75 55 PHE B N 1
ATOM 3270 C CA . PHE B 1 55 ? -1.842 -19.5 -2.076 1 98.75 55 PHE B CA 1
ATOM 3271 C C . PHE B 1 55 ? -2.367 -20.828 -1.555 1 98.75 55 PHE B C 1
ATOM 3273 O O . PHE B 1 55 ? -2.641 -21.75 -2.336 1 98.75 55 PHE B O 1
ATOM 3280 N N . GLY B 1 56 ? -2.467 -20.906 -0.219 1 98.25 56 GLY B N 1
ATOM 3281 C CA . GLY B 1 56 ? -3.041 -22.109 0.364 1 98.25 56 GLY B CA 1
ATOM 3282 C C . GLY B 1 56 ? -4.441 -22.406 -0.142 1 98.25 56 GLY B C 1
ATOM 3283 O O . GLY B 1 56 ? -4.77 -23.562 -0.419 1 98.25 56 GLY B O 1
ATOM 3284 N N . GLY B 1 57 ? -5.262 -21.359 -0.261 1 98 57 GLY B N 1
ATOM 3285 C CA . GLY B 1 57 ? -6.598 -21.516 -0.812 1 98 57 GLY B CA 1
ATOM 3286 C C . GLY B 1 57 ? -6.598 -22.047 -2.236 1 98 57 GLY B C 1
ATOM 3287 O O . GLY B 1 57 ? -7.379 -22.938 -2.578 1 98 57 GLY B O 1
ATOM 3288 N N . ILE B 1 58 ? -5.746 -21.547 -3.084 1 98.62 58 ILE B N 1
ATOM 3289 C CA . ILE B 1 58 ? -5.641 -21.969 -4.477 1 98.62 58 ILE B CA 1
ATOM 3290 C C . ILE B 1 58 ? -5.25 -23.438 -4.535 1 98.62 58 ILE B C 1
ATOM 3292 O O . ILE B 1 58 ? -5.848 -24.219 -5.281 1 98.62 58 ILE B O 1
ATOM 3296 N N . LEU B 1 59 ? -4.242 -23.844 -3.703 1 98.56 59 LEU B N 1
ATOM 3297 C CA . LEU B 1 59 ? -3.791 -25.234 -3.652 1 98.56 59 LEU B CA 1
ATOM 3298 C C . LEU B 1 59 ? -4.934 -26.156 -3.254 1 98.56 59 LEU B C 1
ATOM 3300 O O . LEU B 1 59 ? -5.141 -27.203 -3.889 1 98.56 59 LEU B O 1
ATOM 3304 N N . ARG B 1 60 ? -5.68 -25.75 -2.281 1 97.62 60 ARG B N 1
ATOM 3305 C CA . ARG B 1 60 ? -6.789 -26.578 -1.819 1 97.62 60 ARG B CA 1
ATOM 3306 C C . ARG B 1 60 ? -7.836 -26.75 -2.916 1 97.62 60 ARG B C 1
ATOM 3308 O O . ARG B 1 60 ? -8.375 -27.844 -3.102 1 97.62 60 ARG B O 1
ATOM 3315 N N . ILE B 1 61 ? -8.133 -25.703 -3.635 1 97.88 61 ILE B N 1
ATOM 3316 C CA . ILE B 1 61 ? -9.156 -25.75 -4.668 1 97.88 61 ILE B CA 1
ATOM 3317 C C . ILE B 1 61 ? -8.711 -26.672 -5.805 1 97.88 61 ILE B C 1
ATOM 3319 O O . ILE B 1 61 ? -9.445 -27.578 -6.211 1 97.88 61 ILE B O 1
ATOM 3323 N N . PHE B 1 62 ? -7.512 -26.531 -6.285 1 97.31 62 PHE B N 1
ATOM 3324 C CA . PHE B 1 62 ? -7.004 -27.344 -7.387 1 97.31 62 PHE B CA 1
ATOM 3325 C C . PHE B 1 62 ? -6.953 -28.812 -6.996 1 97.31 62 PHE B C 1
ATOM 3327 O O . PHE B 1 62 ? -7.062 -29.703 -7.852 1 97.31 62 PHE B O 1
ATOM 3334 N N . GLN B 1 63 ? -6.801 -29.109 -5.719 1 96.38 63 GLN B N 1
ATOM 3335 C CA . GLN B 1 63 ? -6.602 -30.469 -5.254 1 96.38 63 GLN B CA 1
ATOM 3336 C C . GLN B 1 63 ? -7.926 -31.125 -4.867 1 96.38 63 GLN B C 1
ATOM 3338 O O . GLN B 1 63 ? -7.953 -32.281 -4.43 1 96.38 63 GLN B O 1
ATOM 3343 N N . MET B 1 64 ? -8.984 -30.406 -5.039 1 95.5 64 MET B N 1
ATOM 3344 C CA . MET B 1 64 ? -10.297 -30.984 -4.781 1 95.5 64 MET B CA 1
ATOM 3345 C C . MET B 1 64 ? -10.555 -32.188 -5.699 1 95.5 64 MET B C 1
ATOM 3347 O O . MET B 1 64 ? -10.297 -32.094 -6.902 1 95.5 64 MET B O 1
ATOM 3351 N N . PRO B 1 65 ? -11.094 -33.188 -5.168 1 94.56 65 PRO B N 1
ATOM 3352 C CA . PRO B 1 65 ? -11.367 -34.375 -6.008 1 94.56 65 PRO B CA 1
ATOM 3353 C C . PRO B 1 65 ? -12.383 -34.094 -7.109 1 94.56 65 PRO B C 1
ATOM 3355 O O . PRO B 1 65 ? -12.32 -34.688 -8.188 1 94.56 65 PRO B O 1
ATOM 3358 N N . ASP B 1 66 ? -13.305 -33.156 -6.82 1 93.56 66 ASP B N 1
ATOM 3359 C CA . ASP B 1 66 ? -14.352 -32.844 -7.781 1 93.56 66 ASP B CA 1
ATOM 3360 C C . ASP B 1 66 ? -14.062 -31.516 -8.492 1 93.56 66 ASP B C 1
ATOM 3362 O O . ASP B 1 66 ? -14.984 -30.781 -8.859 1 93.56 66 ASP B O 1
ATOM 3366 N N . PHE B 1 67 ? -12.766 -31.234 -8.609 1 93.81 67 PHE B N 1
ATOM 3367 C CA . PHE B 1 67 ? -12.391 -29.984 -9.273 1 93.81 67 PHE B CA 1
ATOM 3368 C C . PHE B 1 67 ? -12.992 -29.922 -10.672 1 93.81 67 PHE B C 1
ATOM 3370 O O . PHE B 1 67 ? -12.883 -30.875 -11.445 1 93.81 67 PHE B O 1
ATOM 3377 N N . ASP B 1 68 ? -13.703 -28.781 -10.953 1 91.62 68 ASP B N 1
ATOM 3378 C CA . ASP B 1 68 ? -14.32 -28.453 -12.234 1 91.62 68 ASP B CA 1
ATOM 3379 C C . ASP B 1 68 ? -14 -27.031 -12.664 1 91.62 68 ASP B C 1
ATOM 3381 O O . ASP B 1 68 ? -14.258 -26.078 -11.914 1 91.62 68 ASP B O 1
ATOM 3385 N N . ASP B 1 69 ? -13.461 -26.969 -13.836 1 90.81 69 ASP B N 1
ATOM 3386 C CA . ASP B 1 69 ? -13.055 -25.641 -14.32 1 90.81 69 ASP B CA 1
ATOM 3387 C C . ASP B 1 69 ? -14.211 -24.656 -14.242 1 90.81 69 ASP B C 1
ATOM 3389 O O . ASP B 1 69 ? -14.016 -23.5 -13.844 1 90.81 69 ASP B O 1
ATOM 3393 N N . ARG B 1 70 ? -15.398 -25.047 -14.68 1 86.44 70 ARG B N 1
ATOM 3394 C CA . ARG B 1 70 ? -16.562 -24.172 -14.758 1 86.44 70 ARG B CA 1
ATOM 3395 C C . ARG B 1 70 ? -16.984 -23.672 -13.375 1 86.44 70 ARG B C 1
ATOM 3397 O O . ARG B 1 70 ? -17.484 -22.562 -13.227 1 86.44 70 ARG B O 1
ATOM 3404 N N . LYS B 1 71 ? -16.594 -24.422 -12.422 1 88.62 71 LYS B N 1
ATOM 3405 C CA . LYS B 1 71 ? -17.078 -24.156 -11.078 1 88.62 71 LYS B CA 1
ATOM 3406 C C . LYS B 1 71 ? -16.016 -23.469 -10.234 1 88.62 71 LYS B C 1
ATOM 3408 O O . LYS B 1 71 ? -16.312 -22.641 -9.383 1 88.62 71 LYS B O 1
ATOM 3413 N N . HIS B 1 72 ? -14.789 -23.859 -10.477 1 95.38 72 HIS B N 1
ATOM 3414 C CA . HIS B 1 72 ? -13.797 -23.578 -9.445 1 95.38 72 HIS B CA 1
ATOM 3415 C C . HIS B 1 72 ? -12.758 -22.578 -9.938 1 95.38 72 HIS B C 1
ATOM 3417 O O . HIS B 1 72 ? -12.039 -21.969 -9.133 1 95.38 72 HIS B O 1
ATOM 3423 N N . LEU B 1 73 ? -12.648 -22.328 -11.297 1 96.38 73 LEU B N 1
ATOM 3424 C CA . LEU B 1 73 ? -11.609 -21.453 -11.805 1 96.38 73 LEU B CA 1
ATOM 3425 C C . LEU B 1 73 ? -11.844 -20.016 -11.344 1 96.38 73 LEU B C 1
ATOM 3427 O O . LEU B 1 73 ? -10.891 -19.266 -11.102 1 96.38 73 LEU B O 1
ATOM 3431 N N . ALA B 1 74 ? -13.148 -19.688 -11.25 1 95.62 74 ALA B N 1
ATOM 3432 C CA . ALA B 1 74 ? -13.477 -18.328 -10.82 1 95.62 74 ALA B CA 1
ATOM 3433 C C . ALA B 1 74 ? -12.898 -18.031 -9.438 1 95.62 74 ALA B C 1
ATOM 3435 O O . ALA B 1 74 ? -12.406 -16.938 -9.188 1 95.62 74 ALA B O 1
ATOM 3436 N N . LEU B 1 75 ? -12.945 -18.969 -8.547 1 96.38 75 LEU B N 1
ATOM 3437 C CA . LEU B 1 75 ? -12.406 -18.828 -7.195 1 96.38 75 LEU B CA 1
ATOM 3438 C C . LEU B 1 75 ? -10.891 -18.688 -7.23 1 96.38 75 LEU B C 1
ATOM 3440 O O . LEU B 1 75 ? -10.32 -17.844 -6.516 1 96.38 75 LEU B O 1
ATOM 3444 N N . ILE B 1 76 ? -10.289 -19.453 -8.062 1 98.31 76 ILE B N 1
ATOM 3445 C CA . ILE B 1 76 ? -8.844 -19.406 -8.227 1 98.31 76 ILE B CA 1
ATOM 3446 C C . ILE B 1 76 ? -8.43 -18.047 -8.805 1 98.31 76 ILE B C 1
ATOM 3448 O O . ILE B 1 76 ? -7.5 -17.422 -8.305 1 98.31 76 ILE B O 1
ATOM 3452 N N . MET B 1 77 ? -9.164 -17.641 -9.836 1 98.44 77 MET B N 1
ATOM 3453 C CA . MET B 1 77 ? -8.859 -16.359 -10.477 1 98.44 77 MET B CA 1
ATOM 3454 C C . MET B 1 77 ? -8.969 -15.211 -9.492 1 98.44 77 MET B C 1
ATOM 3456 O O . MET B 1 77 ? -8.133 -14.297 -9.5 1 98.44 77 MET B O 1
ATOM 3460 N N . ASN B 1 78 ? -9.922 -15.266 -8.656 1 98.06 78 ASN B N 1
ATOM 3461 C CA . ASN B 1 78 ? -10.086 -14.227 -7.648 1 98.06 78 ASN B CA 1
ATOM 3462 C C . ASN B 1 78 ? -8.875 -14.133 -6.727 1 98.06 78 ASN B C 1
ATOM 3464 O O . ASN B 1 78 ? -8.375 -13.039 -6.453 1 98.06 78 ASN B O 1
ATOM 3468 N N . LYS B 1 79 ? -8.414 -15.227 -6.219 1 98.5 79 LYS B N 1
ATOM 3469 C CA . LYS B 1 79 ? -7.27 -15.25 -5.312 1 98.5 79 LYS B CA 1
ATOM 3470 C C . LYS B 1 79 ? -5.988 -14.852 -6.035 1 98.5 79 LYS B C 1
ATOM 3472 O O . LYS B 1 79 ? -5.141 -14.156 -5.465 1 98.5 79 LYS B O 1
ATOM 3477 N N . LEU B 1 80 ? -5.848 -15.25 -7.305 1 98.75 80 LEU B N 1
ATOM 3478 C CA . LEU B 1 80 ? -4.691 -14.844 -8.094 1 98.75 80 LEU B CA 1
ATOM 3479 C C . LEU B 1 80 ? -4.703 -13.336 -8.328 1 98.75 80 LEU B C 1
ATOM 3481 O O . LEU B 1 80 ? -3.666 -12.68 -8.211 1 98.75 80 LEU B O 1
ATOM 3485 N N . GLU B 1 81 ? -5.859 -12.836 -8.688 1 98.44 81 GLU B N 1
ATOM 3486 C CA . GLU B 1 81 ? -6 -11.398 -8.891 1 98.44 81 GLU B CA 1
ATOM 3487 C C . GLU B 1 81 ? -5.641 -10.625 -7.625 1 98.44 81 GLU B C 1
ATOM 3489 O O . GLU B 1 81 ? -4.918 -9.625 -7.688 1 98.44 81 GLU B O 1
ATOM 3494 N N . ARG B 1 82 ? -6.086 -11.055 -6.531 1 98.62 82 ARG B N 1
ATOM 3495 C CA . ARG B 1 82 ? -5.836 -10.391 -5.258 1 98.62 82 ARG B CA 1
ATOM 3496 C C . ARG B 1 82 ? -4.348 -10.414 -4.918 1 98.62 82 ARG B C 1
ATOM 3498 O O . ARG B 1 82 ? -3.791 -9.391 -4.504 1 98.62 82 ARG B O 1
ATOM 3505 N N . THR B 1 83 ? -3.754 -11.562 -5.074 1 98.62 83 THR B N 1
ATOM 3506 C CA . THR B 1 83 ? -2.338 -11.68 -4.746 1 98.62 83 THR B CA 1
ATOM 3507 C C . THR B 1 83 ? -1.503 -10.742 -5.621 1 98.62 83 THR B C 1
ATOM 3509 O O . THR B 1 83 ? -0.583 -10.086 -5.133 1 98.62 83 THR B O 1
ATOM 3512 N N . SER B 1 84 ? -1.841 -10.719 -6.891 1 98.5 84 SER B N 1
ATOM 3513 C CA . SER B 1 84 ? -1.157 -9.797 -7.789 1 98.5 84 SER B CA 1
ATOM 3514 C C . SER B 1 84 ? -1.366 -8.344 -7.352 1 98.5 84 SER B C 1
ATOM 3516 O O . SER B 1 84 ? -0.421 -7.555 -7.332 1 98.5 84 SER B O 1
ATOM 3518 N N . LEU B 1 85 ? -2.594 -8.008 -7.004 1 98.5 85 LEU B N 1
ATOM 3519 C CA . LEU B 1 85 ? -2.932 -6.664 -6.555 1 98.5 85 LEU B CA 1
ATOM 3520 C C . LEU B 1 85 ? -2.178 -6.316 -5.273 1 98.5 85 LEU B C 1
ATOM 3522 O O . LEU B 1 85 ? -1.66 -5.203 -5.137 1 98.5 85 LEU B O 1
ATOM 3526 N N . ILE B 1 86 ? -2.1 -7.25 -4.344 1 98.81 86 ILE B N 1
ATOM 3527 C CA . ILE B 1 86 ? -1.369 -7.027 -3.1 1 98.81 86 ILE B CA 1
ATOM 3528 C C . ILE B 1 86 ? 0.086 -6.688 -3.408 1 98.81 86 ILE B C 1
ATOM 3530 O O . ILE B 1 86 ? 0.612 -5.684 -2.92 1 98.81 86 ILE B O 1
ATOM 3534 N N . PHE B 1 87 ? 0.698 -7.445 -4.273 1 98.56 87 PHE B N 1
ATOM 3535 C CA . PHE B 1 87 ? 2.09 -7.176 -4.609 1 98.56 87 PHE B CA 1
ATOM 3536 C C . PHE B 1 87 ? 2.232 -5.805 -5.266 1 98.56 87 PHE B C 1
ATOM 3538 O O . PHE B 1 87 ? 3.189 -5.078 -4.992 1 98.56 87 PHE B O 1
ATOM 3545 N N . LYS B 1 88 ? 1.305 -5.461 -6.094 1 97.69 88 LYS B N 1
ATOM 3546 C CA . LYS B 1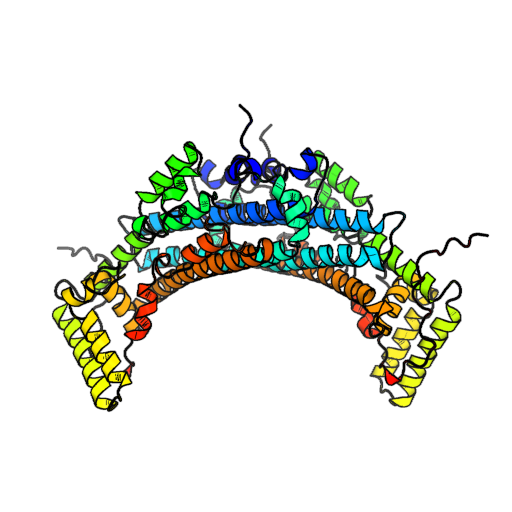 88 ? 1.356 -4.18 -6.793 1 97.69 88 LYS B CA 1
ATOM 3547 C C . LYS B 1 88 ? 1.247 -3.014 -5.816 1 97.69 88 LYS B C 1
ATOM 3549 O O . LYS B 1 88 ? 1.854 -1.961 -6.023 1 97.69 88 LYS B O 1
ATOM 3554 N N . VAL B 1 89 ? 0.514 -3.232 -4.785 1 97.44 89 VAL B N 1
ATOM 3555 C CA . VAL B 1 89 ? 0.314 -2.174 -3.799 1 97.44 89 VAL B CA 1
ATOM 3556 C C . VAL B 1 89 ? 1.503 -2.129 -2.842 1 97.44 89 VAL B C 1
ATOM 3558 O O . VAL B 1 89 ? 2.086 -1.064 -2.617 1 97.44 89 VAL B O 1
ATOM 3561 N N . VAL B 1 90 ? 1.959 -3.291 -2.373 1 96.38 90 VAL B N 1
ATOM 3562 C CA . VAL B 1 90 ? 2.934 -3.303 -1.286 1 96.38 90 VAL B CA 1
ATOM 3563 C C . VAL B 1 90 ? 4.32 -2.979 -1.832 1 96.38 90 VAL B C 1
ATOM 3565 O O . VAL B 1 90 ? 5.219 -2.594 -1.078 1 96.38 90 VAL B O 1
ATOM 3568 N N . VAL B 1 91 ? 4.496 -3.119 -3.168 1 97.69 91 VAL B N 1
ATOM 3569 C CA . VAL B 1 91 ? 5.766 -2.725 -3.773 1 97.69 91 VAL B CA 1
ATOM 3570 C C . VAL B 1 91 ? 6.004 -1.233 -3.547 1 97.69 91 VAL B C 1
ATOM 3572 O O . VAL B 1 91 ? 7.148 -0.787 -3.459 1 97.69 91 VAL B O 1
ATOM 3575 N N . GLN B 1 92 ? 4.984 -0.477 -3.318 1 97.81 92 GLN B N 1
ATOM 3576 C CA . GLN B 1 92 ? 5.078 0.966 -3.125 1 97.81 92 GLN B CA 1
ATOM 3577 C C . GLN B 1 92 ? 5.578 1.303 -1.723 1 97.81 92 GLN B C 1
ATOM 3579 O O . GLN B 1 92 ? 5.938 2.447 -1.444 1 97.81 92 GLN B O 1
ATOM 3584 N N . HIS B 1 93 ? 5.578 0.352 -0.796 1 98.25 93 HIS B N 1
ATOM 3585 C CA . HIS B 1 93 ? 6.148 0.573 0.528 1 98.25 93 HIS B CA 1
ATOM 3586 C C . HIS B 1 93 ? 7.621 0.963 0.436 1 98.25 93 HIS B C 1
ATOM 3588 O O . HIS B 1 93 ? 8.133 1.675 1.303 1 98.25 93 HIS B O 1
ATOM 3594 N N . PHE B 1 94 ? 8.289 0.542 -0.691 1 97.81 94 PHE B N 1
ATOM 3595 C CA . PHE B 1 94 ? 9.695 0.886 -0.867 1 97.81 94 PHE B CA 1
ATOM 3596 C C . PHE B 1 94 ? 9.867 2.391 -1.039 1 97.81 94 PHE B C 1
ATOM 3598 O O . PHE B 1 94 ? 10.852 2.967 -0.563 1 97.81 94 PHE B O 1
ATOM 3605 N N . GLU B 1 95 ? 8.906 3.037 -1.686 1 97.56 95 GLU B N 1
ATOM 3606 C CA . GLU B 1 95 ? 8.961 4.488 -1.815 1 97.56 95 GLU B CA 1
ATOM 3607 C C . GLU B 1 95 ? 8.859 5.172 -0.453 1 97.56 95 GLU B C 1
ATOM 3609 O O . GLU B 1 95 ? 9.492 6.203 -0.222 1 97.56 95 GLU B O 1
ATOM 3614 N N . ILE B 1 96 ? 8.102 4.633 0.442 1 98.5 96 ILE B N 1
ATOM 3615 C CA . ILE B 1 96 ? 7.902 5.195 1.773 1 98.5 96 ILE B CA 1
ATOM 3616 C C . ILE B 1 96 ? 9.195 5.07 2.582 1 98.5 96 ILE B C 1
ATOM 3618 O O . ILE B 1 96 ? 9.656 6.043 3.186 1 98.5 96 ILE B O 1
ATOM 3622 N N . ILE B 1 97 ? 9.781 3.867 2.586 1 97.88 97 ILE B N 1
ATOM 3623 C CA . ILE B 1 97 ? 10.984 3.68 3.4 1 97.88 97 ILE B CA 1
ATOM 3624 C C . ILE B 1 97 ? 12.117 4.539 2.852 1 97.88 97 ILE B C 1
ATOM 3626 O O . ILE B 1 97 ? 12.992 4.973 3.604 1 97.88 97 ILE B O 1
ATOM 3630 N N . GLU B 1 98 ? 12.078 4.879 1.573 1 97.19 98 GLU B N 1
ATOM 3631 C CA . GLU B 1 98 ? 13.117 5.672 0.929 1 97.19 98 GLU B CA 1
ATOM 3632 C C . GLU B 1 98 ? 13.023 7.141 1.324 1 97.19 98 GLU B C 1
ATOM 3634 O O . GLU B 1 98 ? 13.891 7.941 0.979 1 97.19 98 GLU B O 1
ATOM 3639 N N . THR B 1 99 ? 11.992 7.496 2.072 1 97.44 99 THR B N 1
ATOM 3640 C CA . THR B 1 99 ? 11.961 8.844 2.641 1 97.44 99 THR B CA 1
ATOM 3641 C C . THR B 1 99 ? 13 8.984 3.748 1 97.44 99 THR B C 1
ATOM 3643 O O . THR B 1 99 ? 13.328 10.102 4.156 1 97.44 99 THR B O 1
ATOM 3646 N N . MET B 1 100 ? 13.477 7.895 4.266 1 97.19 100 MET B N 1
ATOM 3647 C CA . MET B 1 100 ? 14.609 7.902 5.18 1 97.19 100 MET B CA 1
ATOM 3648 C C . MET B 1 100 ? 15.93 8.016 4.418 1 97.19 100 MET B C 1
ATOM 3650 O O . MET B 1 100 ? 16.125 7.336 3.412 1 97.19 100 MET B O 1
ATOM 3654 N N . SER B 1 101 ? 16.766 8.906 4.844 1 94.56 101 SER B N 1
ATOM 3655 C CA . SER B 1 101 ? 18.047 9.031 4.164 1 94.56 101 SER B CA 1
ATOM 3656 C C . SER B 1 101 ? 18.984 7.895 4.551 1 94.56 101 SER B C 1
ATOM 3658 O O . SER B 1 101 ? 18.922 7.371 5.668 1 94.56 101 SER B O 1
ATOM 3660 N N . PRO B 1 102 ? 19.938 7.523 3.631 1 93.62 102 PRO B N 1
ATOM 3661 C CA . PRO B 1 102 ? 20.938 6.5 3.938 1 93.62 102 PRO B CA 1
ATOM 3662 C C . PRO B 1 102 ? 21.766 6.836 5.168 1 93.62 102 PRO B C 1
ATOM 3664 O O . PRO B 1 102 ? 22.094 5.949 5.957 1 93.62 102 PRO B O 1
ATOM 3667 N N . SER B 1 103 ? 22.062 8.109 5.344 1 94.25 103 SER B N 1
ATOM 3668 C CA . SER B 1 103 ? 22.859 8.539 6.484 1 94.25 103 SER B CA 1
ATOM 3669 C C . SER B 1 103 ? 22.141 8.273 7.801 1 94.25 103 SER B C 1
ATOM 3671 O O . SER B 1 103 ? 22.75 7.824 8.773 1 94.25 103 SER B O 1
ATOM 3673 N N . VAL B 1 104 ? 20.844 8.531 7.82 1 94.56 104 VAL B N 1
ATOM 3674 C CA . VAL B 1 104 ? 20.047 8.289 9.023 1 94.56 104 VAL B CA 1
ATOM 3675 C C . VAL B 1 104 ? 19.938 6.789 9.289 1 94.56 104 VAL B C 1
ATOM 3677 O O . VAL B 1 104 ? 20.016 6.348 10.438 1 94.56 104 VAL B O 1
ATOM 3680 N N . PHE B 1 105 ? 19.844 6.008 8.234 1 94.44 105 PHE B N 1
ATOM 3681 C CA . PHE B 1 105 ? 19.797 4.559 8.367 1 94.44 105 PHE B CA 1
ATOM 3682 C C . PHE B 1 105 ? 21.047 4.039 9.062 1 94.44 105 PHE B C 1
ATOM 3684 O O . PHE B 1 105 ? 20.984 3.146 9.906 1 94.44 105 PHE B O 1
ATOM 3691 N N . LEU B 1 106 ? 22.125 4.609 8.703 1 90.62 106 LEU B N 1
ATOM 3692 C CA . LEU B 1 106 ? 23.406 4.184 9.266 1 90.62 106 LEU B CA 1
ATOM 3693 C C . LEU B 1 106 ? 23.438 4.387 10.773 1 90.62 106 LEU B C 1
ATOM 3695 O O . LEU B 1 106 ? 24.109 3.645 11.492 1 90.62 106 LEU B O 1
ATOM 3699 N N . ASN B 1 107 ? 22.656 5.34 11.25 1 93.06 107 ASN B N 1
ATOM 3700 C CA . ASN B 1 107 ? 22.672 5.695 12.664 1 93.06 107 ASN B CA 1
ATOM 3701 C C . ASN B 1 107 ? 22.062 4.598 13.523 1 93.06 107 ASN B C 1
ATOM 3703 O O . ASN B 1 107 ? 22.359 4.5 14.719 1 93.06 107 ASN B O 1
ATOM 3707 N N . PHE B 1 108 ? 21.203 3.768 12.922 1 93.62 108 PHE B N 1
ATOM 3708 C CA . PHE B 1 108 ? 20.625 2.721 13.766 1 93.62 108 PHE B CA 1
ATOM 3709 C C . PHE B 1 108 ? 20.938 1.341 13.203 1 93.62 108 PHE B C 1
ATOM 3711 O O . PHE B 1 108 ? 20.734 0.327 13.875 1 93.62 108 PHE B O 1
ATOM 3718 N N . ARG B 1 109 ? 21.5 1.288 12 1 89.62 109 ARG B N 1
ATOM 3719 C CA . ARG B 1 109 ? 21.875 0.012 11.398 1 89.62 109 ARG B CA 1
ATOM 3720 C C . ARG B 1 109 ? 22.859 -0.742 12.281 1 89.62 109 ARG B C 1
ATOM 3722 O O . ARG B 1 109 ? 22.828 -1.974 12.344 1 89.62 109 ARG B O 1
ATOM 3729 N N . LYS B 1 110 ? 23.672 -0.034 12.977 1 87.56 110 LYS B N 1
ATOM 3730 C CA . LYS B 1 110 ? 24.703 -0.607 13.836 1 87.56 110 LYS B CA 1
ATOM 3731 C C . LYS B 1 110 ? 24.094 -1.445 14.945 1 87.56 110 LYS B C 1
ATOM 3733 O O . LYS B 1 110 ? 24.75 -2.326 15.508 1 87.56 110 LYS B O 1
ATOM 3738 N N . TYR B 1 111 ? 22.828 -1.172 15.227 1 87.31 111 TYR B N 1
ATOM 3739 C CA . TYR B 1 111 ? 22.156 -1.904 16.297 1 87.31 111 TYR B CA 1
ATOM 3740 C C . TYR B 1 111 ? 21.484 -3.164 15.758 1 87.31 111 TYR B C 1
ATOM 3742 O O . TYR B 1 111 ? 21.031 -4.008 16.531 1 87.31 111 TYR B O 1
ATOM 3750 N N . LEU B 1 112 ? 21.328 -3.275 14.344 1 83.19 112 LEU B N 1
ATOM 3751 C CA . LEU B 1 112 ? 20.594 -4.371 13.727 1 83.19 112 LEU B CA 1
ATOM 3752 C C . LEU B 1 112 ? 21.516 -5.543 13.414 1 83.19 112 LEU B C 1
ATOM 3754 O O . LEU B 1 112 ? 21.062 -6.609 13 1 83.19 112 LEU B O 1
ATOM 3758 N N . LYS B 1 113 ? 22.484 -5.719 14.328 1 69.19 113 LYS B N 1
ATOM 3759 C CA . LYS B 1 113 ? 23.5 -6.754 14.125 1 69.19 113 LYS B CA 1
ATOM 3760 C C . LYS B 1 113 ? 23.141 -7.633 12.922 1 69.19 113 LYS B C 1
ATOM 3762 O O . LYS B 1 113 ? 22.438 -7.195 12.016 1 69.19 113 LYS B O 1
ATOM 3767 N N . SER B 1 114 ? 23.031 -9.039 13.133 1 58.09 114 SER B N 1
ATOM 3768 C CA . SER B 1 114 ? 22.828 -10.133 12.188 1 58.09 114 SER B CA 1
ATOM 3769 C C . SER B 1 114 ? 21.406 -10.133 11.633 1 58.09 114 SER B C 1
ATOM 3771 O O . SER B 1 114 ? 21.031 -11.016 10.859 1 58.09 114 SER B O 1
ATOM 3773 N N . GLY B 1 115 ? 20.594 -9.094 11.836 1 53.72 115 GLY B N 1
ATOM 3774 C CA . GLY B 1 115 ? 19.172 -9.156 11.5 1 53.72 115 GLY B CA 1
ATOM 3775 C C . GLY B 1 115 ? 18.891 -8.828 10.047 1 53.72 115 GLY B C 1
ATOM 3776 O O . GLY B 1 115 ? 18.062 -7.961 9.75 1 53.72 115 GLY B O 1
ATOM 3777 N N . SER B 1 116 ? 19.797 -9.344 9.156 1 56.62 116 SER B N 1
ATOM 3778 C CA . SER B 1 116 ? 19.641 -8.977 7.75 1 56.62 116 SER B CA 1
ATOM 3779 C C . SER B 1 116 ? 18.297 -9.461 7.195 1 56.62 116 SER B C 1
ATOM 3781 O O . SER B 1 116 ? 17.734 -10.445 7.688 1 56.62 116 SER B O 1
ATOM 3783 N N . GLY B 1 117 ? 17.359 -8.672 6.555 1 56.56 117 GLY B N 1
ATOM 3784 C CA . GLY B 1 117 ? 16.156 -8.984 5.801 1 56.56 117 GLY B CA 1
ATOM 3785 C C . GLY B 1 117 ? 16.25 -10.312 5.066 1 56.56 117 GLY B C 1
ATOM 3786 O O . GLY B 1 117 ? 15.234 -10.836 4.602 1 56.56 117 GLY B O 1
ATOM 3787 N N . PHE B 1 118 ? 17.406 -10.891 5.078 1 61.31 118 PHE B N 1
ATOM 3788 C CA . PHE B 1 118 ? 17.562 -12.219 4.496 1 61.31 118 PHE B CA 1
ATOM 3789 C C . PHE B 1 118 ? 16.766 -13.258 5.281 1 61.31 118 PHE B C 1
ATOM 3791 O O . PHE B 1 118 ? 16.469 -14.336 4.77 1 61.31 118 PHE B O 1
ATOM 3798 N N . GLN B 1 119 ? 16.094 -12.719 6.164 1 74.12 119 GLN B N 1
ATOM 3799 C CA . GLN B 1 119 ? 15.617 -13.68 7.156 1 74.12 119 GLN B CA 1
ATOM 3800 C C . GLN B 1 119 ? 14.086 -13.695 7.223 1 74.12 119 GLN B C 1
ATOM 3802 O O . GLN B 1 119 ? 13.508 -14.211 8.18 1 74.12 119 GLN B O 1
ATOM 3807 N N . SER B 1 120 ? 13.469 -13.164 6.203 1 90.12 120 SER B N 1
ATOM 3808 C CA . SER B 1 120 ? 12.016 -13.273 6.23 1 90.12 120 SER B CA 1
ATOM 3809 C C . SER B 1 120 ? 11.562 -14.68 5.855 1 90.12 120 SER B C 1
ATOM 3811 O O . SER B 1 120 ? 11.562 -15.047 4.68 1 90.12 120 SER B O 1
ATOM 3813 N N . LEU B 1 121 ? 11.094 -15.398 6.816 1 94.88 121 LEU B N 1
ATOM 3814 C CA . LEU B 1 121 ? 10.578 -16.734 6.566 1 94.88 121 LEU B CA 1
ATOM 3815 C C . LEU B 1 121 ? 9.383 -16.703 5.621 1 94.88 121 LEU B C 1
ATOM 3817 O O . LEU B 1 121 ? 9.281 -17.531 4.707 1 94.88 121 LEU B O 1
ATOM 3821 N N . GLN B 1 122 ? 8.492 -15.742 5.84 1 97.25 122 GLN B N 1
ATOM 3822 C CA . GLN B 1 122 ? 7.273 -15.703 5.043 1 97.25 122 GLN B CA 1
ATOM 3823 C C . GLN B 1 122 ? 7.586 -15.508 3.562 1 97.25 122 GLN B C 1
ATOM 3825 O O . GLN B 1 122 ? 6.93 -16.094 2.701 1 97.25 122 GLN B O 1
ATOM 3830 N N . PHE B 1 123 ? 8.57 -14.711 3.229 1 96.25 123 PHE B N 1
ATOM 3831 C CA . PHE B 1 123 ? 8.906 -14.531 1.821 1 96.25 123 PHE B CA 1
ATOM 3832 C C . PHE B 1 123 ? 9.469 -15.812 1.229 1 96.25 123 PHE B C 1
ATOM 3834 O O . PHE B 1 123 ? 9.188 -16.156 0.078 1 96.25 123 PHE B O 1
ATOM 3841 N N . ARG B 1 124 ? 10.25 -16.516 2.031 1 96.06 124 ARG B N 1
ATOM 3842 C CA . ARG B 1 124 ? 10.75 -17.812 1.591 1 96.06 124 ARG B CA 1
ATOM 3843 C C . ARG B 1 124 ? 9.602 -18.797 1.373 1 96.06 124 ARG B C 1
ATOM 3845 O O . ARG B 1 124 ? 9.625 -19.578 0.416 1 96.06 124 ARG B O 1
ATOM 3852 N N . LEU B 1 125 ? 8.648 -18.75 2.268 1 98 125 LEU B N 1
ATOM 3853 C CA . LEU B 1 125 ? 7.477 -19.609 2.107 1 98 125 LEU B CA 1
ATOM 3854 C C . LEU B 1 125 ? 6.727 -19.266 0.824 1 98 125 LEU B C 1
ATOM 3856 O O . LEU B 1 125 ? 6.219 -20.156 0.14 1 98 125 LEU B O 1
ATOM 3860 N N . ILE B 1 126 ? 6.633 -18 0.481 1 98.38 126 ILE B N 1
ATOM 3861 C CA . ILE B 1 126 ? 5.992 -17.562 -0.757 1 98.38 126 ILE B CA 1
ATOM 3862 C C . ILE B 1 126 ? 6.746 -18.141 -1.954 1 98.38 126 ILE B C 1
ATOM 3864 O O . ILE B 1 126 ? 6.137 -18.719 -2.857 1 98.38 126 ILE B O 1
ATOM 3868 N N . GLU B 1 127 ? 8.086 -18.016 -1.925 1 97.62 127 GLU B N 1
ATOM 3869 C CA . GLU B 1 127 ? 8.914 -18.547 -3 1 97.62 127 GLU B CA 1
ATOM 3870 C C . GLU B 1 127 ? 8.711 -20.047 -3.162 1 97.62 127 GLU B C 1
ATOM 3872 O O . GLU B 1 127 ? 8.523 -20.547 -4.277 1 97.62 127 GLU B O 1
ATOM 3877 N N . ASN B 1 128 ? 8.773 -20.719 -2.01 1 97.88 128 ASN B N 1
ATOM 3878 C CA . ASN B 1 128 ? 8.625 -22.172 -2.025 1 97.88 128 ASN B CA 1
ATOM 3879 C C . ASN B 1 128 ? 7.242 -22.578 -2.527 1 97.88 128 ASN B C 1
ATOM 3881 O O . ASN B 1 128 ? 7.125 -23.469 -3.367 1 97.88 128 ASN B O 1
ATOM 3885 N N . THR B 1 129 ? 6.215 -21.938 -2.051 1 98.5 129 THR B N 1
ATOM 3886 C CA . THR B 1 129 ? 4.844 -22.297 -2.398 1 98.5 129 THR B CA 1
ATOM 3887 C C . THR B 1 129 ? 4.551 -21.969 -3.859 1 98.5 129 THR B C 1
ATOM 3889 O O . THR B 1 129 ? 3.76 -22.656 -4.512 1 98.5 129 THR B O 1
ATOM 3892 N N . LEU B 1 130 ? 5.156 -20.938 -4.379 1 98.38 130 LEU B N 1
ATOM 3893 C CA . LEU B 1 130 ? 5.043 -20.625 -5.797 1 98.38 130 LEU B CA 1
ATOM 3894 C C . LEU B 1 130 ? 5.625 -21.734 -6.656 1 98.38 130 LEU B C 1
ATOM 3896 O O . LEU B 1 130 ? 5.059 -22.094 -7.695 1 98.38 130 LEU B O 1
ATOM 3900 N N . GLY B 1 131 ? 6.711 -22.281 -6.195 1 98.12 131 GLY B N 1
ATOM 3901 C CA . GLY B 1 131 ? 7.332 -23.391 -6.914 1 98.12 131 GLY B CA 1
ATOM 3902 C C . GLY B 1 131 ? 8.789 -23.125 -7.254 1 98.12 131 GLY B C 1
ATOM 3903 O O . GLY B 1 131 ? 9.336 -23.766 -8.164 1 98.12 131 GLY B O 1
ATOM 3904 N N . LEU B 1 132 ? 9.391 -22.109 -6.602 1 97.31 132 LEU B N 1
ATOM 3905 C CA . LEU B 1 132 ? 10.82 -21.906 -6.82 1 97.31 132 LEU B CA 1
ATOM 3906 C C . LEU B 1 132 ? 11.625 -23.109 -6.34 1 97.31 132 LEU B C 1
ATOM 3908 O O . LEU B 1 132 ? 11.523 -23.5 -5.172 1 97.31 132 LEU B O 1
ATOM 3912 N N . GLU B 1 133 ? 12.398 -23.672 -7.176 1 93.5 133 GLU B N 1
ATOM 3913 C CA . GLU B 1 133 ? 13.172 -24.875 -6.844 1 93.5 133 GLU B CA 1
ATOM 3914 C C . GLU B 1 133 ? 14.453 -24.516 -6.109 1 93.5 133 GLU B C 1
ATOM 3916 O O . GLU B 1 133 ? 15.086 -23.5 -6.414 1 93.5 133 GLU B O 1
ATOM 3921 N N . PRO B 1 134 ? 14.852 -25.375 -5.211 1 92.25 134 PRO B N 1
ATOM 3922 C CA . PRO B 1 134 ? 16.094 -25.125 -4.492 1 92.25 134 PRO B CA 1
ATOM 3923 C C . PRO B 1 134 ? 17.297 -24.969 -5.426 1 92.25 134 PRO B C 1
ATOM 3925 O O . PRO B 1 134 ? 18.172 -24.125 -5.172 1 92.25 134 PRO B O 1
ATOM 3928 N N . GLU B 1 135 ? 17.344 -25.734 -6.512 1 90.94 135 GLU B N 1
ATOM 3929 C CA . GLU B 1 135 ? 18.484 -25.719 -7.438 1 90.94 135 GLU B CA 1
ATOM 3930 C C . GLU B 1 135 ? 18.547 -24.406 -8.219 1 90.94 135 GLU B C 1
ATOM 3932 O O . GLU B 1 135 ? 19.594 -24.047 -8.742 1 90.94 135 GLU B O 1
ATOM 3937 N N . ALA B 1 136 ? 17.391 -23.766 -8.312 1 92.69 136 ALA B N 1
ATOM 3938 C CA . ALA B 1 136 ? 17.328 -22.516 -9.078 1 92.69 136 ALA B CA 1
ATOM 3939 C C . ALA B 1 136 ? 17.844 -21.344 -8.258 1 92.69 136 ALA B C 1
ATOM 3941 O O . ALA B 1 136 ? 18.125 -20.266 -8.805 1 92.69 136 ALA B O 1
ATOM 3942 N N . ARG B 1 137 ? 17.938 -21.484 -6.938 1 93.56 137 ARG B N 1
ATOM 3943 C CA . ARG B 1 137 ? 18.391 -20.406 -6.062 1 93.56 137 ARG B CA 1
ATOM 3944 C C . ARG B 1 137 ? 19.875 -20.109 -6.277 1 93.56 137 ARG B C 1
ATOM 3946 O O . ARG B 1 137 ? 20.641 -21 -6.629 1 93.56 137 ARG B O 1
ATOM 3953 N N . SER B 1 138 ? 20.188 -18.891 -6.078 1 90.06 138 SER B N 1
ATOM 3954 C CA . SER B 1 138 ? 21.578 -18.484 -6.207 1 90.06 138 SER B CA 1
ATOM 3955 C C . SER B 1 138 ? 22.469 -19.234 -5.215 1 90.06 138 SER B C 1
ATOM 3957 O O . SER B 1 138 ? 22.016 -19.594 -4.125 1 90.06 138 SER B O 1
ATOM 3959 N N . ASP B 1 139 ? 23.703 -19.391 -5.566 1 85.25 139 ASP B N 1
ATOM 3960 C CA . ASP B 1 139 ? 24.656 -20.062 -4.703 1 85.25 139 ASP B CA 1
ATOM 3961 C C . ASP B 1 139 ? 24.906 -19.281 -3.422 1 85.25 139 ASP B C 1
ATOM 3963 O O . ASP B 1 139 ? 24.625 -18.078 -3.367 1 85.25 139 ASP B O 1
ATOM 3967 N N . GLY B 1 140 ? 25.297 -20.047 -2.418 1 80.38 140 GLY B N 1
ATOM 3968 C CA . GLY B 1 140 ? 25.578 -19.375 -1.156 1 80.38 140 GLY B CA 1
ATOM 3969 C C . GLY B 1 140 ? 24.328 -19.016 -0.38 1 80.38 140 GLY B C 1
ATOM 3970 O O . GLY B 1 140 ? 23.484 -19.891 -0.111 1 80.38 140 GLY B O 1
ATOM 3971 N N . LYS B 1 141 ? 24.062 -17.844 -0.188 1 76.94 141 LYS B N 1
ATOM 3972 C CA . LYS B 1 141 ? 22.984 -17.359 0.667 1 76.94 141 LYS B CA 1
ATOM 3973 C C . LYS B 1 141 ? 21.625 -17.781 0.115 1 76.94 141 LYS B C 1
ATOM 3975 O O . LYS B 1 141 ? 20.656 -17.953 0.874 1 76.94 141 LYS B O 1
ATOM 3980 N N . GLY B 1 142 ? 21.578 -17.984 -1.142 1 82.12 142 GLY B N 1
ATOM 3981 C CA . GLY B 1 142 ? 20.344 -18.438 -1.734 1 82.12 142 GLY B CA 1
ATOM 3982 C C . GLY B 1 142 ? 20 -19.875 -1.388 1 82.12 142 GLY B C 1
ATOM 3983 O O . GLY B 1 142 ? 18.984 -20.156 -0.759 1 82.12 142 GLY B O 1
ATOM 3984 N N . LYS B 1 143 ? 20.891 -20.797 -1.664 1 86 143 LYS B N 1
ATOM 3985 C CA . LYS B 1 143 ? 20.672 -22.219 -1.416 1 86 143 LYS B CA 1
ATOM 3986 C C . LYS B 1 143 ? 20.766 -22.531 0.075 1 86 143 LYS B C 1
ATOM 3988 O O . LYS B 1 143 ? 20.094 -23.453 0.558 1 86 143 LYS B O 1
ATOM 3993 N N . ASP B 1 144 ? 21.422 -21.641 0.78 1 85.81 144 ASP B N 1
ATOM 3994 C CA . ASP B 1 144 ? 21.672 -21.891 2.195 1 85.81 144 ASP B CA 1
ATOM 3995 C C . ASP B 1 144 ? 20.812 -21 3.076 1 85.81 144 ASP B C 1
ATOM 3997 O O . ASP B 1 144 ? 21.156 -20.719 4.227 1 85.81 144 ASP B O 1
ATOM 4001 N N . TYR B 1 145 ? 19.672 -20.578 2.539 1 88.12 145 TYR B N 1
ATOM 4002 C CA . TYR B 1 145 ? 18.906 -19.562 3.26 1 88.12 145 TYR B CA 1
ATOM 4003 C C . TYR B 1 145 ? 18.422 -20.109 4.598 1 88.12 145 TYR B C 1
ATOM 4005 O O . TYR B 1 145 ? 18.188 -19.344 5.535 1 88.12 145 TYR B O 1
ATOM 4013 N N . LYS B 1 146 ? 18.328 -21.391 4.766 1 90.75 146 LYS B N 1
ATOM 4014 C CA . LYS B 1 146 ? 17.797 -22.016 5.973 1 90.75 146 LYS B CA 1
ATOM 4015 C C . LYS B 1 146 ? 18.781 -21.875 7.133 1 90.75 146 LYS B C 1
ATOM 4017 O O . LYS B 1 146 ? 18.391 -21.969 8.297 1 90.75 146 LYS B O 1
ATOM 4022 N N . LYS B 1 147 ? 20.047 -21.641 6.844 1 87.19 147 LYS B N 1
ATOM 4023 C CA . LYS B 1 147 ? 21.062 -21.5 7.879 1 87.19 147 LYS B CA 1
ATOM 4024 C C . LYS B 1 147 ? 20.828 -20.234 8.711 1 87.19 147 LYS B C 1
ATOM 4026 O O . LYS B 1 147 ? 21.266 -20.156 9.859 1 87.19 147 LYS B O 1
ATOM 4031 N N . GLU B 1 148 ? 20.094 -19.312 8.086 1 80.62 148 GLU B N 1
ATOM 4032 C CA . GLU B 1 148 ? 19.859 -18.031 8.75 1 80.62 148 GLU B CA 1
ATOM 4033 C C . GLU B 1 148 ? 18.562 -18.062 9.562 1 80.62 148 GLU B C 1
ATOM 4035 O O . GLU B 1 148 ? 18.25 -17.078 10.25 1 80.62 148 GLU B O 1
ATOM 4040 N N . LEU B 1 149 ? 17.844 -19.141 9.516 1 87.69 149 LEU B N 1
ATOM 4041 C CA . LEU B 1 149 ? 16.547 -19.234 10.18 1 87.69 149 LEU B CA 1
ATOM 4042 C C . LEU B 1 149 ? 16.688 -19.938 11.531 1 87.69 149 LEU B C 1
ATOM 4044 O O . LEU B 1 149 ? 17.656 -20.656 11.766 1 87.69 149 LEU B O 1
ATOM 4048 N N . THR B 1 150 ? 15.812 -19.656 12.422 1 86.12 150 THR B N 1
ATOM 4049 C CA . THR B 1 150 ? 15.742 -20.406 13.672 1 86.12 150 THR B CA 1
ATOM 4050 C C . THR B 1 150 ? 15.375 -21.859 13.406 1 86.12 150 THR B C 1
ATOM 4052 O O . THR B 1 150 ? 14.938 -22.203 12.305 1 86.12 150 THR B O 1
ATOM 4055 N N . ASP B 1 151 ? 15.516 -22.672 14.398 1 90.31 151 ASP B N 1
ATOM 4056 C CA . ASP B 1 151 ? 15.203 -24.094 14.234 1 90.31 151 ASP B CA 1
ATOM 4057 C C . ASP B 1 151 ? 13.734 -24.297 13.875 1 90.31 151 ASP B C 1
ATOM 4059 O O . ASP B 1 151 ? 13.414 -25.062 12.977 1 90.31 151 ASP B O 1
ATOM 4063 N N . GLU B 1 152 ? 12.93 -23.578 14.562 1 91.56 152 GLU B N 1
ATOM 4064 C CA . GLU B 1 152 ? 11.5 -23.688 14.289 1 91.56 152 GLU B CA 1
ATOM 4065 C C . GLU B 1 152 ? 11.172 -23.219 12.875 1 91.56 152 GLU B C 1
ATOM 4067 O O . GLU B 1 152 ? 10.375 -23.844 12.18 1 91.56 152 GLU B O 1
ATOM 4072 N N . GLU B 1 153 ? 11.766 -22.172 12.453 1 92 153 GLU B N 1
ATOM 4073 C CA . GLU B 1 153 ? 11.547 -21.625 11.117 1 92 153 GLU B CA 1
ATOM 4074 C C . GLU B 1 153 ? 12.078 -22.562 10.039 1 92 153 GLU B C 1
ATOM 4076 O O . GLU B 1 153 ? 11.477 -22.688 8.969 1 92 153 GLU B O 1
ATOM 4081 N N . ARG B 1 154 ? 13.164 -23.125 10.359 1 93.81 154 ARG B N 1
ATOM 4082 C CA . ARG B 1 154 ? 13.781 -24.062 9.422 1 93.81 154 ARG B CA 1
ATOM 4083 C C . ARG B 1 154 ? 12.852 -25.234 9.125 1 93.81 154 ARG B C 1
ATOM 4085 O O . ARG B 1 154 ? 12.742 -25.672 7.98 1 93.81 154 ARG B O 1
ATOM 4092 N N . VAL B 1 155 ? 12.227 -25.703 10.117 1 96.19 155 VAL B N 1
ATOM 4093 C CA . VAL B 1 155 ? 11.297 -26.812 9.953 1 96.19 155 VAL B CA 1
ATOM 4094 C C . VAL B 1 155 ? 10.156 -26.406 9.023 1 96.19 155 VAL B C 1
ATOM 4096 O O . VAL B 1 155 ? 9.781 -27.156 8.125 1 96.19 155 VAL B O 1
ATOM 4099 N N . LYS B 1 156 ? 9.641 -25.188 9.258 1 95.38 156 LYS B N 1
ATOM 4100 C CA . LYS B 1 156 ? 8.562 -24.672 8.414 1 95.38 156 LYS B CA 1
ATOM 4101 C C . LYS B 1 156 ? 9.031 -24.5 6.969 1 95.38 156 LYS B C 1
ATOM 4103 O O . LYS B 1 156 ? 8.305 -24.828 6.031 1 95.38 156 LYS B O 1
ATOM 4108 N N . ALA B 1 157 ? 10.219 -24.016 6.801 1 95.5 157 ALA B N 1
ATOM 4109 C CA . ALA B 1 157 ? 10.789 -23.828 5.473 1 95.5 157 ALA B CA 1
ATOM 4110 C C . ALA B 1 157 ? 10.953 -25.156 4.746 1 95.5 157 ALA B C 1
ATOM 4112 O O . ALA B 1 157 ? 10.586 -25.281 3.576 1 95.5 157 ALA B O 1
ATOM 4113 N N . GLN B 1 158 ? 11.445 -26.156 5.453 1 95.44 158 GLN B N 1
ATOM 4114 C CA . GLN B 1 158 ? 11.672 -27.469 4.867 1 95.44 158 GLN B CA 1
ATOM 4115 C C . GLN B 1 158 ? 10.352 -28.125 4.461 1 95.44 158 GLN B C 1
ATOM 4117 O O . GLN B 1 158 ? 10.266 -28.75 3.396 1 95.44 158 GLN B O 1
ATOM 4122 N N . LYS B 1 159 ? 9.406 -27.969 5.32 1 96.56 159 LYS B N 1
ATOM 4123 C CA . LYS B 1 159 ? 8.086 -28.5 5 1 96.56 159 LYS B CA 1
ATOM 4124 C C . LYS B 1 159 ? 7.523 -27.859 3.736 1 96.56 159 LYS B C 1
ATOM 4126 O O . LYS B 1 159 ? 6.926 -28.547 2.898 1 96.56 159 LYS B O 1
ATOM 4131 N N . SER B 1 160 ? 7.707 -26.562 3.582 1 96 160 SER B N 1
ATOM 4132 C CA . SER B 1 160 ? 7.188 -25.844 2.426 1 96 160 SER B CA 1
ATOM 4133 C C . SER B 1 160 ? 7.91 -26.25 1.146 1 96 160 SER B C 1
ATOM 4135 O O . SER B 1 160 ? 7.328 -26.203 0.06 1 96 160 SER B O 1
ATOM 4137 N N . GLU B 1 161 ? 9.156 -26.688 1.244 1 95.12 161 GLU B N 1
ATOM 4138 C CA . GLU B 1 161 ? 9.938 -27.109 0.088 1 95.12 161 GLU B CA 1
ATOM 4139 C C . GLU B 1 161 ? 9.445 -28.453 -0.447 1 95.12 161 GLU B C 1
ATOM 4141 O O . GLU B 1 161 ? 9.609 -28.75 -1.63 1 95.12 161 GLU B O 1
ATOM 4146 N N . ARG B 1 162 ? 8.805 -29.219 0.418 1 94.56 162 ARG B N 1
ATOM 4147 C CA . ARG B 1 162 ? 8.383 -30.578 0.055 1 94.56 162 ARG B CA 1
ATOM 4148 C C . ARG B 1 162 ? 6.895 -30.625 -0.271 1 94.56 162 ARG B C 1
ATOM 4150 O O . ARG B 1 162 ? 6.395 -31.625 -0.777 1 94.56 162 ARG B O 1
ATOM 4157 N N . GLY B 1 163 ? 6.207 -29.578 0.056 1 94.75 163 GLY B N 1
ATOM 4158 C CA . GLY B 1 163 ? 4.766 -29.547 -0.132 1 94.75 163 GLY B CA 1
ATOM 4159 C C . GLY B 1 163 ? 4.355 -29.234 -1.558 1 94.75 163 GLY B C 1
ATOM 4160 O O . GLY B 1 163 ? 5.211 -29.031 -2.424 1 94.75 163 GLY B O 1
ATOM 4161 N N . PRO B 1 164 ? 3.057 -29.312 -1.819 1 96.69 164 PRO B N 1
ATOM 4162 C CA . PRO B 1 164 ? 2.557 -28.906 -3.137 1 96.69 164 PRO B CA 1
ATOM 4163 C C . PRO B 1 164 ? 2.855 -27.453 -3.463 1 96.69 164 PRO B C 1
ATOM 4165 O O . PRO B 1 164 ? 2.912 -26.609 -2.561 1 96.69 164 PRO B O 1
ATOM 4168 N N . THR B 1 165 ? 3.09 -27.172 -4.691 1 98.5 165 THR B N 1
ATOM 4169 C CA . THR B 1 165 ? 3.371 -25.812 -5.141 1 98.5 165 THR B CA 1
ATOM 4170 C C . THR B 1 165 ? 2.332 -25.344 -6.156 1 98.5 165 THR B C 1
ATOM 4172 O O . THR B 1 165 ? 1.649 -26.172 -6.773 1 98.5 165 THR B O 1
ATOM 4175 N N . LEU B 1 166 ? 2.197 -24.047 -6.301 1 98.75 166 LEU B N 1
ATOM 4176 C CA . LEU B 1 166 ? 1.327 -23.516 -7.344 1 98.75 166 LEU B CA 1
ATOM 4177 C C . LEU B 1 166 ? 1.785 -23.984 -8.727 1 98.75 166 LEU B C 1
ATOM 4179 O O . LEU B 1 166 ? 0.958 -24.25 -9.602 1 98.75 166 LEU B O 1
ATOM 4183 N N . PHE B 1 167 ? 3.053 -24.094 -8.891 1 98.56 167 PHE B N 1
ATOM 4184 C CA . PHE B 1 167 ? 3.58 -24.578 -10.164 1 98.56 167 PHE B CA 1
ATOM 4185 C C . PHE B 1 167 ? 3.061 -25.984 -10.469 1 98.56 167 PHE B C 1
ATOM 4187 O O . PHE B 1 167 ? 2.537 -26.234 -11.555 1 98.56 167 PHE B O 1
ATOM 4194 N N . SER B 1 168 ? 3.154 -26.891 -9.523 1 98.19 168 SER B N 1
ATOM 4195 C CA . SER B 1 168 ? 2.805 -28.297 -9.75 1 98.19 168 SER B CA 1
ATOM 4196 C C . SER B 1 168 ? 1.312 -28.453 -10.023 1 98.19 168 SER B C 1
ATOM 4198 O O . SER B 1 168 ? 0.916 -29.203 -10.922 1 98.19 168 SER B O 1
ATOM 4200 N N . VAL B 1 169 ? 0.513 -27.75 -9.266 1 98.31 169 VAL B N 1
ATOM 4201 C CA . VAL B 1 169 ? -0.925 -27.906 -9.445 1 98.31 169 VAL B CA 1
ATOM 4202 C C . VAL B 1 169 ? -1.363 -27.234 -10.742 1 98.31 169 VAL B C 1
ATOM 4204 O O . VAL B 1 169 ? -2.27 -27.719 -11.43 1 98.31 169 VAL B O 1
ATOM 4207 N N . PHE B 1 170 ? -0.76 -26.156 -11.094 1 98.38 170 PHE B N 1
ATOM 4208 C CA . PHE B 1 170 ? -1.058 -25.469 -12.344 1 98.38 170 PHE B CA 1
ATOM 4209 C C . PHE B 1 170 ? -0.619 -26.312 -13.539 1 98.38 170 PHE B C 1
ATOM 4211 O O . PHE B 1 170 ? -1.336 -26.391 -14.539 1 98.38 170 PHE B O 1
ATOM 4218 N N . GLU B 1 171 ? 0.549 -26.875 -13.438 1 98.38 171 GLU B N 1
ATOM 4219 C CA . GLU B 1 171 ? 1.022 -27.766 -14.492 1 98.38 171 GLU B CA 1
ATOM 4220 C C . GLU B 1 171 ? 0.053 -28.938 -14.711 1 98.38 171 GLU B C 1
ATOM 4222 O O . GLU B 1 171 ? -0.269 -29.266 -15.852 1 98.38 171 GLU B O 1
ATOM 4227 N N . GLU B 1 172 ? -0.354 -29.516 -13.625 1 97.94 172 GLU B N 1
ATOM 4228 C CA . GLU B 1 172 ? -1.297 -30.625 -13.727 1 97.94 172 GLU B CA 1
ATOM 4229 C C . GLU B 1 172 ? -2.602 -30.188 -14.383 1 97.94 172 GLU B C 1
ATOM 4231 O O . GLU B 1 172 ? -3.186 -30.922 -15.18 1 97.94 172 GLU B O 1
ATOM 4236 N N . TRP B 1 173 ? -3.033 -29.031 -14.016 1 97.94 173 TRP B N 1
ATOM 4237 C CA . TRP B 1 173 ? -4.25 -28.5 -14.617 1 97.94 173 TRP B CA 1
ATOM 4238 C C . TRP B 1 173 ? -4.07 -28.297 -16.109 1 97.94 173 TRP B C 1
ATOM 4240 O O . TRP B 1 173 ? -4.945 -28.656 -16.906 1 97.94 173 TRP B O 1
ATOM 4250 N N . LEU B 1 174 ? -2.963 -27.766 -16.578 1 97.5 174 LEU B N 1
ATOM 4251 C CA . LEU B 1 174 ? -2.676 -27.547 -17.984 1 97.5 174 LEU B CA 1
ATOM 4252 C C . LEU B 1 174 ? -2.623 -28.875 -18.734 1 97.5 174 LEU B C 1
ATOM 4254 O O . LEU B 1 174 ? -3.109 -28.969 -19.875 1 97.5 174 LEU B O 1
ATOM 4258 N N . LYS B 1 175 ? -2.035 -29.875 -18.109 1 96.56 175 LYS B N 1
ATOM 4259 C CA . LYS B 1 175 ? -2.008 -31.203 -18.703 1 96.56 175 LYS B CA 1
ATOM 4260 C C . LYS B 1 175 ? -3.42 -31.734 -18.938 1 96.56 175 LYS B C 1
ATOM 4262 O O . LYS B 1 175 ? -3.707 -32.312 -19.984 1 96.56 175 LYS B O 1
ATOM 4267 N N . ARG B 1 176 ? -4.18 -31.516 -18 1 94.56 176 ARG B N 1
ATOM 4268 C CA . ARG B 1 176 ? -5.559 -31.969 -18.109 1 94.56 176 ARG B CA 1
ATOM 4269 C C . ARG B 1 176 ? -6.289 -31.25 -19.234 1 94.56 176 ARG B C 1
ATOM 4271 O O . ARG B 1 176 ? -7.074 -31.859 -19.969 1 94.56 176 ARG B O 1
ATOM 4278 N N . VAL B 1 177 ? -6.082 -29.969 -19.312 1 93.75 177 VAL B N 1
ATOM 4279 C CA . VAL B 1 177 ? -6.684 -29.203 -20.406 1 93.75 177 VAL B CA 1
ATOM 4280 C C . VAL B 1 177 ? -6.254 -29.781 -21.734 1 93.75 177 VAL B C 1
ATOM 4282 O O . VAL B 1 177 ? -7.086 -30.031 -22.625 1 93.75 177 VAL B O 1
ATOM 4285 N N . PHE B 1 178 ? -5.012 -30.062 -21.875 1 93.88 178 PHE B N 1
ATOM 4286 C CA . PHE B 1 178 ? -4.469 -30.625 -23.109 1 93.88 178 PHE B CA 1
ATOM 4287 C C . PHE B 1 178 ? -5.098 -31.984 -23.406 1 93.88 178 PHE B C 1
ATOM 4289 O O . PHE B 1 178 ? -5.547 -32.219 -24.531 1 93.88 178 PHE B O 1
ATOM 4296 N N . GLU B 1 179 ? -5.168 -32.812 -22.422 1 92.31 179 GLU B N 1
ATOM 4297 C CA . GLU B 1 179 ? -5.703 -34.156 -22.578 1 92.31 179 GLU B CA 1
ATOM 4298 C C . GLU B 1 179 ? -7.188 -34.125 -22.922 1 92.31 179 GLU B C 1
ATOM 4300 O O . GLU B 1 179 ? -7.652 -34.906 -23.766 1 92.31 179 GLU B O 1
ATOM 4305 N N . THR B 1 180 ? -7.816 -33.219 -22.297 1 90 180 THR B N 1
ATOM 4306 C CA . THR B 1 180 ? -9.25 -33.125 -22.531 1 90 180 THR B CA 1
ATOM 4307 C C . THR B 1 180 ? -9.539 -32.625 -23.938 1 90 180 THR B C 1
ATOM 4309 O O . THR B 1 180 ? -10.484 -33.062 -24.594 1 90 180 THR B O 1
ATOM 4312 N N . CYS B 1 181 ? -8.742 -31.734 -24.438 1 89.06 181 CYS B N 1
ATOM 4313 C CA . CYS B 1 181 ? -9 -31.094 -25.719 1 89.06 181 CYS B CA 1
ATOM 4314 C C . CYS B 1 181 ? -8.477 -31.953 -26.875 1 89.06 181 CYS B C 1
ATOM 4316 O O . CYS B 1 181 ? -9.086 -32 -27.938 1 89.06 181 CYS B O 1
ATOM 4318 N N . ILE B 1 182 ? -7.367 -32.594 -26.625 1 88.31 182 ILE B N 1
ATOM 4319 C CA . ILE B 1 182 ? -6.648 -33.219 -27.734 1 88.31 182 ILE B CA 1
ATOM 4320 C C . ILE B 1 182 ? -6.727 -34.75 -27.609 1 88.31 182 ILE B C 1
ATOM 4322 O O . ILE B 1 182 ? -6.656 -35.469 -28.609 1 88.31 182 ILE B O 1
ATOM 4326 N N . GLY B 1 183 ? -6.914 -35.219 -26.453 1 82.38 183 GLY B N 1
ATOM 4327 C CA . GLY B 1 183 ? -6.934 -36.656 -26.234 1 82.38 183 GLY B CA 1
ATOM 4328 C C . GLY B 1 183 ? -5.551 -37.25 -26.094 1 82.38 183 GLY B C 1
ATOM 4329 O O . GLY B 1 183 ? -4.598 -36.562 -25.734 1 82.38 183 GLY B O 1
ATOM 4330 N N . ASN B 1 184 ? -5.441 -38.5 -26.359 1 82.31 184 ASN B N 1
ATOM 4331 C CA . ASN B 1 184 ? -4.207 -39.219 -26.094 1 82.31 184 ASN B CA 1
ATOM 4332 C C . ASN B 1 184 ? -3.229 -39.125 -27.266 1 82.31 184 ASN B C 1
ATOM 4334 O O . ASN B 1 184 ? -2.021 -39.281 -27.078 1 82.31 184 ASN B O 1
ATOM 4338 N N . ASP B 1 185 ? -3.785 -38.875 -28.406 1 86.56 185 ASP B N 1
ATOM 4339 C CA . ASP B 1 185 ? -2.932 -38.781 -29.578 1 86.56 185 ASP B CA 1
ATOM 4340 C C . ASP B 1 185 ? -2.859 -37.344 -30.094 1 86.56 185 ASP B C 1
ATOM 4342 O O . ASP B 1 185 ? -3.777 -36.875 -30.766 1 86.56 185 ASP B O 1
ATOM 4346 N N . PRO B 1 186 ? -1.713 -36.719 -29.828 1 90.44 186 PRO B N 1
ATOM 4347 C CA . PRO B 1 186 ? -1.634 -35.281 -30.172 1 90.44 186 PRO B CA 1
ATOM 4348 C C . PRO B 1 186 ? -1.208 -35.062 -31.625 1 90.44 186 PRO B C 1
ATOM 4350 O O . PRO B 1 186 ? -1.01 -33.938 -32.062 1 90.44 186 PRO B O 1
ATOM 4353 N N . THR B 1 187 ? -1.057 -36.094 -32.438 1 89.94 187 THR B N 1
ATOM 4354 C CA . THR B 1 187 ? -0.474 -36.031 -33.781 1 89.94 187 THR B CA 1
ATOM 4355 C C . THR B 1 187 ? -1.264 -35.062 -34.656 1 89.94 187 THR B C 1
ATOM 4357 O O . THR B 1 187 ? -0.682 -34.219 -35.344 1 89.94 187 THR B O 1
ATOM 4360 N N . LYS B 1 188 ? -2.57 -35.219 -34.656 1 88.31 188 LYS B N 1
ATOM 4361 C CA . LYS B 1 188 ? -3.414 -34.375 -35.5 1 88.31 188 LYS B CA 1
ATOM 4362 C C . LYS B 1 188 ? -3.295 -32.906 -35.094 1 88.31 188 LYS B C 1
ATOM 4364 O O . LYS B 1 188 ? -3.246 -32.031 -35.969 1 88.31 188 LYS B O 1
ATOM 4369 N N . TYR B 1 189 ? -3.328 -32.688 -33.844 1 90 189 TYR B N 1
ATOM 4370 C CA . TYR B 1 189 ? -3.195 -31.344 -33.312 1 90 189 TYR B CA 1
ATOM 4371 C C . TYR B 1 189 ? -1.854 -30.734 -33.719 1 90 189 TYR B C 1
ATOM 4373 O O . TYR B 1 189 ? -1.799 -29.609 -34.219 1 90 189 TYR B O 1
ATOM 4381 N N . LEU B 1 190 ? -0.759 -31.422 -33.5 1 92.12 190 LEU B N 1
ATOM 4382 C CA . LEU B 1 190 ? 0.583 -30.922 -33.812 1 92.12 190 LEU B CA 1
ATOM 4383 C C . LEU B 1 190 ? 0.757 -30.672 -35.281 1 92.12 190 LEU B C 1
ATOM 4385 O O . LEU B 1 190 ? 1.366 -29.672 -35.688 1 92.12 190 LEU B O 1
ATOM 4389 N N . SER B 1 191 ? 0.17 -31.578 -36.031 1 90.25 191 SER B N 1
ATOM 4390 C CA . SER B 1 191 ? 0.232 -31.422 -37.5 1 90.25 191 SER B CA 1
ATOM 4391 C C . SER B 1 191 ? -0.538 -30.188 -37.938 1 90.25 191 SER B C 1
ATOM 4393 O O . SER B 1 191 ? -0.125 -29.5 -38.906 1 90.25 191 SER B O 1
ATOM 4395 N N . ALA B 1 192 ? -1.625 -30.016 -37.344 1 89.69 192 ALA B N 1
ATOM 4396 C CA . ALA B 1 192 ? -2.428 -28.844 -37.656 1 89.69 192 ALA B CA 1
ATOM 4397 C C . ALA B 1 192 ? -1.663 -27.562 -37.375 1 89.69 192 ALA B C 1
ATOM 4399 O O . ALA B 1 192 ? -1.681 -26.625 -38.188 1 89.69 192 ALA B O 1
ATOM 4400 N N . ILE B 1 193 ? -1.04 -27.484 -36.219 1 90.81 193 ILE B N 1
ATOM 4401 C CA . ILE B 1 193 ? -0.256 -26.297 -35.844 1 90.81 193 ILE B CA 1
ATOM 4402 C C . ILE B 1 193 ? 0.865 -26.094 -36.875 1 90.81 193 ILE B C 1
ATOM 4404 O O . ILE B 1 193 ? 1.1 -24.984 -37.344 1 90.81 193 ILE B O 1
ATOM 4408 N N . GLU B 1 194 ? 1.528 -27.125 -37.188 1 89.5 194 GLU B N 1
ATOM 4409 C CA . GLU B 1 194 ? 2.609 -27.062 -38.156 1 89.5 194 GLU B CA 1
ATOM 4410 C C . GLU B 1 194 ? 2.111 -26.516 -39.5 1 89.5 194 GLU B C 1
ATOM 4412 O O . GLU B 1 194 ? 2.777 -25.703 -40.125 1 89.5 194 GLU B O 1
ATOM 4417 N N . THR B 1 195 ? 0.995 -27 -39.938 1 89.06 195 THR B N 1
ATOM 4418 C CA . THR B 1 195 ? 0.408 -26.562 -41.219 1 89.06 195 THR B CA 1
ATOM 4419 C C . THR B 1 195 ? 0.068 -25.078 -41.156 1 89.06 195 THR B C 1
ATOM 4421 O O . THR B 1 195 ? 0.331 -24.344 -42.125 1 89.06 195 THR B O 1
ATOM 4424 N N . MET B 1 196 ? -0.508 -24.703 -40.062 1 88.19 196 MET B N 1
ATOM 4425 C CA . MET B 1 196 ? -0.869 -23.297 -39.906 1 88.19 196 MET B CA 1
ATOM 4426 C C . MET B 1 196 ? 0.365 -22.406 -39.969 1 88.19 196 MET B C 1
ATOM 4428 O O . MET B 1 196 ? 0.352 -21.375 -40.656 1 88.19 196 MET B O 1
ATOM 4432 N N . VAL B 1 197 ? 1.399 -22.766 -39.312 1 87.19 197 VAL B N 1
ATOM 4433 C CA . VAL B 1 197 ? 2.627 -21.984 -39.25 1 87.19 197 VAL B CA 1
ATOM 4434 C C . VAL B 1 197 ? 3.289 -21.953 -40.625 1 87.19 197 VAL B C 1
ATOM 4436 O O . VAL B 1 197 ? 3.789 -20.922 -41.062 1 87.19 197 VAL B O 1
ATOM 4439 N N . THR B 1 198 ? 3.26 -23.062 -41.281 1 85.81 198 THR B N 1
ATOM 4440 C CA . THR B 1 198 ? 3.855 -23.156 -42.594 1 85.81 198 THR B CA 1
ATOM 4441 C C . THR B 1 198 ? 3.092 -22.281 -43.594 1 85.81 198 THR B C 1
ATOM 4443 O O . THR B 1 198 ? 3.697 -21.562 -44.406 1 85.81 198 THR B O 1
ATOM 4446 N N . THR B 1 199 ? 1.783 -22.422 -43.562 1 85.88 199 THR B N 1
ATOM 4447 C CA . THR B 1 199 ? 0.948 -21.641 -44.438 1 85.88 199 THR B CA 1
ATOM 4448 C C . THR B 1 199 ? 1.159 -20.141 -44.188 1 85.88 199 THR B C 1
ATOM 4450 O O . THR B 1 199 ? 1.274 -19.359 -45.125 1 85.88 199 THR B O 1
ATOM 4453 N N . TRP B 1 200 ? 1.141 -19.844 -42.938 1 84.81 200 TRP B N 1
ATOM 4454 C CA . TRP B 1 200 ? 1.366 -18.453 -42.531 1 84.81 200 TRP B CA 1
ATOM 4455 C C . TRP B 1 200 ? 2.717 -17.969 -43.062 1 84.81 200 TRP B C 1
ATOM 4457 O O . TRP B 1 200 ? 2.814 -16.875 -43.625 1 84.81 200 TRP B O 1
ATOM 4467 N N . ALA B 1 201 ? 3.773 -18.734 -42.875 1 81.06 201 ALA B N 1
ATOM 4468 C CA . ALA B 1 201 ? 5.125 -18.375 -43.281 1 81.06 201 ALA B CA 1
ATOM 4469 C C . ALA B 1 201 ? 5.195 -18.219 -44.812 1 81.06 201 ALA B C 1
ATOM 4471 O O 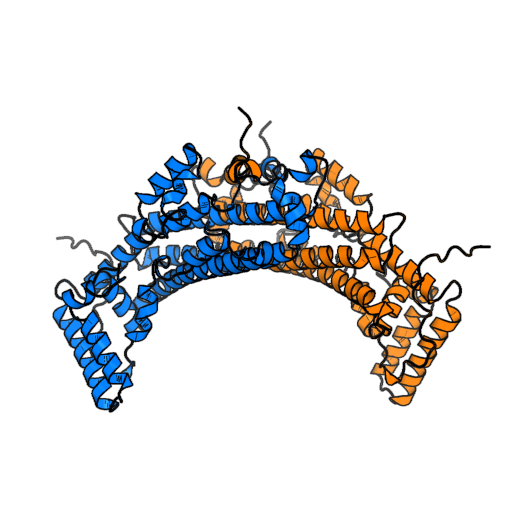. ALA B 1 201 ? 5.875 -17.328 -45.312 1 81.06 201 ALA B O 1
ATOM 4472 N N . GLU B 1 202 ? 4.574 -19.062 -45.531 1 80.88 202 GLU B N 1
ATOM 4473 C CA . GLU B 1 202 ? 4.598 -19.047 -46.969 1 80.88 202 GLU B CA 1
ATOM 4474 C C . GLU B 1 202 ? 3.83 -17.844 -47.531 1 80.88 202 GLU B C 1
ATOM 4476 O O . GLU B 1 202 ? 4.258 -17.219 -48.5 1 80.88 202 GLU B O 1
ATOM 4481 N N . ASP B 1 203 ? 2.705 -17.625 -47 1 80.56 203 ASP B N 1
ATOM 4482 C CA . ASP B 1 203 ? 1.851 -16.531 -47.469 1 80.56 203 ASP B CA 1
ATOM 4483 C C . ASP B 1 203 ? 2.51 -15.18 -47.25 1 80.56 203 ASP B C 1
ATOM 4485 O O . ASP B 1 203 ? 2.303 -14.242 -48.031 1 80.56 203 ASP B O 1
ATOM 4489 N N . THR B 1 204 ? 3.02 -15.078 -46.125 1 75 204 THR B N 1
ATOM 4490 C CA . THR B 1 204 ? 3.576 -13.773 -45.781 1 75 204 THR B CA 1
ATOM 4491 C C . THR B 1 204 ? 5.004 -13.641 -46.312 1 75 204 THR B C 1
ATOM 4493 O O . THR B 1 204 ? 5.648 -12.609 -46.125 1 75 204 THR B O 1
ATOM 4496 N N . ASN B 1 205 ? 5.211 -14.508 -47.406 1 65.75 205 ASN B N 1
ATOM 4497 C CA . ASN B 1 205 ? 6.566 -14.484 -47.938 1 65.75 205 ASN B CA 1
ATOM 4498 C C . ASN B 1 205 ? 7.602 -14.164 -46.875 1 65.75 205 ASN B C 1
ATOM 4500 O O . ASN B 1 205 ? 8.461 -13.305 -47.062 1 65.75 205 ASN B O 1
ATOM 4504 N N . LEU B 1 206 ? 7.277 -14.477 -45.719 1 56.78 206 LEU B N 1
ATOM 4505 C CA . LEU B 1 206 ? 7.828 -14 -44.469 1 56.78 206 LEU B CA 1
ATOM 4506 C C . LEU B 1 206 ? 9.352 -14.094 -44.469 1 56.78 206 LEU B C 1
ATOM 4508 O O . LEU B 1 206 ? 9.914 -15.125 -44.875 1 56.78 206 LEU B O 1
ATOM 4512 N N . ASP B 1 207 ? 9.953 -12.898 -44.562 1 59.44 207 ASP B N 1
ATOM 4513 C CA . ASP B 1 207 ? 11.359 -12.531 -44.375 1 59.44 207 ASP B CA 1
ATOM 4514 C C . ASP B 1 207 ? 12 -13.344 -43.25 1 59.44 207 ASP B C 1
ATOM 4516 O O . ASP B 1 207 ? 11.359 -14.211 -42.656 1 59.44 207 ASP B O 1
ATOM 4520 N N . GLU B 1 208 ? 13.227 -13.125 -43.062 1 60.78 208 GLU B N 1
ATOM 4521 C CA . GLU B 1 208 ? 14.133 -13.719 -42.094 1 60.78 208 GLU B CA 1
ATOM 4522 C C . GLU B 1 208 ? 13.461 -13.883 -40.719 1 60.78 208 GLU B C 1
ATOM 4524 O O . GLU B 1 208 ? 13.656 -14.883 -40.062 1 60.78 208 GLU B O 1
ATOM 4529 N N . HIS B 1 209 ? 12.57 -13.023 -40.438 1 60.12 209 HIS B N 1
ATOM 4530 C CA . HIS B 1 209 ? 11.922 -13.039 -39.125 1 60.12 209 HIS B CA 1
ATOM 4531 C C . HIS B 1 209 ? 10.945 -14.203 -39 1 60.12 209 HIS B C 1
ATOM 4533 O O . HIS B 1 209 ? 10.883 -14.859 -37.969 1 60.12 209 HIS B O 1
ATOM 4539 N N . HIS B 1 210 ? 10.312 -14.516 -40.094 1 62.59 210 HIS B N 1
ATOM 4540 C CA . HIS B 1 210 ? 9.289 -15.562 -40.031 1 62.59 210 HIS B CA 1
ATOM 4541 C C . HIS B 1 210 ? 9.922 -16.953 -40.125 1 62.59 210 HIS B C 1
ATOM 4543 O O . HIS B 1 210 ? 9.375 -17.906 -39.562 1 62.59 210 HIS B O 1
ATOM 4549 N N . ARG B 1 211 ? 11.016 -16.984 -40.75 1 65.19 211 ARG B N 1
ATOM 4550 C CA . ARG B 1 211 ? 11.773 -18.234 -40.688 1 65.19 211 ARG B CA 1
ATOM 4551 C C . ARG B 1 211 ? 12.164 -18.562 -39.25 1 65.19 211 ARG B C 1
ATOM 4553 O O . ARG B 1 211 ? 12.133 -19.719 -38.844 1 65.19 211 ARG B O 1
ATOM 4560 N N . ALA B 1 212 ? 12.469 -17.547 -38.594 1 73.06 212 ALA B N 1
ATOM 4561 C CA . ALA B 1 212 ? 12.797 -17.734 -37.188 1 73.06 212 ALA B CA 1
ATOM 4562 C C . ALA B 1 212 ? 11.586 -18.203 -36.406 1 73.06 212 ALA B C 1
ATOM 4564 O O . ALA B 1 212 ? 11.711 -19.047 -35.5 1 73.06 212 ALA B O 1
ATOM 4565 N N . ASP B 1 213 ? 10.492 -17.812 -36.812 1 75.62 213 ASP B N 1
ATOM 4566 C CA . ASP B 1 213 ? 9.258 -18.234 -36.156 1 75.62 213 ASP B CA 1
ATOM 4567 C C . ASP B 1 213 ? 8.977 -19.719 -36.406 1 75.62 213 ASP B C 1
ATOM 4569 O O . ASP B 1 213 ? 8.633 -20.469 -35.5 1 75.62 213 ASP B O 1
ATOM 4573 N N . LYS B 1 214 ? 9.227 -20.094 -37.688 1 79.25 214 LYS B N 1
ATOM 4574 C CA . LYS B 1 214 ? 9.016 -21.5 -38.031 1 79.25 214 LYS B CA 1
ATOM 4575 C C . LYS B 1 214 ? 9.969 -22.406 -37.25 1 79.25 214 LYS B C 1
ATOM 4577 O O . LYS B 1 214 ? 9.57 -23.469 -36.781 1 79.25 214 LYS B O 1
ATOM 4582 N N . ALA B 1 215 ? 11.141 -21.969 -37.156 1 82.75 215 ALA B N 1
ATOM 4583 C CA . ALA B 1 215 ? 12.141 -22.734 -36.406 1 82.75 215 ALA B CA 1
ATOM 4584 C C . ALA B 1 215 ? 11.781 -22.844 -34.938 1 82.75 215 ALA B C 1
ATOM 4586 O O . ALA B 1 215 ? 11.992 -23.891 -34.312 1 82.75 215 ALA B O 1
ATOM 4587 N N . ALA B 1 216 ? 11.281 -21.812 -34.406 1 85.81 216 ALA B N 1
ATOM 4588 C CA . ALA B 1 216 ? 10.867 -21.797 -33.031 1 85.81 216 ALA B CA 1
ATOM 4589 C C . ALA B 1 216 ? 9.719 -22.781 -32.781 1 85.81 216 ALA B C 1
ATOM 4591 O O . ALA B 1 216 ? 9.734 -23.531 -31.812 1 85.81 216 ALA B O 1
ATOM 4592 N N . PHE B 1 217 ? 8.805 -22.766 -33.719 1 90 217 PHE B N 1
ATOM 4593 C CA . PHE B 1 217 ? 7.668 -23.688 -33.594 1 90 217 PHE B CA 1
ATOM 4594 C C . PHE B 1 217 ? 8.133 -25.125 -33.688 1 90 217 PHE B C 1
ATOM 4596 O O . PHE B 1 217 ? 7.625 -26 -32.969 1 90 217 PHE B O 1
ATOM 4603 N N . ALA B 1 218 ? 9.055 -25.344 -34.562 1 89.56 218 ALA B N 1
ATOM 4604 C CA . ALA B 1 218 ? 9.547 -26.703 -34.75 1 89.56 218 ALA B CA 1
ATOM 4605 C C . ALA B 1 218 ? 10.109 -27.281 -33.469 1 89.56 218 ALA B C 1
ATOM 4607 O O . ALA B 1 218 ? 9.984 -28.484 -33.188 1 89.56 218 ALA B O 1
ATOM 4608 N N . LYS B 1 219 ? 10.617 -26.438 -32.625 1 91.56 219 LYS B N 1
ATOM 4609 C CA . LYS B 1 219 ? 11.242 -26.859 -31.375 1 91.56 219 LYS B CA 1
ATOM 4610 C C . LYS B 1 219 ? 10.195 -27.281 -30.359 1 91.56 219 LYS B C 1
ATOM 4612 O O . LYS B 1 219 ? 10.453 -28.125 -29.5 1 91.56 219 LYS B O 1
ATOM 4617 N N . VAL B 1 220 ? 9.031 -26.75 -30.484 1 94.5 220 VAL B N 1
ATOM 4618 C CA . VAL B 1 220 ? 8.047 -27.016 -29.438 1 94.5 220 VAL B CA 1
ATOM 4619 C C . VAL B 1 220 ? 6.996 -28 -29.953 1 94.5 220 VAL B C 1
ATOM 4621 O O . VAL B 1 220 ? 6.094 -28.391 -29.219 1 94.5 220 VAL B O 1
ATOM 4624 N N . LEU B 1 221 ? 7.078 -28.438 -31.234 1 94.19 221 LEU B N 1
ATOM 4625 C CA . LEU B 1 221 ? 6.082 -29.344 -31.797 1 94.19 221 LEU B CA 1
ATOM 4626 C C . LEU B 1 221 ? 6.547 -30.781 -31.719 1 94.19 221 LEU B C 1
ATOM 4628 O O . LEU B 1 221 ? 5.797 -31.703 -32.062 1 94.19 221 LEU B O 1
ATOM 4632 N N . LYS B 1 222 ? 7.73 -30.984 -31.266 1 93.94 222 LYS B N 1
ATOM 4633 C CA . LYS B 1 222 ? 8.266 -32.312 -30.984 1 93.94 222 LYS B CA 1
ATOM 4634 C C . LYS B 1 222 ? 8.656 -32.469 -29.516 1 93.94 222 LYS B C 1
ATOM 4636 O O . LYS B 1 222 ? 9.406 -31.625 -28.984 1 93.94 222 LYS B O 1
ATOM 4641 N N . LYS B 1 223 ? 8.141 -33.5 -28.875 1 93.44 223 LYS B N 1
ATOM 4642 C CA . LYS B 1 223 ? 8.336 -33.688 -27.438 1 93.44 223 LYS B CA 1
ATOM 4643 C C . LYS B 1 223 ? 9.82 -33.75 -27.094 1 93.44 223 LYS B C 1
ATOM 4645 O O . LYS B 1 223 ? 10.258 -33.125 -26.125 1 93.44 223 LYS B O 1
ATOM 4650 N N . GLU B 1 224 ? 10.602 -34.5 -27.875 1 93.75 224 GLU B N 1
ATOM 4651 C CA . GLU B 1 224 ? 12.031 -34.625 -27.625 1 93.75 224 GLU B CA 1
ATOM 4652 C C . GLU B 1 224 ? 12.75 -33.281 -27.734 1 93.75 224 GLU B C 1
ATOM 4654 O O . GLU B 1 224 ? 13.594 -32.969 -26.891 1 93.75 224 GLU B O 1
ATOM 4659 N N . SER B 1 225 ? 12.469 -32.562 -28.766 1 94.31 225 SER B N 1
ATOM 4660 C CA . SER B 1 225 ? 13.094 -31.25 -28.969 1 94.31 225 SER B CA 1
ATOM 4661 C C . SER B 1 225 ? 12.695 -30.281 -27.859 1 94.31 225 SER B C 1
ATOM 4663 O O . SER B 1 225 ? 13.531 -29.5 -27.391 1 94.31 225 SER B O 1
ATOM 4665 N N . TYR B 1 226 ? 11.445 -30.281 -27.469 1 94.38 226 TYR B N 1
ATOM 4666 C CA . TYR B 1 226 ? 10.945 -29.406 -26.422 1 94.38 226 TYR B CA 1
ATOM 4667 C C . TYR B 1 226 ? 11.672 -29.672 -25.109 1 94.38 226 TYR B C 1
ATOM 4669 O O . TYR B 1 226 ? 12.078 -28.734 -24.422 1 94.38 226 TYR B O 1
ATOM 4677 N N . GLN B 1 227 ? 11.828 -30.906 -24.734 1 91.38 227 GLN B N 1
ATOM 4678 C CA . GLN B 1 227 ? 12.43 -31.312 -23.469 1 91.38 227 GLN B CA 1
ATOM 4679 C C . GLN B 1 227 ? 13.898 -30.906 -23.406 1 91.38 227 GLN B C 1
ATOM 4681 O O . GLN B 1 227 ? 14.477 -30.797 -22.312 1 91.38 227 GLN B O 1
ATOM 4686 N N . ASN B 1 228 ? 14.484 -30.609 -24.594 1 91 228 ASN B N 1
ATOM 4687 C CA . ASN B 1 228 ? 15.891 -30.25 -24.656 1 91 228 ASN B CA 1
ATOM 4688 C C . ASN B 1 228 ? 16.094 -28.734 -24.578 1 91 228 ASN B C 1
ATOM 4690 O O . ASN B 1 228 ? 17.219 -28.266 -24.531 1 91 228 ASN B O 1
ATOM 4694 N N . ILE B 1 229 ? 15.039 -28.016 -24.578 1 89.5 229 ILE B N 1
ATOM 4695 C CA . ILE B 1 229 ? 15.164 -26.562 -24.406 1 89.5 229 ILE B CA 1
ATOM 4696 C C . ILE B 1 229 ? 15.555 -26.25 -22.969 1 89.5 229 ILE B C 1
ATOM 4698 O O . ILE B 1 229 ? 14.828 -26.578 -22.031 1 89.5 229 ILE B O 1
ATOM 4702 N N . PRO B 1 230 ? 16.688 -25.578 -22.797 1 86.5 230 PRO B N 1
ATOM 4703 C CA . PRO B 1 230 ? 17.156 -25.297 -21.438 1 86.5 230 PRO B CA 1
ATOM 4704 C C . PRO B 1 230 ? 16.219 -24.375 -20.672 1 86.5 230 PRO B C 1
ATOM 4706 O O . PRO B 1 230 ? 15.68 -23.422 -21.219 1 86.5 230 PRO B O 1
ATOM 4709 N N . GLY B 1 231 ? 15.984 -24.781 -19.422 1 83.75 231 GLY B N 1
ATOM 4710 C CA . GLY B 1 231 ? 15.219 -23.906 -18.547 1 83.75 231 GLY B CA 1
ATOM 4711 C C . GLY B 1 231 ? 13.742 -24.219 -18.531 1 83.75 231 GLY B C 1
ATOM 4712 O O . GLY B 1 231 ? 13 -23.688 -17.688 1 83.75 231 GLY B O 1
ATOM 4713 N N . ASN B 1 232 ? 13.266 -25.047 -19.484 1 89 232 ASN B N 1
ATOM 4714 C CA . ASN B 1 232 ? 11.859 -25.422 -19.469 1 89 232 ASN B CA 1
ATOM 4715 C C . ASN B 1 232 ? 11.523 -26.344 -18.312 1 89 232 ASN B C 1
ATOM 4717 O O . ASN B 1 232 ? 12.227 -27.328 -18.078 1 89 232 ASN B O 1
ATOM 4721 N N . ARG B 1 233 ? 10.516 -26.016 -17.609 1 93.5 233 ARG B N 1
ATOM 4722 C CA . ARG B 1 233 ? 10.094 -26.828 -16.484 1 93.5 233 ARG B CA 1
ATOM 4723 C C . ARG B 1 233 ? 8.727 -27.469 -16.75 1 93.5 233 ARG B C 1
ATOM 4725 O O . ARG B 1 233 ? 8.445 -28.562 -16.266 1 93.5 233 ARG B O 1
ATOM 4732 N N . LEU B 1 234 ? 7.934 -26.812 -17.547 1 96.88 234 LEU B N 1
ATOM 4733 C CA . LEU B 1 234 ? 6.633 -27.375 -17.891 1 96.88 234 LEU B CA 1
ATOM 4734 C C . LEU B 1 234 ? 6.793 -28.609 -18.766 1 96.88 234 LEU B C 1
ATOM 4736 O O . LEU B 1 234 ? 7.648 -28.641 -19.656 1 96.88 234 LEU B O 1
ATOM 4740 N N . SER B 1 235 ? 6.012 -29.578 -18.531 1 96.69 235 SER B N 1
ATOM 4741 C CA . SER B 1 235 ? 5.98 -30.719 -19.453 1 96.69 235 SER B CA 1
ATOM 4742 C C . SER B 1 235 ? 5.496 -30.297 -20.828 1 96.69 235 SER B C 1
ATOM 4744 O O . SER B 1 235 ? 4.922 -29.219 -21 1 96.69 235 SER B O 1
ATOM 4746 N N . PHE B 1 236 ? 5.801 -31.188 -21.766 1 96.25 236 PHE B N 1
ATOM 4747 C CA . PHE B 1 236 ? 5.348 -30.953 -23.125 1 96.25 236 PHE B CA 1
ATOM 4748 C C . PHE B 1 236 ? 3.834 -30.766 -23.172 1 96.25 236 PHE B C 1
ATOM 4750 O O . PHE B 1 236 ? 3.34 -29.828 -23.781 1 96.25 236 PHE B O 1
ATOM 4757 N N . GLU B 1 237 ? 3.084 -31.625 -22.453 1 96.06 237 GLU B N 1
ATOM 4758 C CA . GLU B 1 237 ? 1.626 -31.578 -22.422 1 96.06 237 GLU B CA 1
ATOM 4759 C C . GLU B 1 237 ? 1.131 -30.281 -21.781 1 96.06 237 GLU B C 1
ATOM 4761 O O . GLU B 1 237 ? 0.2 -29.641 -22.297 1 96.06 237 GLU B O 1
ATOM 4766 N N . ALA B 1 238 ? 1.808 -29.906 -20.688 1 97.62 238 ALA B N 1
ATOM 4767 C CA . ALA B 1 238 ? 1.396 -28.688 -19.984 1 97.62 238 ALA B CA 1
ATOM 4768 C C . ALA B 1 238 ? 1.654 -27.453 -20.844 1 97.62 238 ALA B C 1
ATOM 4770 O O . ALA B 1 238 ? 0.822 -26.547 -20.906 1 97.62 238 ALA B O 1
ATOM 4771 N N . PHE B 1 239 ? 2.799 -27.453 -21.5 1 97.12 239 PHE B N 1
ATOM 4772 C CA . PHE B 1 239 ? 3.113 -26.344 -22.375 1 97.12 239 PHE B CA 1
ATOM 4773 C C . PHE B 1 239 ? 2.066 -26.219 -23.484 1 97.12 239 PHE B C 1
ATOM 4775 O O . PHE B 1 239 ? 1.573 -25.125 -23.75 1 97.12 239 PHE B O 1
ATOM 4782 N N . HIS B 1 240 ? 1.718 -27.281 -24.078 1 95.5 240 HIS B N 1
ATOM 4783 C CA . HIS B 1 240 ? 0.756 -27.25 -25.172 1 95.5 240 HIS B CA 1
ATOM 4784 C C . HIS B 1 240 ? -0.656 -26.984 -24.656 1 95.5 240 HIS B C 1
ATOM 4786 O O . HIS B 1 240 ? -1.494 -26.453 -25.391 1 95.5 240 HIS B O 1
ATOM 4792 N N . GLY B 1 241 ? -0.891 -27.406 -23.406 1 95.81 241 GLY B N 1
ATOM 4793 C CA . GLY B 1 241 ? -2.135 -26.953 -22.797 1 95.81 241 GLY B CA 1
ATOM 4794 C C . GLY B 1 241 ? -2.254 -25.453 -22.734 1 95.81 241 GLY B C 1
ATOM 4795 O O . GLY B 1 241 ? -3.285 -24.891 -23.109 1 95.81 241 GLY B O 1
ATOM 4796 N N . ALA B 1 242 ? -1.203 -24.828 -22.312 1 97.5 242 ALA B N 1
ATOM 4797 C CA . ALA B 1 242 ? -1.175 -23.359 -22.234 1 97.5 242 ALA B CA 1
ATOM 4798 C C . ALA B 1 242 ? -1.248 -22.734 -23.625 1 97.5 242 ALA B C 1
ATOM 4800 O O . ALA B 1 242 ? -1.921 -21.719 -23.812 1 97.5 242 ALA B O 1
ATOM 4801 N N . LEU B 1 243 ? -0.54 -23.312 -24.562 1 95 243 LEU B N 1
ATOM 4802 C CA . LEU B 1 243 ? -0.54 -22.812 -25.938 1 95 243 LEU B CA 1
ATOM 4803 C C . LEU B 1 243 ? -1.936 -22.906 -26.547 1 95 243 LEU B C 1
ATOM 4805 O O . LEU B 1 243 ? -2.396 -21.953 -27.188 1 95 243 LEU B O 1
ATOM 4809 N N . LEU B 1 244 ? -2.559 -24.047 -26.328 1 92.62 244 LEU B N 1
ATOM 4810 C CA . LEU B 1 244 ? -3.92 -24.25 -26.812 1 92.62 244 LEU B CA 1
ATOM 4811 C C . LEU B 1 244 ? -4.855 -23.172 -26.266 1 92.62 244 LEU B C 1
ATOM 4813 O O . LEU B 1 244 ? -5.625 -22.562 -27.016 1 92.62 244 LEU B O 1
ATOM 4817 N N . ILE B 1 245 ? -4.77 -23 -24.953 1 94.81 245 ILE B N 1
ATOM 4818 C CA . ILE B 1 245 ? -5.578 -21.969 -24.297 1 94.81 245 ILE B CA 1
ATOM 4819 C C . ILE B 1 245 ? -5.332 -20.625 -24.953 1 94.81 245 ILE B C 1
ATOM 4821 O O . ILE B 1 245 ? -6.277 -19.891 -25.266 1 94.81 245 ILE B O 1
ATOM 4825 N N . SER B 1 246 ? -4.109 -20.281 -25.25 1 94.06 246 SER B N 1
ATOM 4826 C CA . SER B 1 246 ? -3.723 -18.984 -25.797 1 94.06 246 SER B CA 1
ATOM 4827 C C . SER B 1 246 ? -4.191 -18.828 -27.234 1 94.06 246 SER B C 1
ATOM 4829 O O . SER B 1 246 ? -4.688 -17.781 -27.625 1 94.06 246 SER B O 1
ATOM 4831 N N . LEU B 1 247 ? -4.043 -19.844 -27.969 1 90.94 247 LEU B N 1
ATOM 4832 C CA . LEU B 1 247 ? -4.402 -19.812 -29.391 1 90.94 247 LEU B CA 1
ATOM 4833 C C . LEU B 1 247 ? -5.91 -19.656 -29.562 1 90.94 247 LEU B C 1
ATOM 4835 O O . LEU B 1 247 ? -6.371 -19 -30.5 1 90.94 247 LEU B O 1
ATOM 4839 N N . TYR B 1 248 ? -6.66 -20.188 -28.672 1 90.19 248 TYR B N 1
ATOM 4840 C CA . TYR B 1 248 ? -8.109 -20.203 -28.844 1 90.19 248 TYR B CA 1
ATOM 4841 C C . TYR B 1 248 ? -8.797 -19.359 -27.781 1 90.19 248 TYR B C 1
ATOM 4843 O O . TYR B 1 248 ? -9.93 -19.656 -27.391 1 90.19 248 TYR B O 1
ATOM 4851 N N . GLN B 1 249 ? -8.156 -18.438 -27.281 1 90.75 249 GLN B N 1
ATOM 4852 C CA . GLN B 1 249 ? -8.641 -17.562 -26.219 1 90.75 249 GLN B CA 1
ATOM 4853 C C . GLN B 1 249 ? -9.945 -16.875 -26.625 1 90.75 249 GLN B C 1
ATOM 4855 O O . GLN B 1 249 ? -10.75 -16.5 -25.766 1 90.75 249 GLN B O 1
ATOM 4860 N N . ASP B 1 250 ? -10.273 -16.75 -27.906 1 89 250 ASP B N 1
ATOM 4861 C CA . ASP B 1 250 ? -11.469 -16.062 -28.391 1 89 250 ASP B CA 1
ATOM 4862 C C . ASP B 1 250 ? -12.703 -16.953 -28.266 1 89 250 ASP B C 1
ATOM 4864 O O . ASP B 1 250 ? -13.836 -16.484 -28.359 1 89 250 ASP B O 1
ATOM 4868 N N . GLU B 1 251 ? -12.492 -18.203 -28.094 1 87.38 251 GLU B N 1
ATOM 4869 C CA . GLU B 1 251 ? -13.602 -19.125 -27.859 1 87.38 251 GLU B CA 1
ATOM 4870 C C . GLU B 1 251 ? -14.109 -19.016 -26.422 1 87.38 251 GLU B C 1
ATOM 4872 O O . GLU B 1 251 ? -13.312 -18.984 -25.484 1 87.38 251 GLU B O 1
ATOM 4877 N N . PRO B 1 252 ? -15.398 -18.984 -26.219 1 87.19 252 PRO B N 1
ATOM 4878 C CA . PRO B 1 252 ? -15.977 -18.797 -24.891 1 87.19 252 PRO B CA 1
ATOM 4879 C C . PRO B 1 252 ? -15.492 -19.844 -23.875 1 87.19 252 PRO B C 1
ATOM 4881 O O . PRO B 1 252 ? -15.273 -19.516 -22.719 1 87.19 252 PRO B O 1
ATOM 4884 N N . GLU B 1 253 ? -15.273 -21.031 -24.375 1 86.31 253 GLU B N 1
ATOM 4885 C CA . GLU B 1 253 ? -14.914 -22.141 -23.5 1 86.31 253 GLU B CA 1
ATOM 4886 C C . GLU B 1 253 ? -13.508 -21.953 -22.922 1 86.31 253 GLU B C 1
ATOM 4888 O O . GLU B 1 253 ? -13.164 -22.547 -21.906 1 86.31 253 GLU B O 1
ATOM 4893 N N . PHE B 1 254 ? -12.703 -21.078 -23.609 1 91.12 254 PHE B N 1
ATOM 4894 C CA . PHE B 1 254 ? -11.305 -20.953 -23.203 1 91.12 254 PHE B CA 1
ATOM 4895 C C . PHE B 1 254 ? -11.07 -19.625 -22.5 1 91.12 254 PHE B C 1
ATOM 4897 O O . PHE B 1 254 ? -9.969 -19.359 -22.016 1 91.12 254 PHE B O 1
ATOM 4904 N N . GLN B 1 255 ? -12.055 -18.844 -22.375 1 93 255 GLN B N 1
ATOM 4905 C CA . GLN B 1 255 ? -11.867 -17.484 -21.859 1 93 255 GLN B CA 1
ATOM 4906 C C . GLN B 1 255 ? -11.391 -17.516 -20.422 1 93 255 GLN B C 1
ATOM 4908 O O . GLN B 1 255 ? -10.43 -16.828 -20.062 1 93 255 GLN B O 1
ATOM 4913 N N . ASN B 1 256 ? -12.055 -18.328 -19.562 1 95 256 ASN B N 1
ATOM 4914 C CA . ASN B 1 256 ? -11.648 -18.406 -18.156 1 95 256 ASN B CA 1
ATOM 4915 C C . ASN B 1 256 ? -10.266 -19.047 -18.016 1 95 256 ASN B C 1
ATOM 4917 O O . ASN B 1 256 ? -9.477 -18.625 -17.156 1 95 256 ASN B O 1
ATOM 4921 N N . ALA B 1 257 ? -10.062 -20.016 -18.812 1 96.12 257 ALA B N 1
ATOM 4922 C CA . ALA B 1 257 ? -8.75 -20.656 -18.797 1 96.12 257 ALA B CA 1
ATOM 4923 C C . ALA B 1 257 ? -7.652 -19.656 -19.188 1 96.12 257 ALA B C 1
ATOM 4925 O O . ALA B 1 257 ? -6.605 -19.594 -18.547 1 96.12 257 ALA B O 1
ATOM 4926 N N . TYR B 1 258 ? -7.926 -18.922 -20.203 1 96.56 258 TYR B N 1
ATOM 4927 C CA . TYR B 1 258 ? -6.965 -17.922 -20.656 1 96.56 258 TYR B CA 1
ATOM 4928 C C . TYR B 1 258 ? -6.715 -16.875 -19.578 1 96.56 258 TYR B C 1
ATOM 4930 O O . TYR B 1 258 ? -5.57 -16.5 -19.328 1 96.56 258 TYR B O 1
ATOM 4938 N N . LYS B 1 259 ? -7.797 -16.406 -18.984 1 97.69 259 LYS B N 1
ATOM 4939 C CA . LYS B 1 259 ? -7.66 -15.438 -17.906 1 97.69 259 LYS B CA 1
ATOM 4940 C C . LYS B 1 259 ? -6.832 -16.016 -16.75 1 97.69 259 LYS B C 1
ATOM 4942 O O . LYS B 1 259 ? -6.02 -15.305 -16.156 1 97.69 259 LYS B O 1
ATOM 4947 N N . THR B 1 260 ? -7.043 -17.266 -16.453 1 98.25 260 THR B N 1
ATOM 4948 C CA . THR B 1 260 ? -6.285 -17.922 -15.398 1 98.25 260 THR B CA 1
ATOM 4949 C C . THR B 1 260 ? -4.793 -17.938 -15.727 1 98.25 260 THR B C 1
ATOM 4951 O O . THR B 1 260 ? -3.965 -17.562 -14.891 1 98.25 260 THR B O 1
ATOM 4954 N N . VAL B 1 261 ? -4.449 -18.281 -16.922 1 98.44 261 VAL B N 1
ATOM 4955 C CA . VAL B 1 261 ? -3.059 -18.297 -17.359 1 98.44 261 VAL B CA 1
ATOM 4956 C C . VAL B 1 261 ? -2.459 -16.906 -17.234 1 98.44 261 VAL B C 1
ATOM 4958 O O . VAL B 1 261 ? -1.353 -16.734 -16.719 1 98.44 261 VAL B O 1
ATOM 4961 N N . LYS B 1 262 ? -3.178 -15.961 -17.672 1 98.38 262 LYS B N 1
ATOM 4962 C CA . LYS B 1 262 ? -2.723 -14.578 -17.609 1 98.38 262 LYS B CA 1
ATOM 4963 C C . LYS B 1 262 ? -2.482 -14.141 -16.156 1 98.38 262 LYS B C 1
ATOM 4965 O O . LYS B 1 262 ? -1.496 -13.461 -15.867 1 98.38 262 LYS B O 1
ATOM 4970 N N . LEU B 1 263 ? -3.41 -14.508 -15.289 1 98.69 263 LEU B N 1
ATOM 4971 C CA . LEU B 1 263 ? -3.299 -14.117 -13.891 1 98.69 263 LEU B CA 1
ATOM 4972 C C . LEU B 1 263 ? -2.102 -14.789 -13.227 1 98.69 263 LEU B C 1
ATOM 4974 O O . LEU B 1 263 ? -1.444 -14.195 -12.367 1 98.69 263 LEU B O 1
ATOM 4978 N N . VAL B 1 264 ? -1.809 -16 -13.609 1 98.75 264 VAL B N 1
ATOM 4979 C CA . VAL B 1 264 ? -0.609 -16.672 -13.125 1 98.75 264 VAL B CA 1
ATOM 4980 C C . VAL B 1 264 ? 0.633 -15.898 -13.57 1 98.75 264 VAL B C 1
ATOM 4982 O O . VAL B 1 264 ? 1.554 -15.68 -12.773 1 98.75 264 VAL B O 1
ATOM 4985 N N . MET B 1 265 ? 0.656 -15.469 -14.773 1 98.44 265 MET B N 1
ATOM 4986 C CA . MET B 1 265 ? 1.741 -14.633 -15.281 1 98.44 265 MET B CA 1
ATOM 4987 C C . MET B 1 265 ? 1.844 -13.328 -14.5 1 98.44 265 MET B C 1
ATOM 4989 O O . MET B 1 265 ? 2.945 -12.875 -14.188 1 98.44 265 MET B O 1
ATOM 4993 N N . ASP B 1 266 ? 0.691 -12.773 -14.195 1 98.62 266 ASP B N 1
ATOM 4994 C CA . ASP B 1 266 ? 0.663 -11.523 -13.445 1 98.62 266 ASP B CA 1
ATOM 4995 C C . ASP B 1 266 ? 1.296 -11.695 -12.07 1 98.62 266 ASP B C 1
ATOM 4997 O O . ASP B 1 266 ? 2.033 -10.82 -11.602 1 98.62 266 ASP B O 1
ATOM 5001 N N . VAL B 1 267 ? 0.975 -12.773 -11.398 1 98.69 267 VAL B N 1
ATOM 5002 C CA . VAL B 1 267 ? 1.548 -13.039 -10.078 1 98.69 267 VAL B CA 1
ATOM 5003 C C . VAL B 1 267 ? 3.064 -13.172 -10.195 1 98.69 267 VAL B C 1
ATOM 5005 O O . VAL B 1 267 ? 3.807 -12.562 -9.422 1 98.69 267 VAL B O 1
ATOM 5008 N N . ASP B 1 268 ? 3.498 -13.945 -11.156 1 98.12 268 ASP B N 1
ATOM 5009 C CA . ASP B 1 268 ? 4.93 -14.133 -11.375 1 98.12 268 ASP B CA 1
ATOM 5010 C C . ASP B 1 268 ? 5.625 -12.797 -11.633 1 98.12 268 ASP B C 1
ATOM 5012 O O . ASP B 1 268 ? 6.66 -12.508 -11.031 1 98.12 268 ASP B O 1
ATOM 5016 N N . ALA B 1 269 ? 5.043 -12 -12.469 1 98.06 269 ALA B N 1
ATOM 5017 C CA . ALA B 1 269 ? 5.586 -10.68 -12.797 1 98.06 269 ALA B CA 1
ATOM 5018 C C . ALA B 1 269 ? 5.602 -9.781 -11.57 1 98.06 269 ALA B C 1
ATOM 5020 O O . ALA B 1 269 ? 6.559 -9.031 -11.352 1 98.06 269 ALA B O 1
ATOM 5021 N N . ALA B 1 270 ? 4.551 -9.828 -10.812 1 98.44 270 ALA B N 1
ATOM 5022 C CA . ALA B 1 270 ? 4.438 -8.977 -9.633 1 98.44 270 ALA B CA 1
ATOM 5023 C C . ALA B 1 270 ? 5.516 -9.312 -8.602 1 98.44 270 ALA B C 1
ATOM 5025 O O . ALA B 1 270 ? 6.102 -8.414 -7.992 1 98.44 270 ALA B O 1
ATOM 5026 N N . VAL B 1 271 ? 5.801 -10.602 -8.406 1 98 271 VAL B N 1
ATOM 5027 C CA . VAL B 1 271 ? 6.855 -11.016 -7.484 1 98 271 VAL B CA 1
ATOM 5028 C C . VAL B 1 271 ? 8.203 -10.508 -7.984 1 98 271 VAL B C 1
ATOM 5030 O O . VAL B 1 271 ? 9.008 -9.992 -7.203 1 98 271 VAL B O 1
ATOM 5033 N N . SER B 1 272 ? 8.438 -10.617 -9.258 1 97.44 272 SER B N 1
ATOM 5034 C CA . SER B 1 272 ? 9.68 -10.141 -9.852 1 97.44 272 SER B CA 1
ATOM 5035 C C . SER B 1 272 ? 9.844 -8.633 -9.672 1 97.44 272 SER B C 1
ATOM 5037 O O . SER B 1 272 ? 10.93 -8.164 -9.344 1 97.44 272 SER B O 1
ATOM 5039 N N . LYS B 1 273 ? 8.797 -7.934 -9.898 1 97.88 273 LYS B N 1
ATOM 5040 C CA . LYS B 1 273 ? 8.828 -6.484 -9.727 1 97.88 273 LYS B CA 1
ATOM 5041 C C . LYS B 1 273 ? 9.109 -6.105 -8.273 1 97.88 273 LYS B C 1
ATOM 5043 O O . LYS B 1 273 ? 9.836 -5.152 -8 1 97.88 273 LYS B O 1
ATOM 5048 N N . TRP B 1 274 ? 8.492 -6.797 -7.363 1 97.94 274 TRP B N 1
ATOM 5049 C CA . TRP B 1 274 ? 8.766 -6.578 -5.945 1 97.94 274 TRP B CA 1
ATOM 5050 C C . TRP B 1 274 ? 10.25 -6.773 -5.641 1 97.94 274 TRP B C 1
ATOM 5052 O O . TRP B 1 274 ? 10.867 -5.938 -4.977 1 97.94 274 TRP B O 1
ATOM 5062 N N . ARG B 1 275 ? 10.859 -7.875 -6.168 1 96.75 275 ARG B N 1
ATOM 5063 C CA . ARG B 1 275 ? 12.281 -8.148 -5.98 1 96.75 275 ARG B CA 1
ATOM 5064 C C . ARG B 1 275 ? 13.133 -7.012 -6.539 1 96.75 275 ARG B C 1
ATOM 5066 O O . ARG B 1 275 ? 14.094 -6.578 -5.906 1 96.75 275 ARG B O 1
ATOM 5073 N N . HIS B 1 276 ? 12.758 -6.594 -7.73 1 97.19 276 HIS B N 1
ATOM 5074 C CA . HIS B 1 276 ? 13.523 -5.543 -8.391 1 97.19 276 HIS B CA 1
ATOM 5075 C C . HIS B 1 276 ? 13.523 -4.262 -7.555 1 97.19 276 HIS B C 1
ATOM 5077 O O . HIS B 1 276 ? 14.578 -3.641 -7.367 1 97.19 276 HIS B O 1
ATOM 5083 N N . ASN B 1 277 ? 12.383 -3.869 -7.086 1 97.62 277 ASN B N 1
ATOM 5084 C CA . ASN B 1 277 ? 12.297 -2.672 -6.258 1 97.62 277 ASN B CA 1
ATOM 5085 C C . ASN B 1 277 ? 13.078 -2.838 -4.953 1 97.62 277 ASN B C 1
ATOM 5087 O O . ASN B 1 277 ? 13.672 -1.881 -4.453 1 97.62 277 ASN B O 1
ATOM 5091 N N . HIS B 1 278 ? 13.055 -4.031 -4.387 1 96.19 278 HIS B N 1
ATOM 5092 C CA . HIS B 1 278 ? 13.844 -4.32 -3.195 1 96.19 278 HIS B CA 1
ATOM 5093 C C . HIS B 1 278 ? 15.336 -4.133 -3.465 1 96.19 278 HIS B C 1
ATOM 5095 O O . HIS B 1 278 ? 16.047 -3.521 -2.66 1 96.19 278 HIS B O 1
ATOM 5101 N N . VAL B 1 279 ? 15.797 -4.586 -4.609 1 94.19 279 VAL B N 1
ATOM 5102 C CA . VAL B 1 279 ? 17.188 -4.438 -5.016 1 94.19 279 VAL B CA 1
ATOM 5103 C C . VAL B 1 279 ? 17.547 -2.957 -5.098 1 94.19 279 VAL B C 1
ATOM 5105 O O . VAL B 1 279 ? 18.562 -2.527 -4.547 1 94.19 279 VAL B O 1
ATOM 5108 N N . LEU B 1 280 ? 16.734 -2.178 -5.781 1 95.5 280 LEU B N 1
ATOM 5109 C CA . LEU B 1 280 ? 17 -0.757 -5.977 1 95.5 280 LEU B CA 1
ATOM 5110 C C . LEU B 1 280 ? 17.031 -0.021 -4.641 1 95.5 280 LEU B C 1
ATOM 5112 O O . LEU B 1 280 ? 17.906 0.82 -4.414 1 95.5 280 LEU B O 1
ATOM 5116 N N . MET B 1 281 ? 16.109 -0.352 -3.814 1 95.25 281 MET B N 1
ATOM 5117 C CA . MET B 1 281 ? 16.031 0.283 -2.502 1 95.25 281 MET B CA 1
ATOM 5118 C C . MET B 1 281 ? 17.281 -0.001 -1.688 1 95.25 281 MET B C 1
ATOM 5120 O O . MET B 1 281 ? 17.875 0.913 -1.107 1 95.25 281 MET B O 1
ATOM 5124 N N . VAL B 1 282 ? 17.734 -1.256 -1.627 1 91.94 282 VAL B N 1
ATOM 5125 C CA . VAL B 1 282 ? 18.922 -1.636 -0.873 1 91.94 282 VAL B CA 1
ATOM 5126 C C . VAL B 1 282 ? 20.156 -0.96 -1.475 1 91.94 282 VAL B C 1
ATOM 5128 O O . VAL B 1 282 ? 21.016 -0.477 -0.746 1 91.94 282 VAL B O 1
ATOM 5131 N N . HIS B 1 283 ? 20.188 -0.907 -2.809 1 92.38 283 HIS B N 1
ATOM 5132 C CA . HIS B 1 283 ? 21.281 -0.222 -3.48 1 92.38 283 HIS B CA 1
ATOM 5133 C C . HIS B 1 283 ? 21.359 1.241 -3.057 1 92.38 283 HIS B C 1
ATOM 5135 O O . HIS B 1 283 ? 22.453 1.751 -2.768 1 92.38 283 HIS B O 1
ATOM 5141 N N . ARG B 1 284 ? 20.25 1.868 -3.033 1 92.06 284 ARG B N 1
ATOM 5142 C CA . ARG B 1 284 ? 20.172 3.271 -2.639 1 92.06 284 ARG B CA 1
ATOM 5143 C C . ARG B 1 284 ? 20.625 3.459 -1.192 1 92.06 284 ARG B C 1
ATOM 5145 O O . ARG B 1 284 ? 21.328 4.418 -0.875 1 92.06 284 ARG B O 1
ATOM 5152 N N . MET B 1 285 ? 20.281 2.58 -0.314 1 90.25 285 MET B N 1
ATOM 5153 C CA . MET B 1 285 ? 20.453 2.758 1.125 1 90.25 285 MET B CA 1
ATOM 5154 C C . MET B 1 285 ? 21.859 2.379 1.552 1 90.25 285 MET B C 1
ATOM 5156 O O . MET B 1 285 ? 22.438 3.002 2.449 1 90.25 285 MET B O 1
ATOM 5160 N N . ILE B 1 286 ? 22.453 1.354 0.941 1 87.06 286 ILE B N 1
ATOM 5161 C CA . ILE B 1 286 ? 23.719 0.886 1.499 1 87.06 286 ILE B CA 1
ATOM 5162 C C . ILE B 1 286 ? 24.797 0.866 0.407 1 87.06 286 ILE B C 1
ATOM 5164 O O . ILE B 1 286 ? 25.969 0.65 0.69 1 87.06 286 ILE B O 1
ATOM 5168 N N . GLY B 1 287 ? 24.422 1.164 -0.767 1 85 287 GLY B N 1
ATOM 5169 C CA . GLY B 1 287 ? 25.391 1.166 -1.853 1 85 287 GLY B CA 1
ATOM 5170 C C . GLY B 1 287 ? 25.984 -0.203 -2.123 1 85 287 GLY B C 1
ATOM 5171 O O . GLY B 1 287 ? 25.375 -1.226 -1.818 1 85 287 GLY B O 1
ATOM 5172 N N . LYS B 1 288 ? 26.969 -0.178 -2.957 1 79.69 288 LYS B N 1
ATOM 5173 C CA . LYS B 1 288 ? 27.781 -1.358 -3.227 1 79.69 288 LYS B CA 1
ATOM 5174 C C . LYS B 1 288 ? 29.219 -1.167 -2.721 1 79.69 288 LYS B C 1
ATOM 5176 O O . LYS B 1 288 ? 29.938 -0.293 -3.203 1 79.69 288 LYS B O 1
ATOM 5181 N N . LYS B 1 289 ? 29.469 -1.678 -1.507 1 62.47 289 LYS B N 1
ATOM 5182 C CA . LYS B 1 289 ? 30.844 -1.504 -1.014 1 62.47 289 LYS B CA 1
ATOM 5183 C C . LYS B 1 289 ? 31.844 -2.137 -1.964 1 62.47 289 LYS B C 1
ATOM 5185 O O . LYS B 1 289 ? 31.672 -3.277 -2.396 1 62.47 289 LYS B O 1
ATOM 5190 N N . MET B 1 290 ? 32.688 -1.222 -2.551 1 57.59 290 MET B N 1
ATOM 5191 C CA . MET B 1 290 ? 33.781 -1.608 -3.443 1 57.59 290 MET B CA 1
ATOM 5192 C C . MET B 1 290 ? 34.875 -2.35 -2.68 1 57.59 290 MET B C 1
ATOM 5194 O O . MET B 1 290 ? 35.188 -2.008 -1.535 1 57.59 290 MET B O 1
ATOM 5198 N N . GLY B 1 291 ? 35.281 -3.635 -3.084 1 50.91 291 GLY B N 1
ATOM 5199 C CA . GLY B 1 291 ? 36.531 -4.285 -2.676 1 50.91 291 GLY B CA 1
ATOM 5200 C C . GLY B 1 291 ? 36.312 -5.434 -1.709 1 50.91 291 GLY B C 1
ATOM 5201 O O . GLY B 1 291 ? 37.25 -6.145 -1.354 1 50.91 291 GLY B O 1
ATOM 5202 N N . THR B 1 292 ? 35.188 -5.297 -0.812 1 48.5 292 THR B N 1
ATOM 5203 C CA . THR B 1 292 ? 35.25 -6.402 0.141 1 48.5 292 THR B CA 1
ATOM 5204 C C . THR B 1 292 ? 34.781 -7.699 -0.52 1 48.5 292 THR B C 1
ATOM 5206 O O . THR B 1 292 ? 34.031 -7.672 -1.491 1 48.5 292 THR B O 1
ATOM 5209 N N . GLY B 1 293 ? 35.688 -8.625 -0.809 1 49.34 293 GLY B N 1
ATOM 5210 C CA . GLY B 1 293 ? 35.531 -9.992 -1.267 1 49.34 293 GLY B CA 1
ATOM 5211 C C . GLY B 1 293 ? 34.125 -10.531 -1.075 1 49.34 293 GLY B C 1
ATOM 5212 O O . GLY B 1 293 ? 33.781 -11.617 -1.555 1 49.34 293 GLY B O 1
ATOM 5213 N N . GLY B 1 294 ? 33.406 -10.133 -0.004 1 50.59 294 GLY B N 1
ATOM 5214 C CA . GLY B 1 294 ? 32.156 -10.812 0.271 1 50.59 294 GLY B CA 1
ATOM 5215 C C . GLY B 1 294 ? 30.969 -10.211 -0.474 1 50.59 294 GLY B C 1
ATOM 5216 O O . GLY B 1 294 ? 31.016 -9.039 -0.869 1 50.59 294 GLY B O 1
ATOM 5217 N N . SER B 1 295 ? 30.281 -11.133 -1.086 1 57.81 295 SER B N 1
ATOM 5218 C CA . SER B 1 295 ? 29.062 -10.727 -1.785 1 57.81 295 SER B CA 1
ATOM 5219 C C . SER B 1 295 ? 28.203 -9.805 -0.923 1 57.81 295 SER B C 1
ATOM 5221 O O . SER B 1 295 ? 27.906 -10.117 0.23 1 57.81 295 SER B O 1
ATOM 5223 N N . SER B 1 296 ? 28 -8.516 -1.279 1 73.19 296 SER B N 1
ATOM 5224 C CA . SER B 1 296 ? 27.203 -7.504 -0.598 1 73.19 296 SER B CA 1
ATOM 5225 C C . SER B 1 296 ? 25.719 -7.855 -0.642 1 73.19 296 SER B C 1
ATOM 5227 O O . SER B 1 296 ? 25.312 -8.758 -1.377 1 73.19 296 SER B O 1
ATOM 5229 N N . GLY B 1 297 ? 24.969 -7.504 0.356 1 79 297 GLY B N 1
ATOM 5230 C CA . GLY B 1 297 ? 23.516 -7.613 0.346 1 79 297 GLY B CA 1
ATOM 5231 C C . GLY B 1 297 ? 22.891 -7.242 -0.987 1 79 297 GLY B C 1
ATOM 5232 O O . GLY B 1 297 ? 22 -7.93 -1.474 1 79 297 GLY B O 1
ATOM 5233 N N . TYR B 1 298 ? 23.484 -6.352 -1.677 1 86.5 298 TYR B N 1
ATOM 5234 C CA . TYR B 1 298 ? 23.016 -5.898 -2.977 1 86.5 298 TYR B CA 1
ATOM 5235 C C . TYR B 1 298 ? 23.234 -6.961 -4.043 1 86.5 298 TYR B C 1
ATOM 5237 O O . TYR B 1 298 ? 22.344 -7.266 -4.828 1 86.5 298 TYR B O 1
ATOM 5245 N N . ASP B 1 299 ? 24.438 -7.555 -4.059 1 86.38 299 ASP B N 1
ATOM 5246 C CA . ASP B 1 299 ? 24.766 -8.555 -5.066 1 86.38 299 ASP B CA 1
ATOM 5247 C C . ASP B 1 299 ? 23.875 -9.789 -4.93 1 86.38 299 ASP B C 1
ATOM 5249 O O . ASP B 1 299 ? 23.453 -10.367 -5.93 1 86.38 299 ASP B O 1
ATOM 5253 N N . TYR B 1 300 ? 23.672 -10.18 -3.775 1 86.75 300 TYR B N 1
ATOM 5254 C CA . TYR B 1 300 ? 22.781 -11.312 -3.535 1 86.75 300 TYR B CA 1
ATOM 5255 C C . TYR B 1 300 ? 21.391 -11.031 -4.059 1 86.75 300 TYR B C 1
ATOM 5257 O O . TYR B 1 300 ? 20.812 -11.836 -4.801 1 86.75 300 TYR B O 1
ATOM 5265 N N . LEU B 1 301 ? 20.828 -9.844 -3.604 1 90.12 301 LEU B N 1
ATOM 5266 C CA . LEU B 1 301 ? 19.469 -9.508 -4.027 1 90.12 301 LEU B CA 1
ATOM 5267 C C . LEU B 1 301 ? 19.391 -9.406 -5.547 1 90.12 301 LEU B C 1
ATOM 5269 O O . LEU B 1 301 ? 18.406 -9.828 -6.148 1 90.12 301 LEU B O 1
ATOM 5273 N N . LYS B 1 302 ? 20.406 -8.898 -6.191 1 91.06 302 LYS B N 1
ATOM 5274 C CA . LYS B 1 302 ? 20.453 -8.805 -7.648 1 91.06 302 LYS B CA 1
ATOM 5275 C C . LYS B 1 302 ? 20.391 -10.195 -8.289 1 91.06 302 LYS B C 1
ATOM 5277 O O . LYS B 1 302 ? 19.734 -10.383 -9.312 1 91.06 302 LYS B O 1
ATOM 5282 N N . SER B 1 303 ? 21.047 -11.117 -7.668 1 92.06 303 SER B N 1
ATOM 5283 C CA . SER B 1 303 ? 21.078 -12.477 -8.203 1 92.06 303 SER B CA 1
ATOM 5284 C C . SER B 1 303 ? 19.703 -13.141 -8.102 1 92.06 303 SER B C 1
ATOM 5286 O O . SER B 1 303 ? 19.422 -14.109 -8.82 1 92.06 303 SER B O 1
ATOM 5288 N N . THR B 1 304 ? 18.859 -12.68 -7.207 1 92.5 304 THR B N 1
ATOM 5289 C CA . THR B 1 304 ? 17.516 -13.25 -7.051 1 92.5 304 THR B CA 1
ATOM 5290 C C . THR B 1 304 ? 16.547 -12.641 -8.055 1 92.5 304 THR B C 1
ATOM 5292 O O . THR B 1 304 ? 15.391 -13.055 -8.141 1 92.5 304 THR B O 1
ATOM 5295 N N . ASN B 1 305 ? 16.953 -11.625 -8.734 1 93.44 305 ASN B N 1
ATOM 5296 C CA . ASN B 1 305 ? 16.125 -10.953 -9.719 1 93.44 305 ASN B CA 1
ATOM 5297 C C . ASN B 1 305 ? 16.469 -11.375 -11.141 1 93.44 305 ASN B C 1
ATOM 5299 O O . ASN B 1 305 ? 16.469 -10.555 -12.055 1 93.44 305 ASN B O 1
ATOM 5303 N N . GLN B 1 306 ? 16.797 -12.648 -11.305 1 92.69 306 GLN B N 1
ATOM 5304 C CA . GLN B 1 306 ? 17.125 -13.234 -12.602 1 92.69 306 GLN B CA 1
ATOM 5305 C C . GLN B 1 306 ? 16.047 -14.227 -13.047 1 92.69 306 GLN B C 1
ATOM 5307 O O . GLN B 1 306 ? 15.156 -14.562 -12.266 1 92.69 306 GLN B O 1
ATOM 5312 N N . ASP B 1 307 ? 16.141 -14.672 -14.242 1 93 307 ASP B N 1
ATOM 5313 C CA . ASP B 1 307 ? 15.125 -15.516 -14.852 1 93 307 ASP B CA 1
ATOM 5314 C C . ASP B 1 307 ? 15 -16.844 -14.109 1 93 307 ASP B C 1
ATOM 5316 O O . ASP B 1 307 ? 13.922 -17.453 -14.094 1 93 307 ASP B O 1
ATOM 5320 N N . GLU B 1 308 ? 16.062 -17.219 -13.484 1 92.38 308 GLU B N 1
ATOM 5321 C CA . GLU B 1 308 ? 16.062 -18.5 -12.766 1 92.38 308 GLU B CA 1
ATOM 5322 C C . GLU B 1 308 ? 15.055 -18.469 -11.617 1 92.38 308 GLU B C 1
ATOM 5324 O O . GLU B 1 308 ? 14.57 -19.531 -11.195 1 92.38 308 GLU B O 1
ATOM 5329 N N . TYR B 1 309 ? 14.75 -17.266 -11.164 1 95.06 309 TYR B N 1
ATOM 5330 C CA . TYR B 1 309 ? 13.828 -17.125 -10.039 1 95.06 309 TYR B CA 1
ATOM 5331 C C . TYR B 1 309 ? 12.391 -16.953 -10.523 1 95.06 309 TYR B C 1
ATOM 5333 O O . TYR B 1 309 ? 11.461 -16.891 -9.719 1 95.06 309 TYR B O 1
ATOM 5341 N N . ARG B 1 310 ? 12.188 -16.875 -11.812 1 95.25 310 ARG B N 1
ATOM 5342 C CA . ARG B 1 310 ? 10.852 -16.781 -12.391 1 95.25 310 ARG B CA 1
ATOM 5343 C C . ARG B 1 310 ? 10.227 -18.172 -12.555 1 95.25 310 ARG B C 1
ATOM 5345 O O . ARG B 1 310 ? 10.672 -18.953 -13.391 1 95.25 310 ARG B O 1
ATOM 5352 N N . VAL B 1 311 ? 9.18 -18.375 -11.844 1 97.19 311 VAL B N 1
ATOM 5353 C CA . VAL B 1 311 ? 8.625 -19.719 -11.711 1 97.19 311 VAL B CA 1
ATOM 5354 C C . VAL B 1 311 ? 7.82 -20.078 -12.961 1 97.19 311 VAL B C 1
ATOM 5356 O O . VAL B 1 311 ? 7.852 -21.219 -13.422 1 97.19 311 VAL B O 1
ATOM 5359 N N . PHE B 1 312 ? 7.141 -19.078 -13.578 1 97.62 312 PHE B N 1
ATOM 5360 C CA . PHE B 1 312 ? 6.23 -19.344 -14.688 1 97.62 312 PHE B CA 1
ATOM 5361 C C . PHE B 1 312 ? 6.727 -18.672 -15.961 1 97.62 312 PHE B C 1
ATOM 5363 O O . PHE B 1 312 ? 5.926 -18.172 -16.75 1 97.62 312 PHE B O 1
ATOM 5370 N N . ILE B 1 313 ? 8.016 -18.594 -16.156 1 94.5 313 ILE B N 1
ATOM 5371 C CA . ILE B 1 313 ? 8.641 -17.812 -17.219 1 94.5 313 ILE B CA 1
ATOM 5372 C C . ILE B 1 313 ? 8.219 -18.359 -18.578 1 94.5 313 ILE B C 1
ATOM 5374 O O . ILE B 1 313 ? 8.102 -17.594 -19.547 1 94.5 313 ILE B O 1
ATOM 5378 N N . GLU B 1 314 ? 7.918 -19.656 -18.703 1 95.12 314 GLU B N 1
ATOM 5379 C CA . GLU B 1 314 ? 7.551 -20.281 -19.969 1 95.12 314 GLU B CA 1
ATOM 5380 C C . GLU B 1 314 ? 6.23 -19.719 -20.5 1 95.12 314 GLU B C 1
ATOM 5382 O O . GLU B 1 314 ? 6.004 -19.688 -21.703 1 95.12 314 GLU B O 1
ATOM 5387 N N . LEU B 1 315 ? 5.387 -19.312 -19.578 1 97.25 315 LEU B N 1
ATOM 5388 C CA . LEU B 1 315 ? 4.125 -18.719 -20.016 1 97.25 315 LEU B CA 1
ATOM 5389 C C . LEU B 1 315 ? 4.367 -17.406 -20.75 1 97.25 315 LEU B C 1
ATOM 5391 O O . LEU B 1 315 ? 3.598 -17.031 -21.641 1 97.25 315 LEU B O 1
ATOM 5395 N N . PHE B 1 316 ? 5.395 -16.719 -20.406 1 95.75 316 PHE B N 1
ATOM 5396 C CA . PHE B 1 316 ? 5.746 -15.469 -21.062 1 95.75 316 PHE B CA 1
ATOM 5397 C C . PHE B 1 316 ? 6.305 -15.719 -22.453 1 95.75 316 PHE B C 1
ATOM 5399 O O . PHE B 1 316 ? 6.32 -14.82 -23.297 1 95.75 316 PHE B O 1
ATOM 5406 N N . HIS B 1 317 ? 6.758 -16.938 -22.734 1 92.81 317 HIS B N 1
ATOM 5407 C CA . HIS B 1 317 ? 7.285 -17.281 -24.047 1 92.81 317 HIS B CA 1
ATOM 5408 C C . HIS B 1 317 ? 6.16 -17.578 -25.031 1 92.81 317 HIS B C 1
ATOM 5410 O O . HIS B 1 317 ? 6.387 -17.625 -26.234 1 92.81 317 HIS B O 1
ATOM 5416 N N . LEU B 1 318 ? 5 -17.781 -24.562 1 93.75 318 LEU B N 1
ATOM 5417 C CA . LEU B 1 318 ? 3.869 -18.172 -25.406 1 93.75 318 LEU B CA 1
ATOM 5418 C C . LEU B 1 318 ? 3.613 -17.125 -26.484 1 93.75 318 LEU B C 1
ATOM 5420 O O . LEU B 1 318 ? 3.105 -17.453 -27.562 1 93.75 318 LEU B O 1
ATOM 5424 N N . GLY B 1 319 ? 4.016 -15.891 -26.234 1 91.44 319 GLY B N 1
ATOM 5425 C CA . GLY B 1 319 ? 3.826 -14.828 -27.203 1 91.44 319 GLY B CA 1
ATOM 5426 C C . GLY B 1 319 ? 4.555 -15.078 -28.516 1 91.44 319 GLY B C 1
ATOM 5427 O O . GLY B 1 319 ? 4.164 -14.555 -29.562 1 91.44 319 GLY B O 1
ATOM 5428 N N . ALA B 1 320 ? 5.523 -15.852 -28.422 1 88.88 320 ALA B N 1
ATOM 5429 C CA . ALA B 1 320 ? 6.316 -16.172 -29.609 1 88.88 320 ALA B CA 1
ATOM 5430 C C . ALA B 1 320 ? 5.633 -17.25 -30.438 1 88.88 320 ALA B C 1
ATOM 5432 O O . ALA B 1 320 ? 6.035 -17.5 -31.578 1 88.88 320 ALA B O 1
ATOM 5433 N N . PHE B 1 321 ? 4.57 -17.859 -29.922 1 91.38 321 PHE B N 1
ATOM 5434 C CA . PHE B 1 321 ? 3.947 -19 -30.578 1 91.38 321 PHE B CA 1
ATOM 5435 C C . PHE B 1 321 ? 2.48 -18.719 -30.875 1 91.38 321 PHE B C 1
ATOM 5437 O O . PHE B 1 321 ? 1.638 -19.609 -30.781 1 91.38 321 PHE B O 1
ATOM 5444 N N . LEU B 1 322 ? 2.193 -17.547 -31.062 1 87.81 322 LEU B N 1
ATOM 5445 C CA . LEU B 1 322 ? 0.842 -17.188 -31.484 1 87.81 322 LEU B CA 1
ATOM 5446 C C . LEU B 1 322 ? 0.719 -17.219 -33 1 87.81 322 LEU B C 1
ATOM 5448 O O . LEU B 1 322 ? 1.714 -17.047 -33.719 1 87.81 322 LEU B O 1
ATOM 5452 N N . ILE B 1 323 ? -0.437 -17.531 -33.5 1 86.81 323 ILE B N 1
ATOM 5453 C CA . ILE B 1 323 ? -0.767 -17.594 -34.906 1 86.81 323 ILE B CA 1
ATOM 5454 C C . ILE B 1 323 ? -1.933 -16.641 -35.219 1 86.81 323 ILE B C 1
ATOM 5456 O O . ILE B 1 323 ? -2.953 -16.672 -34.531 1 86.81 323 ILE B O 1
ATOM 5460 N N . PRO B 1 324 ? -1.778 -15.797 -36.25 1 86.5 324 PRO B N 1
ATOM 5461 C CA . PRO B 1 324 ? -2.887 -14.906 -36.594 1 86.5 324 PRO B CA 1
ATOM 5462 C C . PRO B 1 324 ? -4.188 -15.664 -36.875 1 86.5 324 PRO B C 1
ATOM 5464 O O . PRO B 1 324 ? -4.164 -16.766 -37.438 1 86.5 324 PRO B O 1
ATOM 5467 N N . LYS B 1 325 ? -5.238 -15.023 -36.531 1 85.56 325 LYS B N 1
ATOM 5468 C CA . LYS B 1 325 ? -6.566 -15.633 -36.562 1 85.56 325 LYS B CA 1
ATOM 5469 C C . LYS B 1 325 ? -6.879 -16.188 -37.969 1 85.56 325 LYS B C 1
ATOM 5471 O O . LYS B 1 325 ? -7.484 -17.25 -38.094 1 85.56 325 LYS B O 1
ATOM 5476 N N . ASP B 1 326 ? -6.461 -15.57 -39 1 84.25 326 ASP B N 1
ATOM 5477 C CA . ASP B 1 326 ? -6.781 -15.938 -40.375 1 84.25 326 ASP B CA 1
ATOM 5478 C C . ASP B 1 326 ? -6.102 -17.25 -40.75 1 84.25 326 ASP B C 1
ATOM 5480 O O . ASP B 1 326 ? -6.516 -17.906 -41.719 1 84.25 326 ASP B O 1
ATOM 5484 N N . TYR B 1 327 ? -5.203 -17.625 -40.031 1 82.75 327 TYR B N 1
ATOM 5485 C CA . TYR B 1 327 ? -4.441 -18.828 -40.375 1 82.75 327 TYR B CA 1
ATOM 5486 C C . TYR B 1 327 ? -4.793 -19.984 -39.469 1 82.75 327 TYR B C 1
ATOM 5488 O O . TYR B 1 327 ? -4.277 -21.094 -39.625 1 82.75 327 TYR B O 1
ATOM 5496 N N . LYS B 1 328 ? -5.637 -19.703 -38.531 1 81.19 328 LYS B N 1
ATOM 5497 C CA . LYS B 1 328 ? -6.082 -20.781 -37.656 1 81.19 328 LYS B CA 1
ATOM 5498 C C . LYS B 1 328 ? -7.152 -21.625 -38.344 1 81.19 328 LYS B C 1
ATOM 5500 O O . LYS B 1 328 ? -8.344 -21.312 -38.25 1 81.19 328 LYS B O 1
ATOM 5505 N N . THR B 1 329 ? -6.91 -22.578 -39.219 1 66.75 329 THR B N 1
ATOM 5506 C CA . THR B 1 329 ? -7.828 -23.312 -40.062 1 66.75 329 THR B CA 1
ATOM 5507 C C . THR B 1 329 ? -8.125 -24.688 -39.469 1 66.75 329 THR B C 1
ATOM 5509 O O . THR B 1 329 ? -9.023 -25.391 -39.938 1 66.75 329 THR B O 1
ATOM 5512 N N . GLY B 1 330 ? -7.484 -25.141 -38.438 1 58.03 330 GLY B N 1
ATOM 5513 C CA . GLY B 1 330 ? -7.668 -26.516 -38 1 58.03 330 GLY B CA 1
ATOM 5514 C C . GLY B 1 330 ? -8.859 -26.688 -37.062 1 58.03 330 GLY B C 1
ATOM 5515 O O . GLY B 1 330 ? -9.516 -25.703 -36.688 1 58.03 330 GLY B O 1
ATOM 5516 N N . PRO B 1 331 ? -9.273 -28.062 -37 1 54.69 331 PRO B N 1
ATOM 5517 C CA . PRO B 1 331 ? -10.391 -28.312 -36.094 1 54.69 331 PRO B CA 1
ATOM 5518 C C . PRO B 1 331 ? -10.188 -27.688 -34.719 1 54.69 331 PRO B C 1
ATOM 5520 O O . PRO B 1 331 ? -9.062 -27.672 -34.219 1 54.69 331 PRO B O 1
ATOM 5523 N N . LYS B 1 332 ? -11.117 -26.844 -34.406 1 59.31 332 LYS B N 1
ATOM 5524 C CA . LYS B 1 332 ? -11.125 -26.312 -33.062 1 59.31 332 LYS B CA 1
ATOM 5525 C C . LYS B 1 332 ? -11.094 -27.438 -32.031 1 59.31 332 LYS B C 1
ATOM 5527 O O . LYS B 1 332 ? -11.703 -28.5 -32.219 1 59.31 332 LYS B O 1
ATOM 5532 N N . PRO B 1 333 ? -10.047 -27.438 -31.219 1 58.84 333 PRO B N 1
ATOM 5533 C CA . PRO B 1 333 ? -10.008 -28.484 -30.203 1 58.84 333 PRO B CA 1
ATOM 5534 C C . PRO B 1 333 ? -11.375 -28.766 -29.594 1 58.84 333 PRO B C 1
ATOM 5536 O O . PRO B 1 333 ? -12.258 -27.891 -29.594 1 58.84 333 PRO B O 1
ATOM 5539 N N . TYR B 1 334 ? -11.82 -30.078 -29.594 1 52.66 334 TYR B N 1
ATOM 5540 C CA . TYR B 1 334 ? -13.086 -30.562 -29.062 1 52.66 334 TYR B CA 1
ATOM 5541 C C . TYR B 1 334 ? -13.492 -29.812 -27.797 1 52.66 334 TYR B C 1
ATOM 5543 O O . TYR B 1 334 ? -12.648 -29.203 -27.141 1 52.66 334 TYR B O 1
ATOM 5551 N N . LYS B 1 335 ? -14.938 -29.828 -27.516 1 53.19 335 LYS B N 1
ATOM 5552 C CA . LYS B 1 335 ? -15.656 -29.203 -26.406 1 53.19 335 LYS B CA 1
ATOM 5553 C C . LYS B 1 335 ? -14.945 -29.453 -25.078 1 53.19 335 LYS B C 1
ATOM 5555 O O . LYS B 1 335 ? -14.5 -30.578 -24.812 1 53.19 335 LYS B O 1
ATOM 5560 N N . PRO B 1 336 ? -14.539 -28.547 -24.438 1 49.44 336 PRO B N 1
ATOM 5561 C CA . PRO B 1 336 ? -14.039 -28.734 -23.062 1 49.44 336 PRO B CA 1
ATOM 5562 C C . PRO B 1 336 ? -14.75 -29.875 -22.328 1 49.44 336 PRO B C 1
ATOM 5564 O O . PRO B 1 336 ? -15.898 -30.188 -22.656 1 49.44 336 PRO B O 1
ATOM 5567 N N . PRO B 1 337 ? -14.125 -30.859 -21.609 1 40.5 337 PRO B N 1
ATOM 5568 C CA . PRO B 1 337 ? -14.797 -31.953 -20.891 1 40.5 337 PRO B CA 1
ATOM 5569 C C . PRO B 1 337 ? -16.141 -31.531 -20.312 1 40.5 337 PRO B C 1
ATOM 5571 O O . PRO B 1 337 ? -16.219 -30.578 -19.531 1 40.5 337 PRO B O 1
ATOM 5574 N N . ASN B 1 338 ? -17.359 -31.5 -21.031 1 39.31 338 ASN B N 1
ATOM 5575 C CA . ASN B 1 338 ? -18.672 -31.5 -20.375 1 39.31 338 ASN B CA 1
ATOM 5576 C C . ASN B 1 338 ? -18.656 -32.375 -19.125 1 39.31 338 ASN B C 1
ATOM 5578 O O . ASN B 1 338 ? -17.875 -33.312 -19.016 1 39.31 338 ASN B O 1
ATOM 5582 N N . SER B 1 339 ? -19.562 -31.969 -18 1 35.44 339 SER B N 1
ATOM 5583 C CA . SER B 1 339 ? -20.016 -32.781 -16.891 1 35.44 339 SER B CA 1
ATOM 5584 C C . SER B 1 339 ? -20.375 -34.188 -17.328 1 35.44 339 SER B C 1
ATOM 5586 O O . SER B 1 339 ? -20.672 -34.438 -18.5 1 35.44 339 SER B O 1
ATOM 5588 N N . GLY B 1 340 ? -20.109 -35.25 -16.547 1 30.2 340 GLY B N 1
ATOM 5589 C CA . GLY B 1 340 ? -20.594 -36.594 -16.438 1 30.2 340 GLY B CA 1
ATOM 5590 C C . GLY B 1 340 ? -22.047 -36.75 -16.859 1 30.2 340 GLY B C 1
ATOM 5591 O O . GLY B 1 340 ? -22.953 -36.344 -16.125 1 30.2 340 GLY B O 1
ATOM 5592 N N . LYS B 1 341 ? -22.703 -36.531 -17.938 1 35.53 341 LYS B N 1
ATOM 5593 C CA . LYS B 1 341 ? -23.922 -37.375 -18.047 1 35.53 341 LYS B CA 1
ATOM 5594 C C . LYS B 1 341 ? -23.594 -38.844 -17.891 1 35.53 341 LYS B C 1
ATOM 5596 O O . LYS B 1 341 ? -22.734 -39.375 -18.594 1 35.53 341 LYS B O 1
ATOM 5601 N N . ILE B 1 342 ? -23.766 -39.406 -16.531 1 30.17 342 ILE B N 1
ATOM 5602 C CA . ILE B 1 342 ? -24.047 -40.812 -16.266 1 30.17 342 ILE B CA 1
ATOM 5603 C C . ILE B 1 342 ? -24.781 -41.438 -17.453 1 30.17 342 ILE B C 1
ATOM 5605 O O . ILE B 1 342 ? -25.875 -40.969 -17.828 1 30.17 342 ILE B O 1
ATOM 5609 N N . SER B 1 343 ? -24.109 -41.844 -18.328 1 25.39 343 SER B N 1
ATOM 5610 C CA . SER B 1 343 ? -24.781 -42.812 -19.234 1 25.39 343 SER B CA 1
ATOM 5611 C C . SER B 1 343 ? -25.625 -43.812 -18.438 1 25.39 343 SER B C 1
ATOM 5613 O O . SER B 1 343 ? -25.109 -44.5 -17.578 1 25.39 343 SER B O 1
ATOM 5615 N N . SER B 1 344 ? -26.875 -43.406 -18.203 1 24.44 344 SER B N 1
ATOM 5616 C CA . SER B 1 344 ? -27.891 -44.406 -17.875 1 24.44 344 SER B CA 1
ATOM 5617 C C . SER B 1 344 ? -27.875 -45.562 -18.875 1 24.44 344 SER B C 1
ATOM 5619 O O . SER B 1 344 ? -28.234 -45.406 -20.047 1 24.44 344 SER B O 1
ATOM 5621 N N . ASN B 1 345 ? -26.688 -46.188 -19.047 1 19.53 345 ASN B N 1
ATOM 5622 C CA . ASN B 1 345 ? -27.109 -47.594 -19.281 1 19.53 345 ASN B CA 1
ATOM 5623 C C . ASN B 1 345 ? -27.766 -48.188 -18.047 1 19.53 345 ASN B C 1
ATOM 5625 O O . ASN B 1 345 ? -27.281 -48 -16.938 1 19.53 345 ASN B O 1
#

Nearest PDB structures (foldseek):
  8vtq-assembly1_A  TM=8.773E-01  e=9.106E-19  Homo sapiens
  9b17-assembly1_C  TM=9.097E-01  e=4.224E-18  Homo sapiens
  8w2k-assembly1_C  TM=8.812E-01  e=1.168E-18  Homo sapiens
  8vtq-assembly1_C  TM=8.881E-01  e=3.160E-18  Homo sapiens
  8w2k-assembly1_D  TM=8.725E-01  e=3.032E-18  Homo sapiens

Secondary structure (DSSP, 8-state):
------HHHHTTHHHHHT----HHHHTT---HHHHHHHHHHHHHHHHHHHHHHHHHHHHHHHT-TT--HHHHHHHHHHHHHHHHHHHHHHTTHHHHHTTS-HHHHHHHHTTSTT--GGG-HHHHHHHHHHT--GGGSPTTTTTTGGGGS-HHHHHHHHHHHHS--HHHHHHHHHHHHHHHHH-S-THHHHHHHHHHHHHHHHHTT--HHHHHHHHHHHHHSSHHHHHTSTT--S-HHHHHHHHHHHHTTTSHHHHHHHHHHHHHHHHHHHHHHHHHHHHHHHHHHH---SS-SS--HHHHHHHTTSGGG-TTHHHHHGGGG---GGG--SPP-------------/------HHHHTTHHHHHT----HHHHTT---HHHHHHHHHHHHHHHHHHHHHHHHHHHHHHHT-TT--HHHHHHHHHHHHHHHHHHHHHHTTHHHHHTTS-HHHHHHHHTT-TT--GGG-HHHHHHHHHHT--GGGSPTTTTTTGGGGS-HHHHHHHHHHHHS--HHHHHHHHHHHHHHHHH-S-THHHHHHHHHHHHHHHHHTT--HHHHHHHHHHHHHSSHHHHHTSTT--S-HHHHHHHHHHHHTTTSHHHHHHHHHHHHHHHHHHHHHHHHHHHHHHHHHHH---SS-SS--HHHHHHHTTSGGG-TTHHHHHGGGG---GGG--SPP-------------

Foldseek 3Di:
DPPPDDPCVVVVVVVVVPPQDALCVVVVRDQPLSSLVVVLVVVVLVLLVLLLVLLVVLVVQLPDPPRDCVPRLVSNLVSLVVLLVSLVVSLCSLVVSPVDALVSCVVRVVSCPLVPPLEDLSVLLVLLQQPQALVLFDPDCGNVSLVSYDPVSSVVSVVSNPDHHPLVSLLVVLLLLLCQQCNDDCVQVLVLLLQLLVVVCVVVVPPPVSVVLNVVSVQLSDQVSVVPPPPDDRHSSSLVSLLLLVQPCVDPLSVSVPSSLVSSVSSLVSSLSSLVSVLVSCCRNPNDDPPDPDQDPNNSSVSCNDPSSRSSVSSVVSVSSYGDPVSNPDPNGPRRDPPDPPPPD/DPPPDDPCVVVVVVVVVPPQDALCVVVVRDQPLSSLVVVLVVVVLVLLVVLLVLLVVLVVQLPDPPRDCVPRLVVNLVSLVVLLVSLVVSLCSLVVSPVDALVSCVSRVVSCPLVPPLEDLSVLLVLLQQPQALVLFDPDCGNVSLVSYDPVSSVVSVVSNPDHHPLVSLLVVLLLLLCQQCNDDCVQVLVLLLQLLVVQCVVVVDPPVSVVLNVVSVQLSDQVSVVPPPPDDRHSSSLVSLLLLVQVCVDPQSVSVPSSLVSSVSSLVSSLSSLVSVLVSCCRNPNDDPPDPDQDPNNSSVSCNDVSSRSSVSSVVSVSSYGDPVSNPDPNGDDRPPPDPPPPD

InterPro domains:
  IPR004981 Tryptophan 2,3-dioxygenase [PF03301] (5-322)
  IPR004981 Tryptophan 2,3-dioxygenase [PTHR10138] (4-327)
  IPR037217 Tryptophan/Indoleamine 2,3-dioxygenase-like [SSF140959] (6-322)

Radius of gyration: 31.03 Å; Cα contacts (8 Å, |Δi|>4): 736; chains: 2; bounding box: 73×97×80 Å

Organism: Crassostrea virginica (NCBI:txid6565)

Sequence (690 aa):
MSDVLTYETYLCLDKILDSQHLESEAKGERVDEEHLFIIVHQAFEVWFKQILEDFGGILRIFQMPDFDDRKHLALIMNKLERTSLIFKVVVQHFEIIETMSPSVFLNFRKYLKSGSGFQSLQFRLIENTLGLEPEARSDGKGKDYKKELTDEERVKAQKSERGPTLFSVFEEWLKRVFETCIGNDPTKYLSAIETMVTTWAEDTNLDEHHRADKAAFAKVLKKESYQNIPGNRLSFEAFHGALLISLYQDEPEFQNAYKTVKLVMDVDAAVSKWRHNHVLMVHRMIGKKMGTGGSSGYDYLKSTNQDEYRVFIELFHLGAFLIPKDYKTGPKPYKPPNSGKISSNMSDVLTYETYLCLDKILDSQHLESEAKGERVDEEHLFIIVHQAFEVWFKQILEDFGGILRIFQMPDFDDRKHLALIMNKLERTSLIFKVVVQHFEIIETMSPSVFLNFRKYLKSGSGFQSLQFRLIENTLGLEPEARSDGKGKDYKKELTDEERVKAQKSERGPTLFSVFEEWLKRVFETCIGNDPTKYLSAIETMVTTWAEDTNLDEHHRADKAAFAKVLKKESYQNIPGNRLSFEAFHGALLISLYQDEPEFQNAYKTVKLVMDVDAAVSKWRHNHVLMVHRMIGKKMGTGGSSGYDYLKSTNQDEYRVFIELFHLGAFLIPKDYKTGPKPYKPPNSGKISSN

Solvent-accessible surface area (backbone atoms only — not comparable to full-atom values): 38388 Å² total; per-residue (Å²): 128,86,79,75,62,35,44,50,65,56,49,32,39,70,48,49,74,67,33,78,67,50,61,34,46,76,72,73,55,64,51,76,64,51,52,52,55,45,42,55,53,49,44,50,51,51,51,42,50,51,42,48,50,38,52,51,50,42,54,52,51,70,65,37,91,79,61,40,69,94,71,47,44,64,60,39,42,50,42,38,48,41,44,25,48,47,37,63,54,58,46,51,52,56,63,54,60,59,70,53,51,41,71,63,48,56,73,44,49,77,69,43,66,85,32,51,80,82,44,48,60,61,60,51,43,47,42,25,34,47,41,50,52,69,84,49,38,42,78,63,68,48,60,47,44,57,77,70,42,54,73,72,52,33,52,54,49,53,50,35,66,71,46,82,24,52,45,58,54,48,42,52,50,23,30,47,51,27,39,52,32,52,44,91,60,53,61,66,59,44,49,40,51,51,49,29,52,49,51,47,34,59,72,59,63,40,53,76,69,36,52,50,44,53,54,54,48,57,36,67,66,33,66,72,53,39,72,64,42,84,87,66,78,68,48,67,52,21,47,50,16,51,46,52,28,59,71,41,35,86,41,77,89,22,37,64,57,32,51,41,54,50,34,52,46,44,34,47,50,29,54,48,50,38,45,47,50,50,31,52,50,44,34,68,50,67,45,76,78,80,83,62,87,63,84,48,76,42,57,53,44,50,58,60,59,40,72,66,59,44,69,56,54,68,66,69,51,44,74,74,70,64,73,62,74,91,44,66,77,57,83,70,66,49,72,67,69,71,79,81,76,76,69,84,118,127,84,79,76,61,35,43,50,66,56,49,32,38,71,50,48,75,67,33,80,68,52,62,33,46,76,70,72,55,66,50,75,64,51,53,50,55,46,42,54,52,49,45,50,51,50,51,44,52,49,42,49,51,38,52,52,50,42,53,54,52,70,64,37,92,80,61,41,70,92,71,46,44,64,61,41,41,51,41,38,49,42,43,25,49,47,38,64,54,57,46,50,51,55,62,53,60,61,70,52,52,42,72,61,47,56,72,44,49,77,68,41,67,83,32,51,81,82,44,49,61,60,59,52,43,48,42,25,33,48,42,49,50,69,86,50,40,42,77,62,66,49,62,46,44,57,76,70,41,52,73,71,51,31,53,55,50,53,52,36,66,72,46,83,24,53,45,59,55,49,41,52,50,24,30,47,50,28,37,52,34,53,44,92,61,54,62,65,60,45,48,40,51,50,50,30,51,48,51,46,36,59,72,59,63,39,53,76,67,38,52,51,44,52,55,53,48,57,37,68,68,32,66,72,52,38,73,64,42,84,89,69,78,68,48,66,54,20,46,49,16,52,46,51,29,60,70,41,36,87,40,77,88,23,37,64,57,30,50,39,53,52,34,53,47,43,34,47,49,29,54,48,51,39,44,47,52,50,31,52,52,46,34,69,50,66,44,77,77,81,82,62,87,61,81,47,76,39,56,54,45,50,57,61,59,39,71,65,58,44,70,56,54,69,66,69,51,45,73,74,70,63,72,61,75,90,43,66,76,57,83,68,67,51,74,67,78,71,81,82,74,73,72,81,117

pLDDT: mean 88.12, std 15.19, range [19.53, 98.81]